Protein 6O15 (pdb70)

Structure (mmCIF, N/CA/C/O backbone):
data_6O15
#
_entry.id   6O15
#
_cell.length_a   51.514
_cell.length_b   84.673
_cell.length_c   188.118
_cell.angle_alpha   90.000
_cell.angle_beta   90.000
_cell.angle_gamma   90.000
#
_symmetry.space_group_name_H-M   'P 21 21 21'
#
loop_
_entity.id
_entity.type
_entity.pdbx_description
1 polymer 'Uncharacterized oxidoreductase YjhC'
2 non-polymer 'SULFATE ION'
3 non-polymer NICOTINAMIDE-ADENINE-DINUCLEOTIDE
4 water water
#
loop_
_atom_site.group_PDB
_atom_site.id
_atom_site.type_symbol
_atom_site.label_atom_id
_atom_site.label_alt_id
_atom_site.label_comp_id
_atom_site.label_asym_id
_atom_site.label_entity_id
_atom_site.label_seq_id
_atom_site.pdbx_PDB_ins_code
_atom_site.Cartn_x
_atom_site.Cartn_y
_atom_site.Cartn_z
_atom_site.occupancy
_atom_site.B_iso_or_equiv
_atom_site.auth_seq_id
_atom_site.auth_comp_id
_atom_site.auth_asym_id
_atom_site.auth_atom_id
_atom_site.pdbx_PDB_model_num
ATOM 1 N N . MET A 1 1 ? -13.458 31.577 -36.634 1.00 50.18 1 MET A N 1
ATOM 2 C CA . MET A 1 1 ? -12.553 32.090 -35.564 1.00 53.34 1 MET A CA 1
ATOM 3 C C . MET A 1 1 ? -11.484 31.075 -35.132 1.00 42.78 1 MET A C 1
ATOM 4 O O . MET A 1 1 ? -10.301 31.401 -35.202 1.00 46.76 1 MET A O 1
ATOM 20 N N . ILE A 1 2 ? -11.849 29.868 -34.681 1.00 27.30 2 ILE A N 1
ATOM 21 C CA . ILE A 1 2 ? -10.843 28.856 -34.369 1.00 26.83 2 ILE A CA 1
ATOM 22 C C . ILE A 1 2 ? -11.106 27.619 -35.208 1.00 25.12 2 ILE A C 1
ATOM 23 O O . ILE A 1 2 ? -12.181 27.016 -35.110 1.00 25.70 2 ILE A O 1
ATOM 39 N N . ASN A 1 3 ? -10.100 27.211 -35.978 1.00 23.46 3 ASN A N 1
ATOM 40 C CA . ASN A 1 3 ? -10.151 26.004 -36.796 1.00 27.86 3 ASN A CA 1
ATOM 41 C C . ASN A 1 3 ? -9.337 24.910 -36.120 1.00 24.72 3 ASN A C 1
ATOM 42 O O . ASN A 1 3 ? -8.209 25.150 -35.673 1.00 23.94 3 ASN A O 1
ATOM 53 N N . TYR A 1 4 ? -9.897 23.709 -36.069 1.00 21.83 4 TYR A N 1
ATOM 54 C CA . TYR A 1 4 ? -9.278 22.590 -35.377 1.00 20.63 4 TYR A CA 1
ATOM 55 C C . TYR A 1 4 ? -8.983 21.439 -36.332 1.00 19.38 4 TYR A C 1
ATOM 56 O O . TYR A 1 4 ? -9.788 21.122 -37.216 1.00 21.24 4 TYR A O 1
ATOM 74 N N . GLY A 1 5 ? -7.838 20.797 -36.129 1.00 20.81 5 GLY A N 1
ATOM 75 C CA . GLY A 1 5 ? -7.510 19.543 -36.785 1.00 22.00 5 GLY A CA 1
ATOM 76 C C . GLY A 1 5 ? -7.421 18.462 -35.722 1.00 19.04 5 GLY A C 1
ATOM 77 O O . GLY A 1 5 ? -6.833 18.682 -34.667 1.00 19.78 5 GLY A O 1
ATOM 81 N N . VAL A 1 6 ? -8.032 17.308 -35.985 1.00 18.86 6 VAL A N 1
ATOM 82 C CA . VAL A 1 6 ? -8.086 16.238 -34.991 1.00 17.51 6 VAL A CA 1
ATOM 83 C C . VAL A 1 6 ? -7.238 15.069 -35.458 1.00 18.05 6 VAL A C 1
ATOM 84 O O . VAL A 1 6 ? -7.472 14.514 -36.542 1.00 18.09 6 VAL A O 1
ATOM 97 N N . VAL A 1 7 ? -6.230 14.729 -34.664 1.00 17.73 7 VAL A N 1
ATOM 98 C CA . VAL A 1 7 ? -5.351 13.594 -34.905 1.00 17.63 7 VAL A CA 1
ATOM 99 C C . VAL A 1 7 ? -5.850 12.445 -34.043 1.00 16.32 7 VAL A C 1
ATOM 100 O O . VAL A 1 7 ? -5.742 12.490 -32.806 1.00 17.15 7 VAL A O 1
ATOM 113 N N . GLY A 1 8 ? -6.416 11.425 -34.684 1.00 18.48 8 GLY A N 1
ATOM 114 C CA . GLY A 1 8 ? -7.108 10.351 -34.009 1.00 18.31 8 GLY A CA 1
ATOM 115 C C . GLY A 1 8 ? -8.585 10.625 -33.849 1.00 19.48 8 GLY A C 1
ATOM 116 O O . GLY A 1 8 ? -8.981 11.364 -32.941 1.00 19.32 8 GLY A O 1
ATOM 120 N N . VAL A 1 9 ? -9.398 10.071 -34.755 1.00 18.02 9 VAL A N 1
ATOM 121 C CA . VAL A 1 9 ? -10.852 10.207 -34.694 1.00 18.17 9 VAL A CA 1
ATOM 122 C C . VAL A 1 9 ? -11.484 8.831 -34.584 1.00 18.55 9 VAL A C 1
ATOM 123 O O . VAL A 1 9 ? -12.324 8.425 -35.400 1.00 19.32 9 VAL A O 1
ATOM 136 N N . GLY A 1 10 ? -11.052 8.095 -33.559 1.00 18.66 10 GLY A N 1
ATOM 137 C CA . GLY A 1 10 ? -11.741 6.894 -33.125 1.00 19.18 10 GLY A CA 1
ATOM 138 C C . GLY A 1 10 ? -12.928 7.268 -32.271 1.00 18.16 10 GLY A C 1
ATOM 139 O O . GLY A 1 10 ? -13.549 8.316 -32.471 1.00 19.44 10 GLY A O 1
ATOM 143 N N . TYR A 1 11 ? -13.229 6.433 -31.266 1.00 18.09 11 TYR A N 1
ATOM 144 C CA . TYR A 1 11 ? -14.397 6.679 -30.430 1.00 19.47 11 TYR A CA 1
ATOM 145 C C . TYR A 1 11 ? -14.360 8.091 -29.863 1.00 17.73 11 TYR A C 1
ATOM 146 O O . TYR A 1 11 ? -15.286 8.891 -30.057 1.00 18.07 11 TYR A O 1
ATOM 164 N N . PHE A 1 12 ? -13.283 8.426 -29.162 1.00 17.12 12 PHE A N 1
ATOM 165 C CA . PHE A 1 12 ? -13.309 9.670 -28.403 1.00 16.80 12 PHE A CA 1
ATOM 166 C C . PHE A 1 12 ? -12.945 10.878 -29.257 1.00 15.96 12 PHE A C 1
ATOM 167 O O . PHE A 1 12 ? -13.545 11.955 -29.110 1.00 16.68 12 PHE A O 1
ATOM 184 N N . GLY A 1 13 ? -11.981 10.721 -30.163 1.00 17.32 13 GLY A N 1
ATOM 185 C CA . GLY A 1 13 ? -11.617 11.828 -31.030 1.00 16.66 13 GLY A CA 1
ATOM 186 C C . GLY A 1 13 ? -12.757 12.264 -31.924 1.00 16.59 13 GLY A C 1
ATOM 187 O O . GLY A 1 13 ? -12.943 13.458 -32.162 1.00 17.56 13 GLY A O 1
ATOM 191 N N . ALA A 1 14 ? -13.544 11.306 -32.424 1.00 17.10 14 ALA A N 1
ATOM 192 C CA . ALA A 1 14 ? -14.705 11.677 -33.229 1.00 19.02 14 ALA A CA 1
ATOM 193 C C . ALA A 1 14 ? -15.732 12.433 -32.393 1.00 17.88 14 ALA A C 1
ATOM 194 O O . ALA A 1 14 ? -16.328 13.404 -32.875 1.00 18.22 14 ALA A O 1
ATOM 201 N N . GLU A 1 15 ? -15.939 12.019 -31.135 1.00 18.55 15 GLU A N 1
ATOM 202 C CA . GLU A 1 15 ? -16.837 12.763 -30.250 1.00 16.71 15 GLU A CA 1
ATOM 203 C C . GLU A 1 15 ? -16.310 14.163 -29.955 1.00 17.12 15 GLU A C 1
ATOM 204 O O . GLU A 1 15 ? -17.077 15.136 -29.971 1.00 19.06 15 GLU A O 1
ATOM 216 N N . LEU A 1 16 ? -15.007 14.303 -29.685 1.00 15.87 16 LEU A N 1
ATOM 217 C CA . LEU A 1 16 ? -14.454 15.641 -29.478 1.00 17.05 16 LEU A CA 1
ATOM 218 C C . LEU A 1 16 ? -14.742 16.524 -30.689 1.00 18.19 16 LEU A C 1
ATOM 219 O O . LEU A 1 16 ? -15.106 17.703 -30.548 1.00 19.44 16 LEU A O 1
ATOM 235 N N . ALA A 1 17 ? -14.585 15.967 -31.891 1.00 18.15 17 ALA A N 1
ATOM 236 C CA . ALA A 1 17 ? -14.842 16.726 -33.108 1.00 18.13 17 ALA A CA 1
ATOM 237 C C . ALA A 1 17 ? -16.307 17.122 -33.207 1.00 18.40 17 ALA A C 1
ATOM 238 O O . ALA A 1 17 ? -16.626 18.287 -33.484 1.00 19.07 17 ALA A O 1
ATOM 245 N N . ARG A 1 18 ? -17.216 16.159 -33.020 1.00 18.20 18 ARG A N 1
ATOM 246 C CA . ARG A 1 18 ? -18.640 16.449 -33.146 1.00 18.26 18 ARG A CA 1
ATOM 247 C C . ARG A 1 18 ? -19.074 17.516 -32.157 1.00 20.16 18 ARG A C 1
ATOM 248 O O . ARG A 1 18 ? -19.845 18.424 -32.509 1.00 21.75 18 ARG A O 1
ATOM 269 N N . PHE A 1 19 ? -18.610 17.418 -30.908 1.00 19.54 19 PHE A N 1
ATOM 270 C CA . PHE A 1 19 ? -19.025 18.390 -29.909 1.00 19.18 19 PHE A CA 1
ATOM 271 C C . PHE A 1 19 ? -18.374 19.745 -30.147 1.00 19.81 19 PHE A C 1
ATOM 272 O O . PHE A 1 19 ? -19.021 20.787 -29.982 1.00 22.11 19 PHE A O 1
ATOM 289 N N . MET A 1 20 ? -17.100 19.770 -30.543 1.00 18.65 20 MET A N 1
ATOM 290 C CA . MET A 1 20 ? -16.468 21.055 -30.846 1.00 20.43 20 MET A CA 1
ATOM 291 C C . MET A 1 20 ? -17.200 21.791 -31.970 1.00 22.88 20 MET A C 1
ATOM 292 O O . MET A 1 20 ? -17.370 23.012 -31.904 1.00 23.32 20 MET A O 1
ATOM 306 N N . ASN A 1 21 ? -17.658 21.068 -33.000 1.00 19.60 21 ASN A N 1
ATOM 307 C CA . ASN A 1 21 ? -18.373 21.696 -34.106 1.00 22.31 21 ASN A CA 1
ATOM 308 C C . ASN A 1 21 ? -19.686 22.334 -33.669 1.00 24.35 21 ASN A C 1
ATOM 309 O O . ASN A 1 21 ? -20.241 23.151 -34.412 1.00 26.96 21 ASN A O 1
ATOM 320 N N . MET A 1 22 ? -20.208 21.985 -32.494 1.00 24.85 22 MET A N 1
ATOM 321 C CA . MET A 1 22 ? -21.446 22.601 -32.029 1.00 24.18 22 MET A CA 1
ATOM 322 C C . MET A 1 22 ? -21.245 24.019 -31.519 1.00 25.04 22 MET A C 1
ATOM 323 O O . MET A 1 22 ? -22.218 24.776 -31.438 1.00 27.87 22 MET A O 1
ATOM 337 N N . HIS A 1 23 ? -20.017 24.412 -31.208 1.00 22.46 23 HIS A N 1
ATOM 338 C CA . HIS A 1 23 ? -19.765 25.722 -30.620 1.00 22.90 23 HIS A CA 1
ATOM 339 C C . HIS A 1 23 ? -19.641 26.807 -31.679 1.00 25.91 23 HIS A C 1
ATOM 340 O O . HIS A 1 23 ? -19.060 26.593 -32.748 1.00 26.14 23 HIS A O 1
ATOM 354 N N . ASP A 1 24 ? -20.188 27.979 -31.364 1.00 27.22 24 ASP A N 1
ATOM 355 C CA . ASP A 1 24 ? -20.133 29.102 -32.291 1.00 26.80 24 ASP A CA 1
ATOM 356 C C . ASP A 1 24 ? -18.681 29.439 -32.583 1.00 27.14 24 ASP A C 1
ATOM 357 O O . ASP A 1 24 ? -17.848 29.500 -31.673 1.00 28.37 24 ASP A O 1
ATOM 366 N N . ASN A 1 25 ? -18.379 29.636 -33.861 1.00 27.48 25 ASN A N 1
ATOM 367 C CA . ASN A 1 25 ? -17.071 30.062 -34.337 1.00 28.90 25 ASN A CA 1
ATOM 368 C C . ASN A 1 25 ? -15.995 28.997 -34.156 1.00 27.55 25 ASN A C 1
ATOM 369 O O . ASN A 1 25 ? -14.802 29.315 -34.265 1.00 26.62 25 ASN A O 1
ATOM 380 N N . ALA A 1 26 ? -16.379 27.745 -33.902 1.00 22.60 26 ALA A N 1
ATOM 381 C CA . ALA A 1 26 ? -15.455 26.615 -33.899 1.00 24.29 26 ALA A CA 1
ATOM 382 C C . ALA A 1 26 ? -15.744 25.743 -35.116 1.00 27.20 26 ALA A C 1
ATOM 383 O O . ALA A 1 26 ? -16.908 25.509 -35.446 1.00 28.58 26 ALA A O 1
ATOM 390 N N . LYS A 1 27 ? -14.691 25.267 -35.792 1.00 23.97 27 LYS A N 1
ATOM 391 C CA . LYS A 1 27 ? -14.857 24.376 -36.938 1.00 25.03 27 LYS A CA 1
ATOM 392 C C . LYS A 1 27 ? -13.745 23.336 -36.983 1.00 22.41 27 LYS A C 1
ATOM 393 O O . LYS A 1 27 ? -12.566 23.686 -36.905 1.00 25.27 27 LYS A O 1
ATOM 412 N N . ILE A 1 28 ? -14.123 22.070 -37.152 1.00 21.80 28 ILE A N 1
ATOM 413 C CA . ILE A 1 28 ? -13.167 21.018 -37.496 1.00 23.49 28 ILE A CA 1
ATOM 414 C C . ILE A 1 28 ? -12.925 21.085 -38.999 1.00 22.58 28 ILE A C 1
ATOM 415 O O . ILE A 1 28 ? -13.803 20.738 -39.795 1.00 23.72 28 ILE A O 1
ATOM 431 N N . THR A 1 29 ? -11.726 21.497 -39.392 1.00 20.87 29 THR A N 1
ATOM 432 C CA . THR A 1 29 ? -11.385 21.603 -40.801 1.00 22.59 29 THR A CA 1
ATOM 433 C C . THR A 1 29 ? -10.707 20.365 -41.358 1.00 22.12 29 THR A C 1
ATOM 434 O O . THR A 1 29 ? -10.694 20.185 -42.579 1.00 24.21 29 THR A O 1
ATOM 445 N N . CYS A 1 30 ? -10.125 19.514 -40.518 1.00 22.72 30 CYS A N 1
ATOM 446 C CA . CYS A 1 30 ? -9.470 18.329 -41.045 1.00 22.36 30 CYS A CA 1
ATOM 447 C C . CYS A 1 30 ? -9.218 17.330 -39.927 1.00 19.35 30 CYS A C 1
ATOM 448 O O . CYS A 1 30 ? -9.276 17.651 -38.737 1.00 19.02 30 CYS A O 1
ATOM 456 N N . VAL A 1 31 ? -8.907 16.105 -40.345 1.00 20.96 31 VAL A N 1
ATOM 457 C CA . VAL A 1 31 ? -8.597 15.013 -39.435 1.00 19.58 31 VAL A CA 1
ATOM 458 C C . VAL A 1 31 ? -7.412 14.248 -40.002 1.00 19.82 31 VAL A C 1
ATOM 459 O O . VAL A 1 31 ? -7.142 14.282 -41.208 1.00 21.56 31 VAL A O 1
ATOM 472 N N . TYR A 1 32 ? -6.692 13.552 -39.127 1.00 20.22 32 TYR A N 1
ATOM 473 C CA . TYR A 1 32 ? -5.677 12.591 -39.549 1.00 20.80 32 TYR A CA 1
ATOM 474 C C . TYR A 1 32 ? -5.874 11.300 -38.776 1.00 19.82 32 TYR A C 1
ATOM 475 O O . TYR A 1 32 ? -5.785 11.298 -37.547 1.00 18.82 32 TYR A O 1
ATOM 493 N N . ASP A 1 33 ? -6.140 10.218 -39.478 1.00 21.18 33 ASP A N 1
ATOM 494 C CA . ASP A 1 33 ? -6.429 8.927 -38.883 1.00 21.41 33 ASP A CA 1
ATOM 495 C C . ASP A 1 33 ? -6.464 7.894 -40.005 1.00 23.99 33 ASP A C 1
ATOM 496 O O . ASP A 1 33 ? -7.430 7.849 -40.776 1.00 22.47 33 ASP A O 1
ATOM 505 N N . PRO A 1 34 ? -5.431 7.061 -40.146 1.00 22.08 34 PRO A N 1
ATOM 506 C CA . PRO A 1 34 ? -5.416 6.130 -41.288 1.00 25.31 34 PRO A CA 1
ATOM 507 C C . PRO A 1 34 ? -6.622 5.212 -41.339 1.00 30.24 34 PRO A C 1
ATOM 508 O O . PRO A 1 34 ? -7.159 4.973 -42.425 1.00 30.98 34 PRO A O 1
ATOM 519 N N . GLU A 1 35 ? -7.098 4.720 -40.203 1.00 25.40 35 GLU A N 1
ATOM 520 C CA . GLU A 1 35 ? -8.123 3.686 -40.234 1.00 25.82 35 GLU A CA 1
ATOM 521 C C . GLU A 1 35 ? -9.524 4.273 -40.321 1.00 25.04 35 GLU A C 1
ATOM 522 O O . GLU A 1 35 ? -10.383 3.726 -41.020 1.00 27.26 35 GLU A O 1
ATOM 534 N N . ASN A 1 36 ? -9.775 5.380 -39.637 1.00 23.42 36 ASN A N 1
ATOM 535 C CA . ASN A 1 36 ? -11.127 5.903 -39.488 1.00 21.38 36 ASN A CA 1
ATOM 536 C C . ASN A 1 36 ? -11.288 7.304 -40.054 1.00 21.31 36 ASN A C 1
ATOM 537 O O . ASN A 1 36 ? -12.397 7.855 -40.001 1.00 23.53 36 ASN A O 1
ATOM 548 N N . GLY A 1 37 ? -10.221 7.900 -40.577 1.00 22.91 37 GLY A N 1
ATOM 549 C CA . GLY A 1 37 ? -10.311 9.267 -41.066 1.00 24.01 37 GLY A CA 1
ATOM 550 C C . GLY A 1 37 ? -11.223 9.436 -42.274 1.00 23.34 37 GLY A C 1
ATOM 551 O O . GLY A 1 37 ? -11.893 10.461 -42.404 1.00 23.47 37 GLY A O 1
ATOM 555 N N . GLU A 1 38 ? -11.259 8.454 -43.176 1.00 23.50 38 GLU A N 1
ATOM 556 C CA . GLU A 1 38 ? -12.122 8.578 -44.347 1.00 23.20 38 GLU A CA 1
ATOM 557 C C . GLU A 1 38 ? -13.584 8.702 -43.937 1.00 25.79 38 GLU A C 1
ATOM 558 O O . GLU A 1 38 ? -14.303 9.588 -44.410 1.00 26.28 38 GLU A O 1
ATOM 570 N N . ASN A 1 39 ? -14.028 7.840 -43.018 1.00 23.78 39 ASN A N 1
ATOM 571 C CA . ASN A 1 39 ? -15.423 7.825 -42.599 1.00 26.39 39 ASN A CA 1
ATOM 572 C C . ASN A 1 39 ? -15.787 9.098 -41.847 1.00 24.42 39 ASN A C 1
ATOM 573 O O . ASN A 1 39 ? -16.846 9.693 -42.078 1.00 25.07 39 ASN A O 1
ATOM 584 N N . ILE A 1 40 ? -14.934 9.508 -40.908 1.00 22.30 40 ILE A N 1
ATOM 585 C CA . ILE A 1 40 ? -15.226 10.674 -40.086 1.00 21.35 40 ILE A CA 1
ATOM 586 C C . ILE A 1 40 ? -15.141 11.958 -40.898 1.00 20.31 40 ILE A C 1
ATOM 587 O O . ILE A 1 40 ? -15.956 12.867 -40.720 1.00 22.94 40 ILE A O 1
ATOM 603 N N . ALA A 1 41 ? -14.195 12.050 -41.832 1.00 22.43 41 ALA A N 1
ATOM 604 C CA . ALA A 1 41 ? -14.112 13.272 -42.623 1.00 24.09 41 ALA A CA 1
ATOM 605 C C . ALA A 1 41 ? -15.341 13.438 -43.508 1.00 21.49 41 ALA A C 1
ATOM 606 O O . ALA A 1 41 ? -15.800 14.564 -43.736 1.00 24.70 41 ALA A O 1
ATOM 613 N N . ARG A 1 42 ? -15.900 12.328 -43.994 1.00 22.52 42 ARG A N 1
ATOM 614 C CA . ARG A 1 42 ? -17.155 12.392 -44.731 1.00 25.33 42 ARG A CA 1
ATOM 615 C C . ARG A 1 42 ? -18.286 12.850 -43.821 1.00 22.38 42 ARG A C 1
ATOM 616 O O . ARG A 1 42 ? -19.091 13.707 -44.199 1.00 24.66 42 ARG A O 1
ATOM 637 N N . GLU A 1 43 ? -18.358 12.298 -42.607 1.00 23.27 43 GLU A N 1
ATOM 638 C CA . GLU A 1 43 ? -19.410 12.702 -41.683 1.00 24.13 43 GLU A CA 1
ATOM 639 C C . GLU A 1 43 ? -19.324 14.186 -41.365 1.00 22.24 43 GLU A C 1
ATOM 640 O O . GLU A 1 43 ? -20.349 14.877 -41.335 1.00 27.21 43 GLU A O 1
ATOM 652 N N . LEU A 1 44 ? -18.120 14.691 -41.121 1.00 21.78 44 LEU A N 1
ATOM 653 C CA . LEU A 1 44 ? -17.924 16.067 -40.674 1.00 23.11 44 LEU A CA 1
ATOM 654 C C . LEU A 1 44 ? -17.788 17.057 -41.818 1.00 25.90 44 LEU A C 1
ATOM 655 O O . LEU A 1 44 ? -17.630 18.260 -41.568 1.00 25.01 44 LEU A O 1
ATOM 671 N N . GLN A 1 45 ? -17.843 16.587 -43.058 1.00 24.57 45 GLN A N 1
ATOM 672 C CA . GLN A 1 45 ? -17.618 17.431 -44.228 1.00 24.44 45 GLN A CA 1
ATOM 673 C C . GLN A 1 45 ? -16.316 18.222 -44.095 1.00 25.03 45 GLN A C 1
ATOM 674 O O . GLN A 1 45 ? -16.278 19.448 -44.213 1.00 27.55 45 GLN A O 1
ATOM 688 N N . CYS A 1 46 ? -15.226 17.499 -43.852 1.00 24.05 46 CYS A N 1
ATOM 689 C CA . CYS A 1 46 ? -13.908 18.108 -43.750 1.00 23.90 46 CYS A CA 1
ATOM 690 C C . CYS A 1 46 ? -12.894 17.257 -44.499 1.00 25.92 46 CYS A C 1
ATOM 691 O O . CYS A 1 46 ? -13.226 16.223 -45.088 1.00 24.26 46 CYS A O 1
ATOM 699 N N . ILE A 1 47 ? -11.646 17.706 -44.467 1.00 24.30 47 ILE A N 1
ATOM 700 C CA . ILE A 1 47 ? -10.564 17.062 -45.194 1.00 26.39 47 ILE A CA 1
ATOM 701 C C . ILE A 1 47 ? -9.959 15.952 -44.346 1.00 23.39 47 ILE A C 1
ATOM 702 O O . ILE A 1 47 ? -9.665 16.142 -43.157 1.00 22.76 47 ILE A O 1
ATOM 718 N N . ASN A 1 48 ? -9.779 14.794 -44.959 1.00 25.59 48 ASN A N 1
ATOM 719 C CA . ASN A 1 48 ? -9.010 13.692 -44.409 1.00 23.70 48 ASN A CA 1
ATOM 720 C C . ASN A 1 48 ? -7.578 13.864 -44.908 1.00 22.72 48 ASN A C 1
ATOM 721 O O . ASN A 1 48 ? -7.303 13.684 -46.095 1.00 24.69 48 ASN A O 1
ATOM 732 N N . MET A 1 49 ? -6.676 14.266 -44.020 1.00 23.08 49 MET A N 1
ATOM 733 C CA . MET A 1 49 ? -5.299 14.544 -44.406 1.00 24.28 49 MET A CA 1
ATOM 734 C C . MET A 1 49 ? -4.534 13.241 -44.618 1.00 25.64 49 MET A C 1
ATOM 735 O O . MET A 1 49 ? -4.825 12.221 -43.996 1.00 26.33 49 MET A O 1
ATOM 749 N N . SER A 1 50 ? -3.549 13.283 -45.512 1.00 25.37 50 SER A N 1
ATOM 750 C CA . SER A 1 50 ? -2.807 12.078 -45.864 1.00 26.65 50 SER A CA 1
ATOM 751 C C . SER A 1 50 ? -1.624 11.816 -44.949 1.00 31.55 50 SER A C 1
ATOM 752 O O . SER A 1 50 ? -1.044 10.728 -45.007 1.00 29.82 50 SER A O 1
ATOM 760 N N . SER A 1 51 ? -1.267 12.763 -44.091 1.00 25.99 51 SER A N 1
ATOM 761 C CA . SER A 1 51 ? -0.202 12.520 -43.132 1.00 24.61 51 SER A CA 1
ATOM 762 C C . SER A 1 51 ? -0.394 13.440 -41.938 1.00 24.30 51 SER A C 1
ATOM 763 O O . SER A 1 51 ? -1.107 14.445 -42.014 1.00 25.73 51 SER A O 1
ATOM 771 N N . LEU A 1 52 ? 0.261 13.086 -40.833 1.00 26.99 52 LEU A N 1
ATOM 772 C CA . LEU A 1 52 ? 0.287 13.978 -39.681 1.00 23.87 52 LEU A CA 1
ATOM 773 C C . LEU A 1 52 ? 0.899 15.322 -40.050 1.00 25.35 52 LEU A C 1
ATOM 774 O O . LEU A 1 52 ? 0.378 16.378 -39.666 1.00 25.24 52 LEU A O 1
ATOM 790 N N . ASP A 1 53 ? 2.014 15.299 -40.792 1.00 28.68 53 ASP A N 1
ATOM 791 C CA . ASP A 1 53 ? 2.687 16.540 -41.168 1.00 28.89 53 ASP A CA 1
ATOM 792 C C . ASP A 1 53 ? 1.757 17.453 -41.948 1.00 26.62 53 ASP A C 1
ATOM 793 O O . ASP A 1 53 ? 1.750 18.673 -41.740 1.00 30.67 53 ASP A O 1
ATOM 802 N N . ALA A 1 54 ? 0.966 16.883 -42.859 1.00 26.56 54 ALA A N 1
ATOM 803 C CA . ALA A 1 54 ? 0.050 17.704 -43.637 1.00 29.38 54 ALA A CA 1
ATOM 804 C C . ALA A 1 54 ? -0.979 18.379 -42.746 1.00 25.21 54 ALA A C 1
ATOM 805 O O . ALA A 1 54 ? -1.402 19.505 -43.029 1.00 30.81 54 ALA A O 1
ATOM 812 N N . LEU A 1 55 ? -1.394 17.717 -41.666 1.00 25.83 55 LEU A N 1
ATOM 813 C CA . LEU A 1 55 ? -2.387 18.324 -40.791 1.00 25.27 55 LEU A CA 1
ATOM 814 C C . LEU A 1 55 ? -1.757 19.412 -39.933 1.00 24.61 55 LEU A C 1
ATOM 815 O O . LEU A 1 55 ? -2.272 20.530 -39.863 1.00 24.64 55 LEU A O 1
ATOM 831 N N . VAL A 1 56 ? -0.635 19.108 -39.274 1.00 23.35 56 VAL A N 1
ATOM 832 C CA . VAL A 1 56 ? -0.081 20.068 -38.327 1.00 26.05 56 VAL A CA 1
ATOM 833 C C . VAL A 1 56 ? 0.515 21.285 -39.019 1.00 27.26 56 VAL A C 1
ATOM 834 O O . VAL A 1 56 ? 0.642 22.342 -38.387 1.00 31.26 56 VAL A O 1
ATOM 847 N N . SER A 1 57 ? 0.880 21.170 -40.296 1.00 26.22 57 SER A N 1
ATOM 848 C CA . SER A 1 57 ? 1.416 22.300 -41.040 1.00 33.86 57 SER A CA 1
ATOM 849 C C . SER A 1 57 ? 0.347 23.029 -41.835 1.00 30.61 57 SER A C 1
ATOM 850 O O . SER A 1 57 ? 0.661 24.005 -42.525 1.00 32.76 57 SER A O 1
ATOM 858 N N . SER A 1 58 ? -0.907 22.600 -41.746 1.00 27.97 58 SER A N 1
ATOM 859 C CA . SER A 1 58 ? -1.945 23.178 -42.589 1.00 30.62 58 SER A CA 1
ATOM 860 C C . SER A 1 58 ? -2.328 24.570 -42.102 1.00 27.11 58 SER A C 1
ATOM 861 O O . SER A 1 58 ? -2.486 24.808 -40.900 1.00 26.97 58 SER A O 1
ATOM 869 N N . LYS A 1 59 ? -2.492 25.494 -43.056 1.00 31.58 59 LYS A N 1
ATOM 870 C CA . LYS A 1 59 ? -3.020 26.814 -42.751 1.00 29.90 59 LYS A CA 1
ATOM 871 C C . LYS A 1 59 ? -4.472 26.752 -42.299 1.00 28.30 59 LYS A C 1
ATOM 872 O O . LYS A 1 59 ? -4.971 27.722 -41.714 1.00 33.10 59 LYS A O 1
ATOM 891 N N . LEU A 1 60 ? -5.141 25.625 -42.527 1.00 27.51 60 LEU A N 1
ATOM 892 C CA . LEU A 1 60 ? -6.517 25.422 -42.096 1.00 30.52 60 LEU A CA 1
ATOM 893 C C . LEU A 1 60 ? -6.630 25.062 -40.625 1.00 26.80 60 LEU A C 1
ATOM 894 O O . LEU A 1 60 ? -7.749 24.850 -40.156 1.00 28.09 60 LEU A O 1
ATOM 910 N N . VAL A 1 61 ? -5.515 24.973 -39.896 1.00 26.79 61 VAL A N 1
ATOM 911 C CA . VAL A 1 61 ? -5.496 24.492 -38.519 1.00 25.43 61 VAL A CA 1
ATOM 912 C C . VAL A 1 61 ? -4.930 25.586 -37.626 1.00 24.10 61 VAL A C 1
ATOM 913 O O . VAL A 1 61 ? -3.831 26.098 -37.882 1.00 25.92 61 VAL A O 1
ATOM 926 N N . ASP A 1 62 ? -5.683 25.945 -36.586 1.00 23.98 62 ASP A N 1
ATOM 927 C CA . ASP A 1 62 ? -5.192 26.799 -35.514 1.00 24.68 62 ASP A CA 1
ATOM 928 C C . ASP A 1 62 ? -4.841 26.003 -34.271 1.00 26.27 62 ASP A C 1
ATOM 929 O O . ASP A 1 62 ? -3.937 26.390 -33.521 1.00 24.47 62 ASP A O 1
ATOM 938 N N . CYS A 1 63 ? -5.556 24.910 -34.032 1.00 21.98 63 CYS A N 1
ATOM 939 C CA . CYS A 1 63 ? -5.380 24.089 -32.844 1.00 20.63 63 CYS A CA 1
ATOM 940 C C . CYS A 1 63 ? -5.476 22.629 -33.256 1.00 19.83 63 CYS A C 1
ATOM 941 O O . CYS A 1 63 ? -6.365 22.259 -34.023 1.00 21.42 63 CYS A O 1
ATOM 949 N N . VAL A 1 64 ? -4.578 21.804 -32.723 1.00 19.98 64 VAL A N 1
ATOM 950 C CA . VAL A 1 64 ? -4.527 20.369 -32.982 1.00 20.51 64 VAL A CA 1
ATOM 951 C C . VAL A 1 64 ? -5.074 19.656 -31.758 1.00 19.48 64 VAL A C 1
ATOM 952 O O . VAL A 1 64 ? -4.562 19.846 -30.653 1.00 19.64 64 VAL A O 1
ATOM 965 N N . ILE A 1 65 ? -6.087 18.817 -31.956 1.00 18.52 65 ILE A N 1
ATOM 966 C CA . ILE A 1 65 ? -6.693 18.009 -30.907 1.00 16.84 65 ILE A CA 1
ATOM 967 C C . ILE A 1 65 ? -6.138 16.601 -31.057 1.00 16.67 65 ILE A C 1
ATOM 968 O O . ILE A 1 65 ? -6.284 15.997 -32.126 1.00 17.79 65 ILE A O 1
ATOM 984 N N . VAL A 1 66 ? -5.488 16.080 -30.007 1.00 16.72 66 VAL A N 1
ATOM 985 C CA . VAL A 1 66 ? -4.776 14.806 -30.062 1.00 16.85 66 VAL A CA 1
ATOM 986 C C . VAL A 1 66 ? -5.564 13.760 -29.282 1.00 16.52 66 VAL A C 1
ATOM 987 O O . VAL A 1 66 ? -5.701 13.855 -28.053 1.00 16.19 66 VAL A O 1
ATOM 1000 N N . ALA A 1 67 ? -6.064 12.746 -29.992 1.00 16.57 67 ALA A N 1
ATOM 1001 C CA . ALA A 1 67 ? -6.882 11.689 -29.426 1.00 16.54 67 ALA A CA 1
ATOM 1002 C C . ALA A 1 67 ? -6.488 10.341 -29.999 1.00 15.19 67 ALA A C 1
ATOM 1003 O O . ALA A 1 67 ? -7.328 9.463 -30.237 1.00 16.46 67 ALA A O 1
ATOM 1010 N N . THR A 1 68 ? -5.198 10.164 -30.229 1.00 16.68 68 THR A N 1
ATOM 1011 C CA . THR A 1 68 ? -4.650 8.891 -30.634 1.00 17.08 68 THR A CA 1
ATOM 1012 C C . THR A 1 68 ? -4.525 7.970 -29.427 1.00 15.57 68 THR A C 1
ATOM 1013 O O . THR A 1 68 ? -4.720 8.391 -28.276 1.00 16.63 68 THR A O 1
ATOM 1024 N N . PRO A 1 69 ? -4.180 6.699 -29.645 1.00 15.85 69 PRO A N 1
ATOM 1025 C CA . PRO A 1 69 ? -3.890 5.798 -28.519 1.00 16.78 69 PRO A CA 1
ATOM 1026 C C . PRO A 1 69 ? -2.841 6.386 -27.591 1.00 18.08 69 PRO A C 1
ATOM 1027 O O . PRO A 1 69 ? -2.016 7.212 -28.006 1.00 17.52 69 PRO A O 1
ATOM 1038 N N . ASN A 1 70 ? -2.842 5.923 -26.338 1.00 16.91 70 ASN A N 1
ATOM 1039 C CA . ASN A 1 70 ? -2.081 6.585 -25.273 1.00 18.02 70 ASN A CA 1
ATOM 1040 C C . ASN A 1 70 ? -0.596 6.695 -25.587 1.00 18.64 70 ASN A C 1
ATOM 1041 O O . ASN A 1 70 ? 0.044 7.677 -25.194 1.00 21.88 70 ASN A O 1
ATOM 1052 N N . TYR A 1 71 ? -0.026 5.712 -26.280 1.00 17.31 71 TYR A N 1
ATOM 1053 C CA . TYR A 1 71 ? 1.399 5.692 -26.572 1.00 18.57 71 TYR A CA 1
ATOM 1054 C C . TYR A 1 71 ? 1.766 6.522 -27.794 1.00 18.34 71 TYR A C 1
ATOM 1055 O O . TYR A 1 71 ? 2.956 6.596 -28.134 1.00 22.25 71 TYR A O 1
ATOM 1073 N N . LEU A 1 72 ? 0.784 7.159 -28.438 1.00 18.26 72 LEU A N 1
ATOM 1074 C CA . LEU A 1 72 ? 0.967 7.855 -29.706 1.00 17.55 72 LEU A CA 1
ATOM 1075 C C . LEU A 1 72 ? 0.608 9.331 -29.598 1.00 18.31 72 LEU A C 1
ATOM 1076 O O . LEU A 1 72 ? 0.264 9.972 -30.593 1.00 20.39 72 LEU A O 1
ATOM 1092 N N . HIS A 1 73 ? 0.725 9.899 -28.401 1.00 17.89 73 HIS A N 1
ATOM 1093 C CA . HIS A 1 73 ? 0.402 11.301 -28.201 1.00 18.09 73 HIS A CA 1
ATOM 1094 C C . HIS A 1 73 ? 1.562 12.244 -28.467 1.00 19.13 73 HIS A C 1
ATOM 1095 O O . HIS A 1 73 ? 1.322 13.415 -28.777 1.00 21.07 73 HIS A O 1
ATOM 1110 N N . LYS A 1 74 ? 2.807 11.790 -28.301 1.00 20.81 74 LYS A N 1
ATOM 1111 C CA . LYS A 1 74 ? 3.928 12.725 -28.271 1.00 21.22 74 LYS A CA 1
ATOM 1112 C C . LYS A 1 74 ? 4.146 13.413 -29.617 1.00 20.30 74 LYS A C 1
ATOM 1113 O O . LYS A 1 74 ? 4.221 14.646 -29.682 1.00 21.84 74 LYS A O 1
ATOM 1132 N N . GLU A 1 75 ? 4.283 12.641 -30.703 1.00 20.92 75 GLU A N 1
ATOM 1133 C CA . GLU A 1 75 ? 4.642 13.249 -31.988 1.00 23.58 75 GLU A CA 1
ATOM 1134 C C . GLU A 1 75 ? 3.635 14.297 -32.440 1.00 21.60 75 GLU A C 1
ATOM 1135 O O . GLU A 1 75 ? 4.057 15.386 -32.871 1.00 22.55 75 GLU A O 1
ATOM 1147 N N . PRO A 1 76 ? 2.322 14.059 -32.382 1.00 20.15 76 PRO A N 1
ATOM 1148 C CA . PRO A 1 76 ? 1.377 15.121 -32.773 1.00 21.13 76 PRO A CA 1
ATOM 1149 C C . PRO A 1 76 ? 1.551 16.410 -31.985 1.00 20.77 76 PRO A C 1
ATOM 1150 O O . PRO A 1 76 ? 1.472 17.506 -32.556 1.00 22.68 76 PRO A O 1
ATOM 1161 N N . VAL A 1 77 ? 1.815 16.309 -30.678 1.00 19.37 77 VAL A N 1
ATOM 1162 C CA . VAL A 1 77 ? 1.993 17.510 -29.862 1.00 19.66 77 VAL A CA 1
ATOM 1163 C C . VAL A 1 77 ? 3.288 18.227 -30.221 1.00 20.34 77 VAL A C 1
ATOM 1164 O O . VAL A 1 77 ? 3.311 19.452 -30.379 1.00 22.29 77 VAL A O 1
ATOM 1177 N N . ILE A 1 78 ? 4.390 17.487 -30.297 1.00 21.49 78 ILE A N 1
ATOM 1178 C CA . ILE A 1 78 ? 5.677 18.086 -30.642 1.00 22.91 78 ILE A CA 1
ATOM 1179 C C . ILE A 1 78 ? 5.597 18.777 -32.000 1.00 24.47 78 ILE A C 1
ATOM 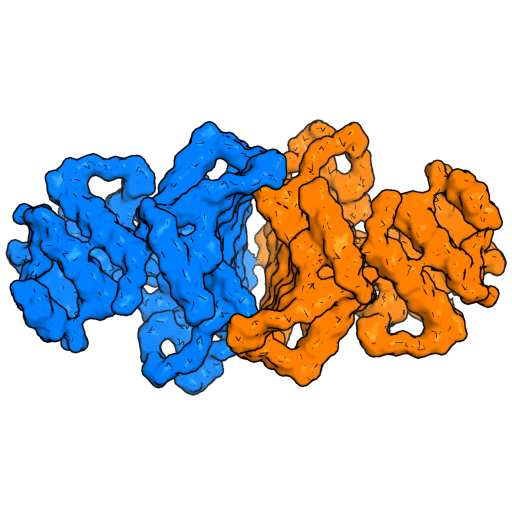1180 O O . ILE A 1 78 ? 6.086 19.904 -32.180 1.00 26.16 78 ILE A O 1
ATOM 1196 N N . LYS A 1 79 ? 4.998 18.109 -32.991 1.00 23.61 79 LYS A N 1
ATOM 1197 C CA . LYS A 1 79 ? 4.940 18.702 -34.330 1.00 25.57 79 LYS A CA 1
ATOM 1198 C C . LYS A 1 79 ? 3.937 19.847 -34.403 1.00 23.50 79 LYS A C 1
ATOM 1199 O O . LYS A 1 79 ? 4.152 20.816 -35.149 1.00 24.30 79 LYS A O 1
ATOM 1218 N N . ALA A 1 80 ? 2.846 19.772 -33.642 1.00 23.25 80 ALA A N 1
ATOM 1219 C CA . ALA A 1 80 ? 1.938 20.912 -33.556 1.00 24.24 80 ALA A CA 1
ATOM 1220 C C . ALA A 1 80 ? 2.668 22.148 -33.041 1.00 22.30 80 ALA A C 1
ATOM 1221 O O . ALA A 1 80 ? 2.573 23.231 -33.632 1.00 24.63 80 ALA A O 1
ATOM 1228 N N . ALA A 1 81 ? 3.419 21.999 -31.951 1.00 23.29 81 ALA A N 1
ATOM 1229 C CA . ALA A 1 81 ? 4.187 23.115 -31.399 1.00 24.88 81 ALA A CA 1
ATOM 1230 C C . ALA A 1 81 ? 5.194 23.653 -32.407 1.00 25.81 81 ALA A C 1
ATOM 1231 O O . ALA A 1 81 ? 5.358 24.873 -32.542 1.00 27.90 81 ALA A O 1
ATOM 1238 N N . LYS A 1 82 ? 5.889 22.761 -33.116 1.00 25.46 82 LYS A N 1
ATOM 1239 C CA . LYS A 1 82 ? 6.850 23.191 -34.129 1.00 26.76 82 LYS A CA 1
ATOM 1240 C C . LYS A 1 82 ? 6.187 24.071 -35.176 1.00 25.53 82 LYS A C 1
ATOM 1241 O O . LYS A 1 82 ? 6.822 24.985 -35.716 1.00 28.69 82 LYS A O 1
ATOM 1260 N N . ASN A 1 83 ? 4.920 23.804 -35.488 1.00 26.81 83 ASN A N 1
ATOM 1261 C CA . ASN A 1 83 ? 4.158 24.555 -36.473 1.00 26.58 83 ASN A CA 1
ATOM 1262 C C . ASN A 1 83 ? 3.325 25.659 -35.840 1.00 28.51 83 ASN A C 1
ATOM 1263 O O . ASN A 1 83 ? 2.459 26.238 -36.516 1.00 29.06 83 ASN A O 1
ATOM 1274 N N . LYS A 1 84 ? 3.605 25.988 -34.580 1.00 26.91 84 LYS A N 1
ATOM 1275 C CA . LYS A 1 84 ? 2.946 27.074 -33.863 1.00 26.77 84 LYS A CA 1
ATOM 1276 C C . LYS A 1 84 ? 1.435 26.881 -33.811 1.00 28.45 84 LYS A C 1
ATOM 1277 O O . LYS A 1 84 ? 0.664 27.829 -33.942 1.00 28.16 84 LYS A O 1
ATOM 1296 N N . LYS A 1 85 ? 1.004 25.644 -33.586 1.00 23.23 85 LYS A N 1
ATOM 1297 C CA . LYS A 1 85 ? -0.406 25.344 -33.391 1.00 24.55 85 LYS A CA 1
ATOM 1298 C C . LYS A 1 85 ? -0.669 25.103 -31.912 1.00 22.03 85 LYS A C 1
ATOM 1299 O O . LYS A 1 85 ? 0.144 24.486 -31.217 1.00 24.04 85 LYS A O 1
ATOM 1318 N N . HIS A 1 86 ? -1.805 25.599 -31.433 1.00 22.53 86 HIS A N 1
ATOM 1319 C CA . HIS A 1 86 ? -2.245 25.268 -30.090 1.00 21.84 86 HIS A CA 1
ATOM 1320 C C . HIS A 1 86 ? -2.582 23.785 -30.027 1.00 21.61 86 HIS A C 1
ATOM 1321 O O . HIS A 1 86 ? -2.803 23.135 -31.054 1.00 21.36 86 HIS A O 1
ATOM 1335 N N . VAL A 1 87 ? -2.602 23.248 -28.812 1.00 19.49 87 VAL A N 1
ATOM 1336 C CA . VAL A 1 87 ? -2.723 21.810 -28.610 1.00 19.12 87 VAL A CA 1
ATOM 1337 C C . VAL A 1 87 ? -3.715 21.522 -27.494 1.00 17.53 87 VAL A C 1
ATOM 1338 O O . VAL A 1 87 ? -3.636 22.102 -26.403 1.00 18.75 87 VAL A O 1
ATOM 1351 N N . PHE A 1 88 ? -4.605 20.572 -27.746 1.00 16.83 88 PHE A N 1
ATOM 1352 C CA . PHE A 1 88 ? -5.347 19.867 -26.719 1.00 16.64 88 PHE A CA 1
ATOM 1353 C C . PHE A 1 88 ? -4.931 18.409 -26.816 1.00 16.04 88 PHE A C 1
ATOM 1354 O O . PHE A 1 88 ? -4.943 17.841 -27.910 1.00 17.44 88 PHE A O 1
ATOM 1371 N N . CYS A 1 89 ? -4.565 17.804 -25.690 1.00 15.55 89 CYS A N 1
ATOM 1372 C CA . CYS A 1 89 ? -4.127 16.415 -25.669 1.00 16.94 89 CYS A CA 1
ATOM 1373 C C . CYS A 1 89 ? -4.960 15.613 -24.691 1.00 14.95 89 CYS A C 1
ATOM 1374 O O . CYS A 1 89 ? -5.089 15.979 -23.518 1.00 15.80 89 CYS A O 1
ATOM 1382 N N . GLU A 1 90 ? -5.468 14.482 -25.151 1.00 15.06 90 GLU A N 1
ATOM 1383 C CA . GLU A 1 90 ? -6.206 13.597 -24.275 1.00 16.17 90 GLU A CA 1
ATOM 1384 C C . GLU A 1 90 ? -5.311 12.997 -23.202 1.00 14.92 90 GLU A C 1
ATOM 1385 O O . GLU A 1 90 ? -4.090 12.905 -23.343 1.00 15.95 90 GLU A O 1
ATOM 1397 N N . LYS A 1 91 ? -5.945 12.592 -22.103 1.00 15.67 91 LYS A N 1
ATOM 1398 C CA . LYS A 1 91 ? -5.244 11.811 -21.088 1.00 16.04 91 LYS A CA 1
ATOM 1399 C C . LYS A 1 91 ? -5.044 10.371 -21.544 1.00 18.95 91 LYS A C 1
ATOM 1400 O O . LYS A 1 91 ? -5.699 9.907 -22.476 1.00 18.31 91 LYS A O 1
ATOM 1419 N N . PRO A 1 92 ? -4.089 9.652 -20.936 1.00 16.54 92 PRO A N 1
ATOM 1420 C CA . PRO A 1 92 ? -2.969 10.222 -20.196 1.00 15.57 92 PRO A CA 1
ATOM 1421 C C . PRO A 1 92 ? -2.128 11.013 -21.189 1.00 17.23 92 PRO A C 1
ATOM 1422 O O . PRO A 1 92 ? -2.003 10.641 -22.371 1.00 16.14 92 PRO A O 1
ATOM 1433 N N . ILE A 1 93 ? -1.546 12.126 -20.760 1.00 15.98 93 ILE A N 1
ATOM 1434 C CA . ILE A 1 93 ? -0.798 12.945 -21.705 1.00 18.07 93 ILE A CA 1
ATOM 1435 C C . ILE A 1 93 ? 0.261 12.111 -22.407 1.00 16.68 93 ILE A C 1
ATOM 1436 O O . ILE A 1 93 ? 0.423 12.198 -23.628 1.00 17.09 93 ILE A O 1
ATOM 1452 N N . ALA A 1 94 ? 1.037 11.346 -21.647 1.00 16.83 94 ALA A N 1
ATOM 1453 C CA . ALA A 1 94 ? 2.010 10.430 -22.213 1.00 18.48 94 ALA A CA 1
ATOM 1454 C C . ALA A 1 94 ? 2.199 9.268 -21.249 1.00 18.69 94 ALA A C 1
ATOM 1455 O O . ALA A 1 94 ? 1.608 9.239 -20.165 1.00 17.98 94 ALA A O 1
ATOM 1462 N N . LEU A 1 95 ? 3.038 8.308 -21.638 1.00 17.27 95 LEU A N 1
ATOM 1463 C CA . LEU A 1 95 ? 3.305 7.115 -20.837 1.00 17.84 95 LEU A CA 1
ATOM 1464 C C . LEU A 1 95 ? 4.636 7.193 -20.112 1.00 20.54 95 LEU A C 1
ATOM 1465 O O . LEU A 1 95 ? 5.066 6.203 -19.513 1.00 20.86 95 LEU A O 1
ATOM 1481 N N . SER A 1 96 ? 5.287 8.349 -20.139 1.00 18.41 96 SER A N 1
ATOM 1482 C CA . SER A 1 96 ? 6.485 8.554 -19.345 1.00 20.50 96 SER A CA 1
ATOM 1483 C C . SER A 1 96 ? 6.569 10.020 -18.974 1.00 17.10 96 SER A C 1
ATOM 1484 O O . SER A 1 96 ? 6.086 10.893 -19.703 1.00 18.37 96 SER A O 1
ATOM 1492 N N . TYR A 1 97 ? 7.198 10.290 -17.838 1.00 19.61 97 TYR A N 1
ATOM 1493 C CA . TYR A 1 97 ? 7.395 11.666 -17.407 1.00 17.72 97 TYR A CA 1
ATOM 1494 C C . TYR A 1 97 ? 8.264 12.441 -18.394 1.00 20.46 97 TYR A C 1
ATOM 1495 O O . TYR A 1 97 ? 7.992 13.613 -18.682 1.00 20.98 97 TYR A O 1
ATOM 1513 N N . GLU A 1 98 ? 9.316 11.803 -18.916 1.00 19.79 98 GLU A N 1
ATOM 1514 C CA . GLU A 1 98 ? 10.171 12.461 -19.893 1.00 21.74 98 GLU A CA 1
ATOM 1515 C C . GLU A 1 98 ? 9.359 12.932 -21.086 1.00 21.50 98 GLU A C 1
ATOM 1516 O O . GLU A 1 98 ? 9.541 14.059 -21.558 1.00 22.92 98 GLU A O 1
ATOM 1528 N N . ASP A 1 99 ? 8.453 12.088 -21.591 1.00 19.40 99 ASP A N 1
ATOM 1529 C CA . ASP A 1 99 ? 7.642 12.502 -22.732 1.00 18.84 99 ASP A CA 1
ATOM 1530 C C . ASP A 1 99 ? 6.725 13.663 -22.357 1.00 19.14 99 ASP A C 1
ATOM 1531 O O . ASP A 1 99 ? 6.582 14.624 -23.115 1.00 19.69 99 ASP A O 1
ATOM 1540 N N . CYS A 1 100 ? 6.082 13.587 -21.196 1.00 18.34 100 CYS A N 1
ATOM 1541 C CA . CYS A 1 100 ? 5.179 14.653 -20.795 1.00 18.65 100 CYS A CA 1
ATOM 1542 C C . CYS A 1 100 ? 5.912 15.985 -20.669 1.00 19.10 100 CYS A C 1
ATOM 1543 O O . CYS A 1 100 ? 5.431 17.023 -21.136 1.00 19.93 100 CYS A O 1
ATOM 1551 N N . VAL A 1 101 ? 7.049 15.988 -19.970 1.00 19.78 101 VAL A N 1
ATOM 1552 C CA . VAL A 1 101 ? 7.828 17.214 -19.835 1.00 22.41 101 VAL A CA 1
ATOM 1553 C C . VAL A 1 101 ? 8.233 17.750 -21.204 1.00 22.27 101 VAL A C 1
ATOM 1554 O O . VAL A 1 101 ? 8.142 18.955 -21.466 1.00 24.01 101 VAL A O 1
ATOM 1567 N N . ASP A 1 102 ? 8.690 16.870 -22.097 1.00 19.49 102 ASP A N 1
ATOM 1568 C CA . ASP A 1 102 ? 9.075 17.315 -23.433 1.00 21.54 102 ASP A CA 1
ATOM 1569 C C . ASP A 1 102 ? 7.911 17.998 -24.138 1.00 22.59 102 ASP A C 1
ATOM 1570 O O . ASP A 1 102 ? 8.098 19.004 -24.843 1.00 23.58 102 ASP A O 1
ATOM 1579 N N . MET A 1 103 ? 6.702 17.448 -23.971 1.00 20.01 103 MET A N 1
ATOM 1580 C CA . MET A 1 103 ? 5.526 17.988 -24.644 1.00 19.12 103 MET A CA 1
ATOM 1581 C C . MET A 1 103 ? 5.158 19.354 -24.079 1.00 18.90 103 MET A C 1
ATOM 1582 O O . MET A 1 103 ? 4.922 20.309 -24.834 1.00 22.37 103 MET A O 1
ATOM 1596 N N . VAL A 1 104 ? 5.133 19.472 -22.750 1.00 21.36 104 VAL A N 1
ATOM 1597 C CA . VAL A 1 104 ? 4.840 20.746 -22.099 1.00 21.53 104 VAL A CA 1
ATOM 1598 C C . VAL A 1 104 ? 5.887 21.792 -22.468 1.00 22.33 104 VAL A C 1
ATOM 1599 O O . VAL A 1 104 ? 5.550 22.932 -22.815 1.00 25.21 104 VAL A O 1
ATOM 1612 N N . LYS A 1 105 ? 7.167 21.413 -22.441 1.00 23.21 105 LYS A N 1
ATOM 1613 C CA . LYS A 1 105 ? 8.237 22.353 -22.765 1.00 25.18 105 LYS A CA 1
ATOM 1614 C C . LYS A 1 105 ? 8.149 22.826 -24.213 1.00 24.91 105 LYS A C 1
ATOM 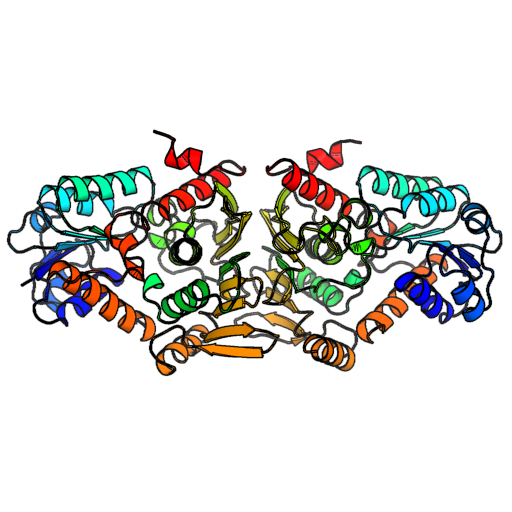1615 O O . LYS A 1 105 ? 8.370 24.005 -24.498 1.00 27.10 105 LYS A O 1
ATOM 1634 N N . ALA A 1 106 ? 7.842 21.922 -25.143 1.00 24.91 106 ALA A N 1
ATOM 1635 C CA . ALA A 1 106 ? 7.779 22.307 -26.548 1.00 22.93 106 ALA A CA 1
ATOM 1636 C C . ALA A 1 106 ? 6.703 23.358 -26.779 1.00 25.67 106 ALA A C 1
ATOM 1637 O O . ALA A 1 106 ? 6.916 24.331 -27.510 1.00 26.32 106 ALA A O 1
ATOM 1644 N N . CYS A 1 107 ? 5.528 23.159 -26.181 1.00 24.19 107 CYS A N 1
ATOM 1645 C CA . CYS A 1 107 ? 4.437 24.113 -26.331 1.00 23.86 107 CYS A CA 1
ATOM 1646 C C . CYS A 1 107 ? 4.743 25.434 -25.634 1.00 24.70 107 CYS A C 1
ATOM 1647 O O . CYS A 1 107 ? 4.448 26.500 -26.182 1.00 25.86 107 CYS A O 1
ATOM 1655 N N . LYS A 1 108 ? 5.361 25.398 -24.450 1.00 25.54 108 LYS A N 1
ATOM 1656 C CA . LYS A 1 108 ? 5.757 26.640 -23.783 1.00 27.20 108 LYS A CA 1
ATOM 1657 C C . LYS A 1 108 ? 6.732 27.430 -24.648 1.00 29.92 108 LYS A C 1
ATOM 1658 O O . LYS A 1 108 ? 6.555 28.633 -24.874 1.00 30.53 108 LYS A O 1
ATOM 1677 N N . GLU A 1 109 ? 7.778 26.765 -25.139 1.00 26.11 109 GLU A N 1
ATOM 1678 C CA . GLU A 1 109 ? 8.786 27.449 -25.938 1.00 28.54 109 GLU A CA 1
ATOM 1679 C C . GLU A 1 109 ? 8.205 28.011 -27.228 1.00 28.12 109 GLU A C 1
ATOM 1680 O O . GLU A 1 109 ? 8.660 29.059 -27.701 1.00 30.74 109 GLU A O 1
ATOM 1692 N N . ALA A 1 110 ? 7.208 27.342 -27.817 1.00 28.52 110 ALA A N 1
ATOM 1693 C CA . ALA A 1 110 ? 6.590 27.816 -29.049 1.00 26.98 110 ALA A CA 1
ATOM 1694 C C . ALA A 1 110 ? 5.562 28.913 -28.805 1.00 30.11 110 ALA A C 1
ATOM 1695 O O . ALA A 1 110 ? 5.089 29.528 -29.770 1.00 30.83 110 ALA A O 1
ATOM 1702 N N . GLY A 1 111 ? 5.221 29.179 -27.549 1.00 27.08 111 GLY A N 1
ATOM 1703 C CA . GLY A 1 111 ? 4.237 30.189 -27.232 1.00 24.43 111 GLY A CA 1
ATOM 1704 C C . GLY A 1 111 ? 2.819 29.812 -27.577 1.00 27.37 111 GLY A C 1
ATOM 1705 O O . GLY A 1 111 ? 2.004 30.695 -27.854 1.00 35.35 111 GLY A O 1
ATOM 1709 N N . VAL A 1 112 ? 2.500 28.517 -27.583 1.00 24.61 112 VAL A N 1
ATOM 1710 C CA . VAL A 1 112 ? 1.149 28.053 -27.877 1.00 24.40 112 VAL A CA 1
ATOM 1711 C C . VAL A 1 112 ? 0.509 27.479 -26.613 1.00 23.98 112 VAL A C 1
ATOM 1712 O O . VAL A 1 112 ? 1.186 27.052 -25.675 1.00 25.16 112 VAL A O 1
ATOM 1725 N N . THR A 1 113 ? -0.822 27.472 -26.600 1.00 22.08 113 THR A N 1
ATOM 1726 C CA . THR A 1 113 ? -1.568 26.862 -25.505 1.00 20.90 113 THR A CA 1
ATOM 1727 C C . THR A 1 113 ? -1.483 25.349 -25.599 1.00 21.33 113 THR A C 1
ATOM 1728 O O . THR A 1 113 ? -1.552 24.776 -26.690 1.00 21.34 113 THR A O 1
ATOM 1739 N N . PHE A 1 114 ? -1.333 24.708 -24.444 1.00 21.33 114 PHE A N 1
ATOM 1740 C CA . PHE A 1 114 ? -1.348 23.253 -24.314 1.00 18.19 114 PHE A CA 1
ATOM 1741 C C . PHE A 1 114 ? -2.336 22.951 -23.200 1.00 18.85 114 PHE A C 1
ATOM 1742 O O . PHE A 1 114 ? -2.092 23.298 -22.047 1.00 19.78 114 PHE A O 1
ATOM 1759 N N . MET A 1 115 ? -3.452 22.318 -23.542 1.00 18.89 115 MET A N 1
ATOM 1760 C CA . MET A 1 115 ? -4.443 21.904 -22.566 1.00 16.48 115 MET A CA 1
ATOM 1761 C C . MET A 1 115 ? -4.402 20.400 -22.394 1.00 16.02 115 MET A C 1
ATOM 1762 O O . MET A 1 115 ? -4.502 19.648 -23.373 1.00 17.37 115 MET A O 1
ATOM 1776 N N . ALA A 1 116 ? -4.323 19.972 -21.130 1.00 15.78 116 ALA A N 1
ATOM 1777 C CA . ALA A 1 116 ? -4.426 18.568 -20.756 1.00 15.01 116 ALA A CA 1
ATOM 1778 C C . ALA A 1 116 ? -5.890 18.207 -20.540 1.00 15.12 116 ALA A C 1
ATOM 1779 O O . ALA A 1 116 ? -6.563 18.807 -19.692 1.00 16.53 116 ALA A O 1
ATOM 1786 N N . GLY A 1 117 ? -6.350 17.189 -21.250 1.00 15.13 117 GLY A N 1
ATOM 1787 C CA . GLY A 1 117 ? -7.752 16.809 -21.229 1.00 15.06 117 GLY A CA 1
ATOM 1788 C C . GLY A 1 117 ? -8.171 15.957 -20.044 1.00 14.97 117 GLY A C 1
ATOM 1789 O O . GLY A 1 117 ? -8.741 14.869 -20.201 1.00 16.52 117 GLY A O 1
ATOM 1793 N N . HIS A 1 118 ? -7.891 16.449 -18.838 1.00 15.59 118 HIS A N 1
ATOM 1794 C CA . HIS A 1 118 ? -8.272 15.741 -17.614 1.00 14.53 118 HIS A CA 1
ATOM 1795 C C . HIS A 1 118 ? -9.730 16.084 -17.301 1.00 14.15 118 HIS A C 1
ATOM 1796 O O . HIS A 1 118 ? -10.052 16.921 -16.440 1.00 16.08 118 HIS A O 1
ATOM 1810 N N . ILE A 1 119 ? -10.623 15.364 -17.979 1.00 14.42 119 ILE A N 1
ATOM 1811 C CA . ILE A 1 119 ? -12.038 15.717 -18.007 1.00 15.55 119 ILE A CA 1
ATOM 1812 C C . ILE A 1 119 ? -12.721 15.569 -16.648 1.00 15.98 119 ILE A C 1
ATOM 1813 O O . ILE A 1 119 ? -13.750 16.215 -16.418 1.00 15.06 119 ILE A O 1
ATOM 1829 N N . MET A 1 120 ? -12.199 14.748 -15.736 1.00 14.56 120 MET A N 1
ATOM 1830 C CA . MET A 1 120 ? -12.889 14.552 -14.468 1.00 13.74 120 MET A CA 1
ATOM 1831 C C . MET A 1 120 ? -12.890 15.817 -13.611 1.00 14.16 120 MET A C 1
ATOM 1832 O O . MET A 1 120 ? -13.792 15.997 -12.790 1.00 15.38 120 MET A O 1
ATOM 1846 N N . ASN A 1 121 ? -11.959 16.734 -13.840 1.00 13.87 121 ASN A N 1
ATOM 1847 C CA . ASN A 1 121 ? -11.993 18.009 -13.139 1.00 14.54 121 ASN A CA 1
ATOM 1848 C C . ASN A 1 121 ? -13.255 18.790 -13.437 1.00 16.55 121 ASN A C 1
ATOM 1849 O O . ASN A 1 121 ? -13.627 19.672 -12.651 1.00 17.15 121 ASN A O 1
ATOM 1860 N N . PHE A 1 122 ? -13.899 18.536 -14.577 1.00 14.92 122 PHE A N 1
ATOM 1861 C CA . PHE A 1 122 ? -15.130 19.215 -14.952 1.00 15.35 122 PHE A CA 1
ATOM 1862 C C . PHE A 1 122 ? -16.381 18.574 -14.355 1.00 14.66 122 PHE A C 1
ATOM 1863 O O . PHE A 1 122 ? -17.463 19.157 -14.473 1.00 16.10 122 PHE A O 1
ATOM 1880 N N . PHE A 1 123 ? -16.281 17.422 -13.689 1.00 14.30 123 PHE A N 1
ATOM 1881 C CA . PHE A 1 123 ? -17.469 16.856 -13.053 1.00 14.01 123 PHE A CA 1
ATOM 1882 C C . PHE A 1 123 ? -18.050 17.872 -12.072 1.00 15.08 123 PHE A C 1
ATOM 1883 O O . PHE A 1 123 ? -17.324 18.447 -11.259 1.00 15.18 123 PHE A O 1
ATOM 1900 N N . ASN A 1 124 ? -19.372 18.043 -12.107 1.00 15.69 124 ASN A N 1
ATOM 1901 C CA A ASN A 1 124 ? -19.999 18.957 -11.166 0.47 15.45 124 ASN A CA 1
ATOM 1902 C CA B ASN A 1 124 ? -20.080 18.914 -11.158 0.53 16.65 124 ASN A CA 1
ATOM 1903 C C . ASN A 1 124 ? -19.690 18.560 -9.725 1.00 16.10 124 ASN A C 1
ATOM 1904 O O . ASN A 1 124 ? -19.377 19.425 -8.900 1.00 16.50 124 ASN A O 1
ATOM 1925 N N . GLY A 1 125 ? -19.712 17.266 -9.399 1.00 14.28 125 GLY A N 1
ATOM 1926 C CA . GLY A 1 125 ? -19.455 16.857 -8.031 1.00 13.71 125 GLY A CA 1
ATOM 1927 C C . GLY A 1 125 ? -18.014 17.038 -7.587 1.00 14.60 125 GLY A C 1
ATOM 1928 O O . GLY A 1 125 ? -17.748 17.202 -6.388 1.00 14.18 125 GLY A O 1
ATOM 1932 N N . VAL A 1 126 ? -17.057 16.958 -8.522 1.00 13.90 126 VAL A N 1
ATOM 1933 C CA . VAL A 1 126 ? -15.668 17.252 -8.188 1.00 13.02 126 VAL A CA 1
ATOM 1934 C C . VAL A 1 126 ? -15.501 18.737 -7.907 1.00 13.76 126 VAL A C 1
ATOM 1935 O O . VAL A 1 126 ? -14.884 19.127 -6.908 1.00 14.11 126 VAL A O 1
ATOM 1948 N N . GLN A 1 127 ? -16.077 19.582 -8.753 1.00 14.37 127 GLN A N 1
ATOM 1949 C CA . GLN A 1 127 ? -16.015 21.020 -8.514 1.00 15.10 127 GLN A CA 1
ATOM 1950 C C . GLN A 1 127 ? -16.640 21.359 -7.171 1.00 14.16 127 GLN A C 1
ATOM 1951 O O . GLN A 1 127 ? -16.118 22.188 -6.410 1.00 15.44 127 GLN A O 1
ATOM 1965 N N . TYR A 1 128 ? -17.788 20.755 -6.882 1.00 13.58 128 TYR A N 1
ATOM 1966 C CA . TYR A 1 128 ? -18.487 21.035 -5.639 1.00 13.78 128 TYR A CA 1
ATOM 1967 C C . TYR A 1 128 ? -17.675 20.565 -4.454 1.00 14.91 128 TYR A C 1
ATOM 1968 O O . TYR A 1 128 ? -17.521 21.299 -3.474 1.00 14.19 128 TYR A O 1
ATOM 1986 N N . ALA A 1 129 ? -17.129 19.350 -4.523 1.00 13.26 129 ALA A N 1
ATOM 1987 C CA . ALA A 1 129 ? -16.289 18.881 -3.434 1.00 12.54 129 ALA A CA 1
ATOM 1988 C C . ALA A 1 129 ? -15.102 19.798 -3.202 1.00 13.69 129 ALA A C 1
ATOM 1989 O O . ALA A 1 129 ? -14.752 20.069 -2.049 1.00 15.20 129 ALA A O 1
ATOM 1996 N N . ARG A 1 130 ? -14.482 20.316 -4.267 1.00 13.89 130 ARG A N 1
ATOM 1997 C CA . ARG A 1 130 ? -13.376 21.250 -4.090 1.00 14.10 130 ARG A CA 1
ATOM 1998 C C . ARG A 1 130 ? -13.827 22.469 -3.295 1.00 14.01 130 ARG A C 1
ATOM 1999 O O . ARG A 1 130 ? -13.113 22.943 -2.402 1.00 14.61 130 ARG A O 1
ATOM 2020 N N . LYS A 1 131 ? -15.017 22.977 -3.584 1.00 13.69 131 LYS A N 1
ATOM 2021 C CA . LYS A 1 131 ? -15.487 24.166 -2.881 1.00 14.24 131 LYS A CA 1
ATOM 2022 C C . LYS A 1 131 ? -15.810 23.854 -1.423 1.00 13.12 131 LYS A C 1
ATOM 2023 O O . LYS A 1 131 ? -15.535 24.665 -0.537 1.00 14.68 131 LYS A O 1
ATOM 2042 N N . LEU A 1 132 ? -16.404 22.696 -1.157 1.00 12.79 132 LEU A N 1
ATOM 2043 C CA . LEU A 1 132 ? -16.661 22.288 0.225 1.00 15.03 132 LEU A CA 1
ATOM 2044 C C . LEU A 1 132 ? -15.362 22.165 1.002 1.00 14.00 132 LEU A C 1
ATOM 2045 O O . LEU A 1 132 ? -15.261 22.603 2.160 1.00 13.74 132 LEU A O 1
ATOM 2061 N N . ILE A 1 133 ? -14.369 21.506 0.410 1.00 14.15 133 ILE A N 1
ATOM 2062 C CA . ILE A 1 133 ? -13.079 21.356 1.057 1.00 14.03 133 ILE A CA 1
ATOM 2063 C C . ILE A 1 133 ? -12.486 22.714 1.370 1.00 16.04 133 ILE A C 1
ATOM 2064 O O . ILE A 1 133 ? -12.056 22.967 2.500 1.00 15.42 133 ILE A O 1
ATOM 2080 N N . LYS A 1 134 ? -12.474 23.616 0.378 1.00 14.84 134 LYS A N 1
ATOM 2081 C CA . LYS A 1 134 ? -11.806 24.901 0.540 1.00 14.72 134 LYS A CA 1
ATOM 2082 C C . LYS A 1 134 ? -12.486 25.753 1.598 1.00 15.97 134 LYS A C 1
ATOM 2083 O O . LYS A 1 134 ? -11.812 26.475 2.346 1.00 17.41 134 LYS A O 1
ATOM 2102 N N . GLU A 1 135 ? -13.819 25.709 1.680 1.00 14.56 135 GLU A N 1
ATOM 2103 C CA . GLU A 1 135 ? -14.516 26.533 2.655 1.00 15.08 135 GLU A CA 1
ATOM 2104 C C . GLU A 1 135 ? -14.293 26.035 4.083 1.00 15.71 135 GLU A C 1
ATOM 2105 O O . GLU A 1 135 ? -14.457 26.808 5.027 1.00 15.57 135 GLU A O 1
ATOM 2117 N N . GLY A 1 136 ? -13.918 24.770 4.252 1.00 14.75 136 GLY A N 1
ATOM 2118 C CA . GLY A 1 136 ? -13.596 24.211 5.544 1.00 14.63 136 GLY A CA 1
ATOM 2119 C C . GLY A 1 136 ? -14.656 23.313 6.140 1.00 14.69 136 GLY A C 1
ATOM 2120 O O . GLY A 1 136 ? -14.522 22.906 7.300 1.00 15.63 136 GLY A O 1
ATOM 2124 N N . VAL A 1 137 ? -15.698 22.975 5.385 1.00 14.16 137 VAL A N 1
ATOM 2125 C CA . VAL A 1 137 ? -16.842 22.300 5.974 1.00 14.69 137 VAL A CA 1
ATOM 2126 C C . VAL A 1 137 ? -16.518 20.880 6.427 1.00 13.60 137 VAL A C 1
ATOM 2127 O O . VAL A 1 137 ? -17.199 20.357 7.316 1.00 15.24 137 VAL A O 1
ATOM 2140 N N . ILE A 1 138 ? -15.518 20.219 5.862 1.00 13.13 138 ILE A N 1
ATOM 2141 C CA . ILE A 1 138 ? -15.114 18.907 6.398 1.00 14.59 138 ILE A CA 1
ATOM 2142 C C . ILE A 1 138 ? -13.835 19.010 7.222 1.00 13.91 138 ILE A C 1
ATOM 2143 O O . ILE A 1 138 ? -13.241 17.991 7.567 1.00 14.56 138 ILE A O 1
ATOM 2159 N N . GLY A 1 139 ? -13.442 20.225 7.611 1.00 14.05 139 GLY A N 1
ATOM 2160 C CA . GLY A 1 139 ? -12.257 20.392 8.420 1.00 15.07 139 GLY A CA 1
ATOM 2161 C C . GLY A 1 139 ? -10.970 20.210 7.647 1.00 16.35 139 GLY A C 1
ATOM 2162 O O . GLY A 1 139 ? -10.888 20.447 6.451 1.00 16.83 139 GLY A O 1
ATOM 2166 N N . GLU A 1 140 ? -9.935 19.832 8.376 1.00 17.00 140 GLU A N 1
ATOM 2167 C CA . GLU A 1 140 ? -8.641 19.556 7.789 1.00 17.00 140 GLU A CA 1
ATOM 2168 C C . GLU A 1 140 ? -8.727 18.230 7.035 1.00 14.76 140 GLU A C 1
ATOM 2169 O O . GLU A 1 140 ? -9.334 17.271 7.515 1.00 15.48 140 GLU A O 1
ATOM 2181 N N . ILE A 1 141 ? -8.161 18.172 5.847 1.00 15.94 141 ILE A N 1
ATOM 2182 C CA . ILE A 1 141 ? -8.215 16.953 5.058 1.00 14.97 141 ILE A CA 1
ATOM 2183 C C . ILE A 1 141 ? -7.160 15.991 5.578 1.00 14.76 141 ILE A C 1
ATOM 2184 O O . ILE A 1 141 ? -6.005 16.376 5.806 1.00 15.03 141 ILE A O 1
ATOM 2200 N N . LEU A 1 142 ? -7.565 14.738 5.773 1.00 13.21 142 LEU A N 1
ATOM 2201 C CA . LEU A 1 142 ? -6.712 13.690 6.302 1.00 12.63 142 LEU A CA 1
ATOM 2202 C C . LEU A 1 142 ? -6.311 12.675 5.246 1.00 13.71 142 LEU A C 1
ATOM 2203 O O . LEU A 1 142 ? -5.130 12.333 5.129 1.00 14.05 142 LEU A O 1
ATOM 2219 N N . SER A 1 143 ? -7.258 12.202 4.450 1.00 13.31 143 SER A N 1
ATOM 2220 C CA . SER A 1 143 ? -6.943 11.152 3.499 1.00 12.34 143 SER A CA 1
ATOM 2221 C C . SER A 1 143 ? -7.923 11.194 2.345 1.00 13.16 143 SER A C 1
ATOM 2222 O O . SER A 1 143 ? -8.998 11.801 2.422 1.00 13.29 143 SER A O 1
ATOM 2230 N N A CYS A 1 144 ? -7.520 10.549 1.248 0.54 12.66 144 CYS A N 1
ATOM 2231 N N B CYS A 1 144 ? -7.586 10.437 1.303 0.46 11.89 144 CYS A N 1
ATOM 2232 C CA A CYS A 1 144 ? -8.381 10.314 0.104 0.54 11.27 144 CYS A CA 1
ATOM 2233 C CA B CYS A 1 144 ? -8.398 10.364 0.102 0.46 13.35 144 CYS A CA 1
ATOM 2234 C C A CYS A 1 144 ? -8.281 8.861 -0.304 0.54 11.23 144 CYS A C 1
ATOM 2235 C C B CYS A 1 144 ? -8.225 8.973 -0.477 0.46 12.85 144 CYS A C 1
ATOM 2236 O O A CYS A 1 144 ? -7.299 8.172 -0.018 0.54 10.06 144 CYS A O 1
ATOM 2237 O O B CYS A 1 144 ? -7.125 8.431 -0.441 0.46 13.25 144 CYS A O 1
ATOM 2252 N N . HIS A 1 145 ? -9.311 8.404 -1.000 1.00 12.10 145 HIS A N 1
ATOM 2253 C CA . HIS A 1 145 ? -9.360 7.009 -1.406 1.00 12.01 145 HIS A CA 1
ATOM 2254 C C . HIS A 1 145 ? -10.145 6.864 -2.685 1.00 12.44 145 HIS A C 1
ATOM 2255 O O . HIS A 1 145 ? -11.218 7.443 -2.826 1.00 13.32 145 HIS A O 1
ATOM 2270 N N . THR A 1 146 ? -9.634 6.053 -3.600 1.00 11.56 146 THR A N 1
ATOM 2271 C CA . THR A 1 146 ? -10.351 5.806 -4.837 1.00 12.34 146 THR A CA 1
ATOM 2272 C C . THR A 1 146 ? -10.442 4.320 -5.105 1.00 13.05 146 THR A C 1
ATOM 2273 O O . THR A 1 146 ? -9.571 3.535 -4.710 1.00 11.80 146 THR A O 1
ATOM 2284 N N . LYS A 1 147 ? -11.487 3.949 -5.830 1.00 12.14 147 LYS A N 1
ATOM 2285 C CA . LYS A 1 147 ? -11.594 2.637 -6.456 1.00 11.11 147 LYS A CA 1
ATOM 2286 C C . LYS A 1 147 ? -12.163 2.831 -7.848 1.00 11.67 147 LYS A C 1
ATOM 2287 O O . LYS A 1 147 ? -13.021 3.690 -8.062 1.00 12.14 147 LYS A O 1
ATOM 2306 N N . ARG A 1 148 ? -11.689 2.024 -8.794 1.00 11.66 148 ARG A N 1
ATOM 2307 C CA . ARG A 1 148 ? -12.268 1.952 -10.140 1.00 11.90 148 ARG A CA 1
ATOM 2308 C C . ARG A 1 148 ? -12.160 0.486 -10.549 1.00 11.82 148 ARG A C 1
ATOM 2309 O O . ARG A 1 148 ? -11.235 0.076 -11.252 1.00 13.09 148 ARG A O 1
ATOM 2330 N N . ASN A 1 149 ? -13.084 -0.309 -10.027 1.00 12.51 149 ASN A N 1
ATOM 2331 C CA . ASN A 1 149 ? -12.954 -1.757 -9.931 1.00 13.22 149 ASN A CA 1
ATOM 2332 C C . ASN A 1 149 ? -14.162 -2.382 -10.613 1.00 13.53 149 ASN A C 1
ATOM 2333 O O . ASN A 1 149 ? -15.302 -2.138 -10.211 1.00 14.69 149 ASN A O 1
ATOM 2344 N N . GLY A 1 150 ? -13.915 -3.215 -11.610 1.00 13.78 150 GLY A N 1
ATOM 2345 C CA . GLY A 1 150 ? -14.978 -3.943 -12.264 1.00 14.45 150 GLY A CA 1
ATOM 2346 C C . GLY A 1 150 ? -14.431 -5.203 -12.892 1.00 15.37 150 GLY A C 1
ATOM 2347 O O . GLY A 1 150 ? -13.275 -5.566 -12.688 1.00 15.06 150 GLY A O 1
ATOM 2351 N N . TRP A 1 151 ? -15.282 -5.874 -13.654 1.00 15.71 151 TRP A N 1
ATOM 2352 C CA . TRP A 1 151 ? -14.913 -7.119 -14.312 1.00 16.38 151 TRP A CA 1
ATOM 2353 C C . TRP A 1 151 ? -15.010 -6.935 -15.814 1.00 21.80 151 TRP A C 1
ATOM 2354 O O . TRP A 1 151 ? -16.058 -6.529 -16.329 1.00 20.93 151 TRP A O 1
ATOM 2375 N N . GLU A 1 152 ? -13.928 -7.236 -16.509 1.00 20.94 152 GLU A N 1
ATOM 2376 C CA . GLU A 1 152 ? -13.912 -7.181 -17.966 1.00 23.59 152 GLU A CA 1
ATOM 2377 C C . GLU A 1 152 ? -13.781 -8.597 -18.501 1.00 28.00 152 GLU A C 1
ATOM 2378 O O . GLU A 1 152 ? -12.876 -9.341 -18.115 1.00 29.70 152 GLU A O 1
ATOM 2390 N N . ASN A 1 153 ? -14.695 -8.974 -19.376 1.00 38.14 153 ASN A N 1
ATOM 2391 C CA . ASN A 1 153 ? -14.661 -10.312 -19.934 1.00 50.74 153 ASN A CA 1
ATOM 2392 C C . ASN A 1 153 ? -13.722 -10.350 -21.129 1.00 50.29 153 ASN A C 1
ATOM 2393 O O . ASN A 1 153 ? -13.379 -9.320 -21.709 1.00 46.45 153 ASN A O 1
ATOM 2404 N N . LYS A 1 154 ? -13.275 -11.559 -21.467 1.00 65.48 154 LYS A N 1
ATOM 2405 C CA . LYS A 1 154 ? -12.474 -11.749 -22.668 1.00 60.26 154 LYS A CA 1
ATOM 2406 C C . LYS A 1 154 ? -13.203 -11.146 -23.859 1.00 50.67 154 LYS A C 1
ATOM 2407 O O . LYS A 1 154 ? -14.368 -11.461 -24.113 1.00 54.38 154 LYS A O 1
ATOM 2411 N N . GLN A 1 155 ? -12.515 -10.263 -24.574 1.00 45.48 155 GLN A N 1
ATOM 2412 C CA . GLN A 1 155 ? -13.090 -9.534 -25.693 1.00 60.41 155 GLN A CA 1
ATOM 2413 C C . GLN A 1 155 ? -12.734 -10.206 -27.017 1.00 62.39 155 GLN A C 1
ATOM 2414 O O . GLN A 1 155 ? -11.712 -10.887 -27.138 1.00 56.92 155 GLN A O 1
ATOM 2428 N N . GLU A 1 156 ? -13.594 -9.995 -28.017 1.00 66.95 156 GLU A N 1
ATOM 2429 C CA . GLU A 1 156 ? -13.419 -10.645 -29.313 1.00 66.61 156 GLU A CA 1
ATOM 2430 C C . GLU A 1 156 ? -12.076 -10.278 -29.934 1.00 60.32 156 GLU A C 1
ATOM 2431 O O . GLU A 1 156 ? -11.252 -11.151 -30.229 1.00 57.60 156 GLU A O 1
ATOM 2435 N N . ARG A 1 157 ? -11.847 -8.987 -30.151 1.00 50.09 157 ARG A N 1
ATOM 2436 C CA . ARG A 1 157 ? -10.601 -8.485 -30.712 1.00 48.71 157 ARG A CA 1
ATOM 2437 C C . ARG A 1 157 ? -9.820 -7.803 -29.601 1.00 53.02 157 ARG A C 1
ATOM 2438 O O . ARG A 1 157 ? -10.382 -7.008 -28.841 1.00 59.52 157 ARG A O 1
ATOM 2442 N N . LEU A 1 158 ? -8.533 -8.121 -29.506 1.00 35.60 158 LEU A N 1
ATOM 2443 C CA . LEU A 1 158 ? -7.676 -7.534 -28.485 1.00 37.19 158 LEU A CA 1
ATOM 2444 C C . LEU A 1 158 ? -7.186 -6.178 -28.975 1.00 44.01 158 LEU A C 1
ATOM 2445 O O . LEU A 1 158 ? -6.525 -6.090 -30.016 1.00 36.68 158 LEU A O 1
ATOM 2461 N N . SER A 1 159 ? -7.498 -5.122 -28.234 1.00 40.69 159 SER A N 1
ATOM 2462 C CA . SER A 1 159 ? -7.121 -3.784 -28.657 1.00 44.36 159 SER A CA 1
ATOM 2463 C C . SER A 1 159 ? -5.945 -3.260 -27.844 1.00 33.03 159 SER A C 1
ATOM 2464 O O . SER A 1 159 ? -5.540 -3.820 -26.816 1.00 30.13 159 SER A O 1
ATOM 2472 N N . TRP A 1 160 ? -5.394 -2.157 -28.343 1.00 30.19 160 TRP A N 1
ATOM 2473 C CA . TRP A 1 160 ? -4.277 -1.493 -27.698 1.00 26.88 160 TRP A CA 1
ATOM 2474 C C . TRP A 1 160 ? -4.561 -1.186 -26.241 1.00 25.36 160 TRP A C 1
ATOM 2475 O O . TRP A 1 160 ? -3.620 -1.026 -25.459 1.00 23.72 160 TRP A O 1
ATOM 2496 N N . LYS A 1 161 ? -5.830 -1.089 -25.848 1.00 24.50 161 LYS A N 1
ATOM 2497 C CA . LYS A 1 161 ? -6.147 -0.668 -24.489 1.00 25.64 161 LYS A CA 1
ATOM 2498 C C . LYS A 1 161 ? -5.660 -1.658 -23.449 1.00 22.56 161 LYS A C 1
ATOM 2499 O O . LYS A 1 161 ? -5.448 -1.268 -22.296 1.00 24.13 161 LYS A O 1
ATOM 2518 N N . LYS A 1 162 ? -5.475 -2.920 -23.825 1.00 22.16 162 LYS A N 1
ATOM 2519 C CA . LYS A 1 162 ? -5.094 -3.964 -22.882 1.00 24.69 162 LYS A CA 1
ATOM 2520 C C . LYS A 1 162 ? -3.603 -4.260 -22.887 1.00 31.43 162 LYS A C 1
ATOM 2521 O O . LYS A 1 162 ? -3.164 -5.148 -22.147 1.00 27.05 162 LYS A O 1
ATOM 2540 N N . MET A 1 163 ? -2.818 -3.547 -23.690 1.00 27.19 163 MET A N 1
ATOM 2541 C CA . MET A 1 163 ? -1.378 -3.757 -23.777 1.00 26.33 163 MET A CA 1
ATOM 2542 C C . MET A 1 163 ? -0.661 -2.670 -22.990 1.00 31.27 163 MET A C 1
ATOM 2543 O O . MET A 1 163 ? -0.820 -1.479 -23.278 1.00 25.77 163 MET A O 1
ATOM 2557 N N . LYS A 1 164 ? 0.162 -3.088 -22.032 1.00 23.65 164 LYS A N 1
ATOM 2558 C CA . LYS A 1 164 ? 0.818 -2.142 -21.140 1.00 24.78 164 LYS A CA 1
ATOM 2559 C C . LYS A 1 164 ? 1.637 -1.118 -21.916 1.00 22.03 164 LYS A C 1
ATOM 2560 O O . LYS A 1 164 ? 1.657 0.068 -21.559 1.00 23.14 164 LYS A O 1
ATOM 2579 N N . GLU A 1 165 ? 2.316 -1.557 -22.981 1.00 26.57 165 GLU A N 1
ATOM 2580 C CA . GLU A 1 165 ? 3.185 -0.666 -23.750 1.00 25.05 165 GLU A CA 1
ATOM 2581 C C . GLU A 1 165 ? 2.406 0.310 -24.611 1.00 26.98 165 GLU A C 1
ATOM 2582 O O . GLU A 1 165 ? 2.997 1.279 -25.101 1.00 27.94 165 GLU A O 1
ATOM 2594 N N . GLN A 1 166 ? 1.109 0.083 -24.811 1.00 23.97 166 GLN A N 1
ATOM 2595 C CA . GLN A 1 166 ? 0.301 0.962 -25.649 1.00 21.45 166 GLN A CA 1
ATOM 2596 C C . GLN A 1 166 ? -0.676 1.808 -24.852 1.00 20.07 166 GLN A C 1
ATOM 2597 O O . GLN A 1 166 ? -0.885 2.971 -25.178 1.00 19.91 166 GLN A O 1
ATOM 2611 N N . SER A 1 167 ? -1.263 1.256 -23.790 1.00 20.55 167 SER A N 1
ATOM 2612 C CA . SER A 1 167 ? -2.205 2.008 -22.974 1.00 18.37 167 SER A CA 1
ATOM 2613 C C . SER A 1 167 ? -1.616 2.467 -21.659 1.00 18.29 167 SER A C 1
ATOM 2614 O O . SER A 1 167 ? -2.164 3.384 -21.043 1.00 17.86 167 SER A O 1
ATOM 2622 N N . GLY A 1 168 ? -0.530 1.833 -21.216 1.00 19.15 168 GLY A N 1
ATOM 2623 C CA . GLY A 1 168 ? 0.008 2.054 -19.897 1.00 20.13 168 GLY A CA 1
ATOM 2624 C C . GLY A 1 168 ? -0.723 1.314 -18.806 1.00 18.79 168 GLY A C 1
ATOM 2625 O O . GLY A 1 168 ? -0.406 1.510 -17.626 1.00 22.45 168 GLY A O 1
ATOM 2629 N N . GLY A 1 169 ? -1.673 0.458 -19.154 1.00 18.61 169 GLY A N 1
ATOM 2630 C CA . GLY A 1 169 ? -2.478 -0.237 -18.170 1.00 17.59 169 GLY A CA 1
ATOM 2631 C C . GLY A 1 169 ? -3.479 0.677 -17.465 1.00 17.42 169 GLY A C 1
ATOM 2632 O O . GLY A 1 169 ? -3.682 1.825 -17.826 1.00 17.57 169 GLY A O 1
ATOM 2636 N N . HIS A 1 170 ? -4.086 0.140 -16.405 1.00 16.48 170 HIS A N 1
ATOM 2637 C CA . HIS A 1 170 ? -5.160 0.863 -15.730 1.00 15.80 170 HIS A CA 1
ATOM 2638 C C . HIS A 1 170 ? -4.692 2.197 -15.188 1.00 15.84 170 HIS A C 1
ATOM 2639 O O . HIS A 1 170 ? -5.460 3.161 -15.140 1.00 15.47 170 HIS A O 1
ATOM 2653 N N . LEU A 1 171 ? -3.447 2.260 -14.706 1.00 15.79 171 LEU A N 1
ATOM 2654 C CA . LEU A 1 171 ? -2.982 3.446 -14.009 1.00 15.35 171 LEU A CA 1
ATOM 2655 C C . LEU A 1 171 ? -2.935 4.645 -14.945 1.00 14.13 171 LEU A C 1
ATOM 2656 O O . LEU A 1 171 ? -3.363 5.740 -14.584 1.00 16.98 171 LEU A O 1
ATOM 2672 N N . TYR A 1 172 ? -2.383 4.462 -16.136 1.00 14.26 172 TYR A N 1
ATOM 2673 C CA . TYR A 1 172 ? -2.329 5.566 -17.094 1.00 14.93 172 TYR A CA 1
ATOM 2674 C C . TYR A 1 172 ? -3.632 5.712 -17.863 1.00 13.92 172 TYR A C 1
ATOM 2675 O O . TYR A 1 172 ? -4.139 6.833 -18.026 1.00 15.63 172 TYR A O 1
ATOM 2693 N N . HIS A 1 173 ? -4.197 4.597 -18.332 1.00 15.91 173 HIS A N 1
ATOM 2694 C CA . HIS A 1 173 ? -5.430 4.686 -19.100 1.00 15.51 173 HIS A CA 1
ATOM 2695 C C . HIS A 1 173 ? -6.586 5.220 -18.268 1.00 16.44 173 HIS A C 1
ATOM 2696 O O . HIS A 1 173 ? -7.438 5.962 -18.787 1.00 17.32 173 HIS A O 1
ATOM 2710 N N . HIS A 1 174 ? -6.632 4.885 -16.972 1.00 14.59 174 HIS A N 1
ATOM 2711 C CA . HIS A 1 174 ? -7.633 5.448 -16.075 1.00 14.76 174 HIS A CA 1
ATOM 2712 C C . HIS A 1 174 ? -7.001 6.360 -15.041 1.00 14.43 174 HIS A C 1
ATOM 2713 O O . HIS A 1 174 ? -7.312 6.294 -13.848 1.00 14.71 174 HIS A O 1
ATOM 2727 N N . ILE A 1 175 ? -6.154 7.273 -15.519 1.00 13.48 175 ILE A N 1
ATOM 2728 C CA . ILE A 1 175 ? -5.423 8.165 -14.631 1.00 14.74 175 ILE A CA 1
ATOM 2729 C C . ILE A 1 175 ? -6.304 9.209 -13.964 1.00 14.01 175 ILE A C 1
ATOM 2730 O O . ILE A 1 175 ? -5.858 9.893 -13.035 1.00 14.02 175 ILE A O 1
ATOM 2746 N N . HIS A 1 176 ? -7.553 9.334 -14.404 1.00 14.49 176 HIS A N 1
ATOM 2747 C CA . HIS A 1 176 ? -8.466 10.321 -13.856 1.00 14.34 176 HIS A CA 1
ATOM 2748 C C . HIS A 1 176 ? -8.480 10.311 -12.333 1.00 14.55 176 HIS A C 1
ATOM 2749 O O . HIS A 1 176 ? -8.416 11.368 -11.695 1.00 13.77 176 HIS A O 1
ATOM 2763 N N . GLU A 1 177 ? -8.614 9.119 -11.734 1.00 13.78 177 GLU A N 1
ATOM 2764 C CA . GLU A 1 177 ? -8.750 9.046 -10.283 1.00 13.57 177 GLU A CA 1
ATOM 2765 C C . GLU A 1 177 ? -7.495 9.539 -9.573 1.00 14.25 177 GLU A C 1
ATOM 2766 O O . GLU A 1 177 ? -7.596 10.149 -8.504 1.00 13.82 177 GLU A O 1
ATOM 2778 N N . LEU A 1 178 ? -6.306 9.246 -10.117 1.00 13.59 178 LEU A N 1
ATOM 2779 C CA . LEU A 1 178 ? -5.075 9.738 -9.510 1.00 13.39 178 LEU A CA 1
ATOM 2780 C C . LEU A 1 178 ? -4.990 11.248 -9.615 1.00 13.12 178 LEU A C 1
ATOM 2781 O O . LEU A 1 178 ? -4.664 11.939 -8.641 1.00 13.25 178 LEU A O 1
ATOM 2797 N N . ASP A 1 179 ? -5.266 11.787 -10.803 1.00 13.78 179 ASP A N 1
ATOM 2798 C CA . ASP A 1 179 ? -5.271 13.230 -10.968 1.00 13.61 179 ASP A CA 1
ATOM 2799 C C . ASP A 1 179 ? -6.290 13.875 -10.040 1.00 13.66 179 ASP A C 1
ATOM 2800 O O . ASP A 1 179 ? -6.058 14.971 -9.512 1.00 14.59 179 ASP A O 1
ATOM 2809 N N . CYS A 1 180 ? -7.417 13.201 -9.822 1.00 13.63 180 CYS A N 1
ATOM 2810 C CA . CYS A 1 180 ? -8.451 13.760 -8.954 1.00 13.86 180 CYS A CA 1
ATOM 2811 C C . CYS A 1 180 ? -7.960 13.882 -7.516 1.00 12.71 180 CYS A C 1
ATOM 2812 O O . CYS A 1 180 ? -8.186 14.906 -6.869 1.00 14.01 180 CYS A O 1
ATOM 2820 N N . VAL A 1 181 ? -7.297 12.846 -6.994 1.00 13.04 181 VAL A N 1
ATOM 2821 C CA . VAL A 1 181 ? -6.758 12.930 -5.641 1.00 13.34 181 VAL A CA 1
ATOM 2822 C C . VAL A 1 181 ? -5.790 14.093 -5.527 1.00 13.49 181 VAL A C 1
ATOM 2823 O O . VAL A 1 181 ? -5.869 14.908 -4.596 1.00 15.34 181 VAL A O 1
ATOM 2836 N N . GLN A 1 182 ? -4.880 14.220 -6.490 1.00 13.18 182 GLN A N 1
ATOM 2837 C CA . GLN A 1 182 ? -3.888 15.286 -6.421 1.00 14.45 182 GLN A CA 1
ATOM 2838 C C . GLN A 1 182 ? -4.542 16.663 -6.552 1.00 14.67 182 GLN A C 1
ATOM 2839 O O . GLN A 1 182 ? -4.138 17.615 -5.875 1.00 17.22 182 GLN A O 1
ATOM 2853 N N . HIS A 1 183 ? -5.586 16.775 -7.368 1.00 15.00 183 HIS A N 1
ATOM 2854 C CA . HIS A 1 183 ? -6.359 18.016 -7.516 1.00 16.79 183 HIS A CA 1
ATOM 2855 C C . HIS A 1 183 ? -7.114 18.363 -6.239 1.00 18.22 183 HIS A C 1
ATOM 2856 O O . HIS A 1 183 ? -7.103 19.525 -5.797 1.00 20.90 183 HIS A O 1
ATOM 2870 N N . LEU A 1 184 ? -7.769 17.383 -5.624 1.00 16.69 184 LEU A N 1
ATOM 2871 C CA . LEU A 1 184 ? -8.539 17.656 -4.407 1.00 18.11 184 LEU A CA 1
ATOM 2872 C C . LEU A 1 184 ? -7.638 18.024 -3.237 1.00 22.06 184 LEU A C 1
ATOM 2873 O O . LEU A 1 184 ? -7.985 18.903 -2.433 1.00 22.90 184 LEU A O 1
ATOM 2889 N N . LEU A 1 185 ? -6.497 17.349 -3.097 1.00 18.86 185 LEU A N 1
ATOM 2890 C CA . LEU A 1 185 ? -5.577 17.682 -2.017 1.00 20.13 185 LEU A CA 1
ATOM 2891 C C . LEU A 1 185 ? -4.683 18.864 -2.342 1.00 23.36 185 LEU A C 1
ATOM 2892 O O . LEU A 1 185 ? -4.145 19.485 -1.412 1.00 27.17 185 LEU A O 1
ATOM 2908 N N . GLY A 1 186 ? -4.512 19.194 -3.615 1.00 19.95 186 GLY A N 1
ATOM 2909 C CA . GLY A 1 186 ? -3.608 20.256 -4.019 1.00 20.86 186 GLY A CA 1
ATOM 2910 C C . GLY A 1 186 ? -2.164 19.999 -3.652 1.00 19.09 186 GLY A C 1
ATOM 2911 O O . GLY A 1 186 ? -1.429 20.950 -3.337 1.00 20.68 186 GLY A O 1
ATOM 2915 N N . GLU A 1 187 ? -1.725 18.743 -3.728 1.00 16.31 187 GLU A N 1
ATOM 2916 C CA . GLU A 1 187 ? -0.387 18.343 -3.316 1.00 14.83 187 GLU A CA 1
ATOM 2917 C C . GLU A 1 187 ? 0.040 17.148 -4.141 1.00 15.14 187 GLU A C 1
ATOM 2918 O O . GLU A 1 187 ? -0.800 16.380 -4.622 1.00 16.73 187 GLU A O 1
ATOM 2930 N N . ILE A 1 188 ? 1.349 16.979 -4.285 1.00 15.47 188 ILE A N 1
ATOM 2931 C CA . ILE A 1 188 ? 1.902 15.756 -4.868 1.00 15.10 188 ILE A CA 1
ATOM 2932 C C . ILE A 1 188 ? 2.505 14.909 -3.755 1.00 13.94 188 ILE A C 1
ATOM 2933 O O . ILE A 1 188 ? 2.940 15.440 -2.727 1.00 14.12 188 ILE A O 1
ATOM 2949 N N . PRO A 1 189 ? 2.539 13.603 -3.912 1.00 13.30 189 PRO A N 1
ATOM 2950 C CA . PRO A 1 189 ? 3.038 12.744 -2.846 1.00 11.87 189 PRO A CA 1
ATOM 2951 C C . PRO A 1 189 ? 4.550 12.691 -2.813 1.00 14.43 189 PRO A C 1
ATOM 2952 O O . PRO A 1 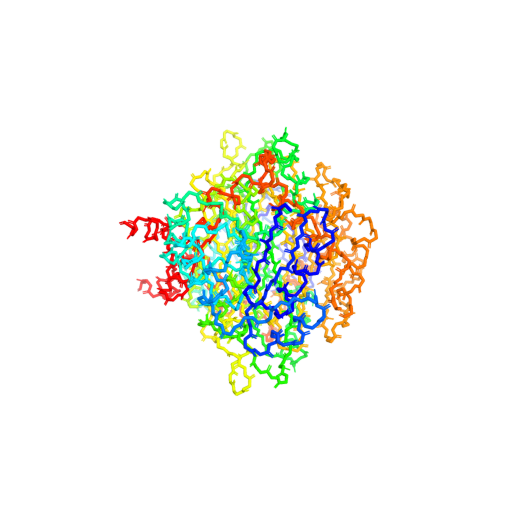189 ? 5.226 12.792 -3.831 1.00 16.77 189 PRO A O 1
ATOM 2963 N N . GLU A 1 190 ? 5.076 12.475 -1.610 1.00 13.00 190 GLU A N 1
ATOM 2964 C CA . GLU A 1 190 ? 6.496 12.290 -1.384 1.00 14.28 190 GLU A CA 1
ATOM 2965 C C . GLU A 1 190 ? 6.917 10.852 -1.625 1.00 12.76 190 GLU A C 1
ATOM 2966 O O . GLU A 1 190 ? 8.032 10.600 -2.099 1.00 13.86 190 GLU A O 1
ATOM 2978 N N . THR A 1 191 ? 6.066 9.892 -1.269 1.00 12.84 191 THR A N 1
ATOM 2979 C CA . THR A 1 191 ? 6.366 8.473 -1.406 1.00 12.38 191 THR A CA 1
ATOM 2980 C C . THR A 1 191 ? 5.192 7.768 -2.055 1.00 12.47 191 THR A C 1
ATOM 2981 O O . THR A 1 191 ? 4.031 8.031 -1.713 1.00 13.83 191 THR A O 1
ATOM 2992 N N . VAL A 1 192 ? 5.496 6.888 -3.003 1.00 13.28 192 VAL A N 1
ATOM 2993 C CA . VAL A 1 192 ? 4.506 6.194 -3.813 1.00 12.93 192 VAL A CA 1
ATOM 2994 C C . VAL A 1 192 ? 4.817 4.711 -3.765 1.00 12.91 192 VAL A C 1
ATOM 2995 O O . VAL A 1 192 ? 5.954 4.308 -4.030 1.00 14.83 192 VAL A O 1
ATOM 3008 N N . THR A 1 193 ? 3.813 3.895 -3.482 1.00 13.23 193 THR A N 1
ATOM 3009 C CA . THR A 1 193 ? 3.947 2.445 -3.491 1.00 12.79 193 THR A CA 1
ATOM 3010 C C . THR A 1 193 ? 2.810 1.883 -4.321 1.00 12.31 193 THR A C 1
ATOM 3011 O O . THR A 1 193 ? 1.680 2.361 -4.239 1.00 14.16 193 THR A O 1
ATOM 3022 N N . MET A 1 194 ? 3.105 0.911 -5.175 1.00 13.14 194 MET A N 1
ATOM 3023 C CA . MET A 1 194 ? 2.035 0.243 -5.897 1.00 13.69 194 MET A CA 1
ATOM 3024 C C . MET A 1 194 ? 2.335 -1.236 -6.042 1.00 12.36 194 MET A C 1
ATOM 3025 O O . MET A 1 194 ? 3.446 -1.620 -6.399 1.00 13.46 194 MET A O 1
ATOM 3039 N N . ILE A 1 195 ? 1.342 -2.043 -5.721 1.00 13.07 195 ILE A N 1
ATOM 3040 C CA . ILE A 1 195 ? 1.357 -3.485 -5.876 1.00 12.78 195 ILE A CA 1
ATOM 3041 C C . ILE A 1 195 ? 0.328 -3.856 -6.922 1.00 12.86 195 ILE A C 1
ATOM 3042 O O . ILE A 1 195 ? -0.656 -3.141 -7.127 1.00 14.53 195 ILE A O 1
ATOM 3058 N N . GLY A 1 196 ? 0.548 -4.950 -7.616 1.00 13.92 196 GLY A N 1
ATOM 3059 C CA . GLY A 1 196 ? -0.402 -5.323 -8.645 1.00 16.16 196 GLY A CA 1
ATOM 3060 C C . GLY A 1 196 ? -0.131 -6.727 -9.106 1.00 18.42 196 GLY A C 1
ATOM 3061 O O . GLY A 1 196 ? 0.805 -7.388 -8.651 1.00 17.42 196 GLY A O 1
ATOM 3065 N N . GLY A 1 197 ? -0.969 -7.165 -10.021 1.00 15.37 197 GLY A N 1
ATOM 3066 C CA . GLY A 1 197 ? -0.762 -8.447 -10.652 1.00 17.28 197 GLY A CA 1
ATOM 3067 C C . GLY A 1 197 ? -1.736 -8.618 -11.794 1.00 16.26 197 GLY A C 1
ATOM 3068 O O . GLY A 1 197 ? -2.690 -7.852 -11.941 1.00 16.42 197 GLY A O 1
ATOM 3072 N N . ASN A 1 198 ? -1.457 -9.618 -12.632 1.00 19.08 198 ASN A N 1
ATOM 3073 C CA . ASN A 1 198 ? -2.367 -10.035 -13.689 1.00 17.73 198 ASN A CA 1
ATOM 3074 C C . ASN A 1 198 ? -2.948 -11.344 -13.185 1.00 21.47 198 ASN A C 1
ATOM 3075 O O . ASN A 1 198 ? -2.340 -12.407 -13.343 1.00 23.70 198 ASN A O 1
ATOM 3086 N N . LEU A 1 199 ? -4.108 -11.256 -12.552 1.00 20.18 199 LEU A N 1
ATOM 3087 C CA . LEU A 1 199 ? -4.654 -12.403 -11.851 1.00 21.27 199 LEU A CA 1
ATOM 3088 C C . LEU A 1 199 ? -5.614 -13.231 -12.682 1.00 21.68 199 LEU A C 1
ATOM 3089 O O . LEU A 1 199 ? -5.760 -14.423 -12.409 1.00 25.34 199 LEU A O 1
ATOM 3105 N N . ALA A 1 200 ? -6.239 -12.644 -13.692 1.00 21.09 200 ALA A N 1
ATOM 3106 C CA . ALA A 1 200 ? -7.252 -13.368 -14.453 1.00 23.42 200 ALA A CA 1
ATOM 3107 C C . ALA A 1 200 ? -7.284 -12.984 -15.926 1.00 26.62 200 ALA A C 1
ATOM 3108 O O . ALA A 1 200 ? -8.243 -13.355 -16.619 1.00 28.84 200 ALA A O 1
ATOM 3115 N N . HIS A 1 201 ? -6.289 -12.270 -16.434 1.00 20.93 201 HIS A N 1
ATOM 3116 C CA . HIS A 1 201 ? -6.266 -11.811 -17.823 1.00 22.65 201 HIS A CA 1
ATOM 3117 C C . HIS A 1 201 ? -4.913 -12.110 -18.453 1.00 25.18 201 HIS A C 1
ATOM 3118 O O . HIS A 1 201 ? -4.274 -11.251 -19.071 1.00 25.10 201 HIS A O 1
ATOM 3133 N N . SER A 1 202 ? -4.446 -13.330 -18.245 1.00 29.18 202 SER A N 1
ATOM 3134 C CA . SER A 1 202 ? -3.151 -13.783 -18.730 1.00 33.20 202 SER A CA 1
ATOM 3135 C C . SER A 1 202 ? -3.373 -14.931 -19.698 1.00 33.26 202 SER A C 1
ATOM 3136 O O . SER A 1 202 ? -4.147 -15.844 -19.405 1.00 33.38 202 SER A O 1
ATOM 3144 N N . GLY A 1 203 ? -2.698 -14.885 -20.845 1.00 32.88 203 GLY A N 1
ATOM 3145 C CA . GLY A 1 203 ? -2.734 -15.985 -21.781 1.00 37.20 203 GLY A CA 1
ATOM 3146 C C . GLY A 1 203 ? -3.269 -15.598 -23.142 1.00 46.29 203 GLY A C 1
ATOM 3147 O O . GLY A 1 203 ? -3.549 -14.429 -23.426 1.00 44.90 203 GLY A O 1
ATOM 3151 N N . PRO A 1 204 ? -3.418 -16.591 -24.017 1.00 54.25 204 PRO A N 1
ATOM 3152 C CA . PRO A 1 204 ? -3.891 -16.318 -25.379 1.00 52.55 204 PRO A CA 1
ATOM 3153 C C . PRO A 1 204 ? -5.209 -15.561 -25.386 1.00 41.67 204 PRO A C 1
ATOM 3154 O O . PRO A 1 204 ? -6.164 -15.931 -24.698 1.00 47.50 204 PRO A O 1
ATOM 3165 N N . GLY A 1 205 ? -5.258 -14.494 -26.185 1.00 39.30 205 GLY A N 1
ATOM 3166 C CA . GLY A 1 205 ? -6.442 -13.677 -26.317 1.00 38.98 205 GLY A CA 1
ATOM 3167 C C . GLY A 1 205 ? -6.518 -12.528 -25.340 1.00 40.08 205 GLY A C 1
ATOM 3168 O O . GLY A 1 205 ? -7.411 -11.679 -25.471 1.00 42.75 205 GLY A O 1
ATOM 3172 N N . PHE A 1 206 ? -5.611 -12.472 -24.372 1.00 38.21 206 PHE A N 1
ATOM 3173 C CA . PHE A 1 206 ? -5.604 -11.439 -23.351 1.00 28.84 206 PHE A CA 1
ATOM 3174 C C . PHE A 1 206 ? -4.443 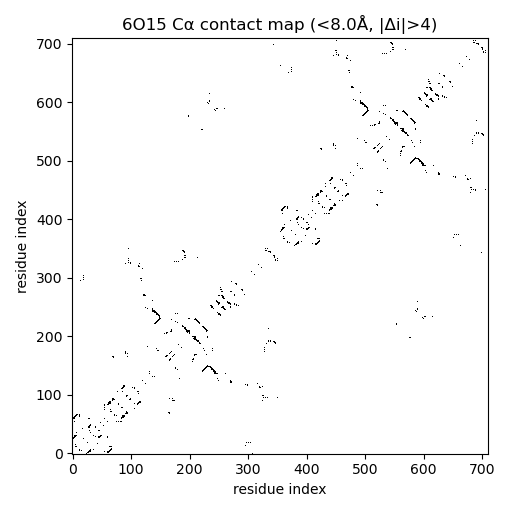-10.485 -23.580 1.00 30.14 206 PHE A C 1
ATOM 3175 O O . PHE A 1 206 ? -3.448 -10.816 -24.232 1.00 31.08 206 PHE A O 1
ATOM 3192 N N . GLY A 1 207 ? -4.573 -9.295 -23.010 1.00 28.81 207 GLY A N 1
ATOM 3193 C CA . GLY A 1 207 ? -3.461 -8.379 -22.951 1.00 29.19 207 GLY A CA 1
ATOM 3194 C C . GLY A 1 207 ? -2.431 -8.809 -21.916 1.00 29.38 207 GLY A C 1
ATOM 3195 O O . GLY A 1 207 ? -2.447 -9.917 -21.374 1.00 29.98 207 GLY A O 1
ATOM 3199 N N . ASN A 1 208 ? -1.502 -7.896 -21.654 1.00 23.25 208 ASN A N 1
ATOM 3200 C CA . ASN A 1 208 ? -0.413 -8.144 -20.716 1.00 25.96 208 ASN A CA 1
ATOM 3201 C C . ASN A 1 208 ? -0.388 -7.153 -19.557 1.00 24.75 208 ASN A C 1
ATOM 3202 O O . ASN A 1 208 ? 0.591 -7.119 -18.805 1.00 31.68 208 ASN A O 1
ATOM 3213 N N . GLU A 1 209 ? -1.427 -6.344 -19.397 1.00 21.82 209 GLU A N 1
ATOM 3214 C CA . GLU A 1 209 ? -1.491 -5.402 -18.294 1.00 20.34 209 GLU A CA 1
ATOM 3215 C C . GLU A 1 209 ? -1.883 -6.126 -17.004 1.00 20.16 209 GLU A C 1
ATOM 3216 O O . GLU A 1 209 ? -2.528 -7.178 -17.024 1.00 21.11 209 GLU A O 1
ATOM 3228 N N . ASP A 1 210 ? -1.481 -5.551 -15.876 1.00 18.69 210 ASP A N 1
ATOM 3229 C CA . ASP A 1 210 ? -2.044 -5.983 -14.596 1.00 17.22 210 ASP A CA 1
ATOM 3230 C C . ASP A 1 210 ? -3.552 -5.754 -14.640 1.00 17.74 210 ASP A C 1
ATOM 3231 O O . ASP A 1 210 ? -4.031 -4.800 -15.274 1.00 19.83 210 ASP A O 1
ATOM 3240 N N . ASP A 1 211 ? -4.318 -6.641 -14.005 1.00 15.98 211 ASP A N 1
ATOM 3241 C CA . ASP A 1 211 ? -5.759 -6.433 -13.883 1.00 16.17 211 ASP A CA 1
ATOM 3242 C C . ASP A 1 211 ? -6.205 -6.075 -12.479 1.00 15.59 211 ASP A C 1
ATOM 3243 O O . ASP A 1 211 ? -7.405 -5.875 -12.253 1.00 15.26 211 ASP A O 1
ATOM 3252 N N . MET A 1 212 ? -5.268 -5.917 -11.545 1.00 13.81 212 MET A N 1
ATOM 3253 C CA . MET A 1 212 ? -5.525 -5.314 -10.245 1.00 13.72 212 MET A CA 1
ATOM 3254 C C . MET A 1 212 ? -4.309 -4.495 -9.873 1.00 13.04 212 MET A C 1
ATOM 3255 O O . MET A 1 212 ? -3.177 -4.980 -9.999 1.00 13.65 212 MET A O 1
ATOM 3269 N N . LEU A 1 213 ? -4.555 -3.281 -9.383 1.00 11.95 213 LEU A N 1
ATOM 3270 C CA . LEU A 1 213 ? -3.510 -2.385 -8.928 1.00 12.44 213 LEU A CA 1
ATOM 3271 C C . LEU A 1 213 ? -3.947 -1.757 -7.619 1.00 12.63 213 LEU A C 1
ATOM 3272 O O . LEU A 1 213 ? -5.075 -1.266 -7.501 1.00 12.67 213 LEU A O 1
ATOM 3288 N N . PHE A 1 214 ? -3.017 -1.695 -6.652 1.00 11.94 214 PHE A N 1
ATOM 3289 C CA . PHE A 1 214 ? -3.276 -1.153 -5.319 1.00 11.54 214 PHE A CA 1
ATOM 3290 C C . PHE A 1 214 ? -2.160 -0.187 -4.971 1.00 11.86 214 PHE A C 1
ATOM 3291 O O . PHE A 1 214 ? -1.030 -0.612 -4.694 1.00 12.28 214 PHE A O 1
ATOM 3308 N N . MET A 1 215 ? -2.463 1.105 -4.986 1.00 12.06 215 MET A N 1
ATOM 3309 C CA . MET A 1 215 ? -1.496 2.165 -4.764 1.00 11.58 215 MET A CA 1
ATOM 3310 C C . MET A 1 215 ? -1.721 2.815 -3.408 1.00 11.97 215 MET A C 1
ATOM 3311 O O . MET A 1 215 ? -2.863 3.013 -2.976 1.00 11.81 215 MET A O 1
ATOM 3325 N N . THR A 1 216 ? -0.628 3.195 -2.759 1.00 12.57 216 THR A N 1
ATOM 3326 C CA A THR A 1 216 ? -0.695 4.040 -1.574 0.40 12.86 216 THR A CA 1
ATOM 3327 C CA B THR A 1 216 ? -0.660 3.998 -1.539 0.60 12.67 216 THR A CA 1
ATOM 3328 C C . THR A 1 216 ? 0.234 5.219 -1.725 1.00 14.39 216 THR A C 1
ATOM 3329 O O . THR A 1 216 ? 1.381 5.085 -2.170 1.00 15.77 216 THR A O 1
ATOM 3350 N N . LEU A 1 217 ? -0.273 6.379 -1.337 1.00 12.36 217 LEU A N 1
ATOM 3351 C CA . LEU A 1 217 ? 0.448 7.635 -1.453 1.00 12.71 217 LEU A CA 1
ATOM 3352 C C . LEU A 1 217 ? 0.633 8.243 -0.076 1.00 13.69 217 LEU A C 1
ATOM 3353 O O . LEU A 1 217 ? -0.287 8.219 0.755 1.00 13.58 217 LEU A O 1
ATOM 3369 N N . GLU A 1 218 ? 1.816 8.818 0.163 1.00 12.36 218 GLU A N 1
ATOM 3370 C CA . GLU A 1 218 ? 2.101 9.541 1.395 1.00 12.01 218 GLU A CA 1
ATOM 3371 C C . GLU A 1 218 ? 2.535 10.940 1.009 1.00 13.26 218 GLU A C 1
ATOM 3372 O O . GLU A 1 218 ? 3.485 11.094 0.226 1.00 13.64 218 GLU A O 1
ATOM 3384 N N . PHE A 1 219 ? 1.857 11.930 1.535 1.00 11.94 219 PHE A N 1
ATOM 3385 C CA . PHE A 1 219 ? 2.133 13.314 1.219 1.00 13.03 219 PHE A CA 1
ATOM 3386 C C . PHE A 1 219 ? 2.967 13.956 2.312 1.00 14.08 219 PHE A C 1
ATOM 3387 O O . PHE A 1 219 ? 2.850 13.592 3.475 1.00 14.76 219 PHE A O 1
ATOM 3404 N N . PRO A 1 220 ? 3.834 14.912 1.988 1.00 13.84 220 PRO A N 1
ATOM 3405 C CA . PRO A 1 220 ? 4.696 15.493 3.027 1.00 15.19 220 PRO A CA 1
ATOM 3406 C C . PRO A 1 220 ? 3.941 16.288 4.061 1.00 15.99 220 PRO A C 1
ATOM 3407 O O . PRO A 1 220 ? 4.506 16.547 5.126 1.00 17.83 220 PRO A O 1
ATOM 3418 N N . SER A 1 221 ? 2.697 16.681 3.787 1.00 15.39 221 SER A N 1
ATOM 3419 C CA . SER A 1 221 ? 1.833 17.319 4.767 1.00 16.25 221 SER A CA 1
ATOM 3420 C C . SER A 1 221 ? 1.328 16.343 5.817 1.00 15.52 221 SER A C 1
ATOM 3421 O O . SER A 1 221 ? 0.699 16.778 6.787 1.00 17.99 221 SER A O 1
ATOM 3429 N N . GLY A 1 222 ? 1.541 15.053 5.627 1.00 14.29 222 GLY A N 1
ATOM 3430 C CA . G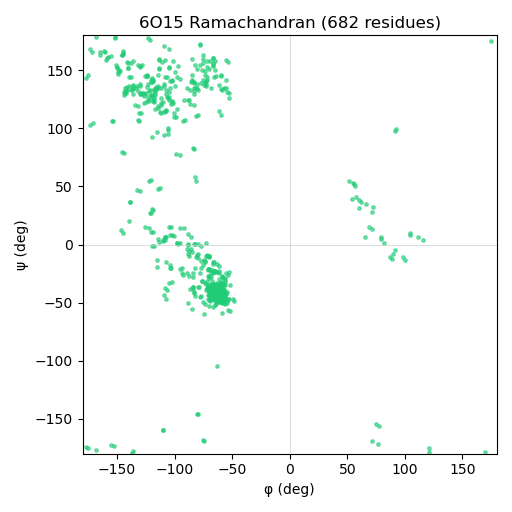LY A 1 222 ? 1.000 14.023 6.484 1.00 15.54 222 GLY A CA 1
ATOM 3431 C C . GLY A 1 222 ? -0.232 13.351 5.934 1.00 14.13 222 GLY A C 1
ATOM 3432 O O . GLY A 1 222 ? -0.621 12.286 6.435 1.00 14.88 222 GLY A O 1
ATOM 3436 N N . LYS A 1 223 ? -0.845 13.921 4.905 1.00 13.22 223 LYS A N 1
ATOM 3437 C CA . LYS A 1 223 ? -2.021 13.292 4.319 1.00 13.03 223 LYS A CA 1
ATOM 3438 C C . LYS A 1 223 ? -1.647 11.969 3.649 1.00 12.44 223 LYS A C 1
ATOM 3439 O O . LYS A 1 223 ? -0.492 11.734 3.275 1.00 13.93 223 LYS A O 1
ATOM 3458 N N . LEU A 1 224 ? -2.617 11.077 3.576 1.00 12.38 224 LEU A N 1
ATOM 3459 C CA . LEU A 1 224 ? -2.438 9.741 3.026 1.00 11.62 224 LEU A CA 1
ATOM 3460 C C . LEU A 1 224 ? -3.502 9.455 1.972 1.00 13.17 224 LEU A C 1
ATOM 3461 O O . LEU A 1 224 ? -4.599 10.016 2.018 1.00 13.52 224 LEU A O 1
ATOM 3477 N N . ALA A 1 225 ? -3.201 8.560 1.033 1.00 11.96 225 ALA A N 1
ATOM 3478 C CA . ALA A 1 225 ? -4.229 8.154 0.084 1.00 11.73 225 ALA A CA 1
ATOM 3479 C C . ALA A 1 225 ? -4.028 6.712 -0.341 1.00 12.78 225 ALA A C 1
ATOM 3480 O O . ALA A 1 225 ? -2.902 6.209 -0.390 1.00 12.84 225 ALA A O 1
ATOM 3487 N N . THR A 1 226 ? -5.137 6.049 -0.662 1.00 11.82 226 THR A N 1
ATOM 3488 C CA . THR A 1 226 ? -5.116 4.750 -1.309 1.00 11.89 226 THR A CA 1
ATOM 3489 C C . THR A 1 226 ? -5.924 4.832 -2.589 1.00 12.09 226 THR A C 1
ATOM 3490 O O . THR A 1 226 ? -6.945 5.524 -2.655 1.00 12.89 226 THR A O 1
ATOM 3501 N N . LEU A 1 227 ? -5.483 4.103 -3.604 1.00 11.95 227 LEU A N 1
ATOM 3502 C CA . LEU A 1 227 ? -6.152 4.103 -4.905 1.00 11.76 227 LEU A CA 1
ATOM 3503 C C . LEU A 1 227 ? -6.090 2.695 -5.462 1.00 13.32 227 LEU A C 1
ATOM 3504 O O . LEU A 1 227 ? -5.031 2.052 -5.415 1.00 14.58 227 LEU A O 1
ATOM 3520 N N . GLU A 1 228 ? -7.228 2.185 -5.907 1.00 12.06 228 GLU A N 1
ATOM 3521 C CA . GLU A 1 228 ? -7.311 0.861 -6.497 1.00 12.56 228 GLU A CA 1
ATOM 3522 C C . GLU A 1 228 ? -7.913 0.942 -7.886 1.00 11.32 228 GLU A C 1
ATOM 3523 O O . GLU A 1 228 ? -8.845 1.716 -8.124 1.00 12.52 228 GLU A O 1
ATOM 3535 N N . TRP A 1 229 ? -7.440 0.072 -8.771 1.00 11.52 229 TRP A N 1
ATOM 3536 C CA . TRP A 1 229 ? -8.045 -0.084 -10.082 1.00 11.79 229 TRP A CA 1
ATOM 3537 C C . TRP A 1 229 ? -8.045 -1.557 -10.436 1.00 14.25 229 TRP A C 1
ATOM 3538 O O . TRP A 1 229 ? -7.146 -2.311 -10.045 1.00 12.94 229 TRP A O 1
ATOM 3559 N N . GLY A 1 230 ? -9.008 -1.961 -11.247 1.00 13.20 230 GLY A N 1
ATOM 3560 C CA . GLY A 1 230 ? -8.805 -3.200 -11.964 1.00 14.20 230 GLY A CA 1
ATOM 3561 C C . GLY A 1 230 ? -10.003 -3.643 -12.761 1.00 13.13 230 GLY A C 1
ATOM 3562 O O . GLY A 1 230 ? -11.099 -3.058 -12.703 1.00 15.14 230 GLY A O 1
ATOM 3566 N N . SER A 1 231 ? -9.752 -4.726 -13.492 1.00 13.67 231 SER A N 1
ATOM 3567 C CA . SER A 1 231 ? -10.713 -5.347 -14.377 1.00 13.57 231 SER A CA 1
ATOM 3568 C C . SER A 1 231 ? -10.964 -6.802 -14.012 1.00 15.15 231 SER A C 1
ATOM 3569 O O . SER A 1 231 ? -11.570 -7.531 -14.793 1.00 15.59 231 SER A O 1
ATOM 3577 N N . ALA A 1 232 ? -10.530 -7.221 -12.826 1.00 14.37 232 ALA A N 1
ATOM 3578 C CA . ALA A 1 232 ? -10.756 -8.564 -12.323 1.00 14.97 232 ALA A CA 1
ATOM 3579 C C . ALA A 1 232 ? -11.565 -8.575 -11.031 1.00 14.42 232 ALA A C 1
ATOM 3580 O O . ALA A 1 232 ? -11.417 -9.506 -10.227 1.00 16.42 232 ALA A O 1
ATOM 3587 N N . PHE A 1 233 ? -12.444 -7.595 -10.830 1.00 13.47 233 PHE A N 1
ATOM 3588 C CA . PHE A 1 233 ? -13.245 -7.453 -9.615 1.00 13.93 233 PHE A CA 1
ATOM 3589 C C . PHE A 1 233 ? -14.701 -7.794 -9.899 1.00 15.36 233 PHE A C 1
ATOM 3590 O O . PHE A 1 233 ? -15.386 -7.057 -10.613 1.00 16.37 233 PHE A O 1
ATOM 3607 N N . ASN A 1 234 ? -15.190 -8.862 -9.277 1.00 14.82 234 ASN A N 1
ATOM 3608 C CA . ASN A 1 234 ? -16.608 -9.190 -9.323 1.00 14.76 234 ASN A CA 1
ATOM 3609 C C . ASN A 1 234 ? -17.411 -8.515 -8.201 1.00 14.36 234 ASN A C 1
ATOM 3610 O O . ASN A 1 234 ? -18.601 -8.814 -8.052 1.00 16.28 234 ASN A O 1
ATOM 3621 N N . TRP A 1 235 ? -16.798 -7.592 -7.466 1.00 14.35 235 TRP A N 1
ATOM 3622 C CA . TRP A 1 235 ? -17.471 -6.701 -6.520 1.00 13.66 235 TRP A CA 1
ATOM 3623 C C . TRP A 1 235 ? -17.183 -5.294 -7.020 1.00 14.02 235 TRP A C 1
ATOM 3624 O O . TRP A 1 235 ? -16.129 -4.723 -6.718 1.00 16.02 235 TRP A O 1
ATOM 3645 N N . PRO A 1 236 ? -18.056 -4.722 -7.849 1.00 14.21 236 PRO A N 1
ATOM 3646 C CA . PRO A 1 236 ? -17.707 -3.464 -8.520 1.00 14.61 236 PRO A CA 1
ATOM 3647 C C . PRO A 1 236 ? -17.898 -2.244 -7.627 1.00 14.99 236 PRO A C 1
ATOM 3648 O O . PRO A 1 236 ? -18.871 -2.147 -6.870 1.00 17.11 236 PRO A O 1
ATOM 3659 N N . GLU A 1 237 ? -16.938 -1.317 -7.694 1.00 13.79 237 GLU A N 1
ATOM 3660 C CA . GLU A 1 237 ? -17.009 -0.059 -6.974 1.00 13.98 237 GLU A CA 1
ATOM 3661 C C . GLU A 1 237 ? -16.279 0.980 -7.800 1.00 13.92 237 GLU A C 1
ATOM 3662 O O . GLU A 1 237 ? -15.296 0.677 -8.478 1.00 13.85 237 GLU A O 1
ATOM 3674 N N . HIS A 1 238 ? -16.751 2.215 -7.739 1.00 12.95 238 HIS A N 1
ATOM 3675 C CA . HIS A 1 238 ? -16.092 3.287 -8.472 1.00 11.97 238 HIS A CA 1
ATOM 3676 C C . HIS A 1 238 ? -16.376 4.590 -7.741 1.00 11.64 238 HIS A C 1
ATOM 3677 O O . HIS A 1 238 ? -17.508 5.079 -7.761 1.00 13.24 238 HIS A O 1
ATOM 3691 N N . TYR A 1 239 ? -15.374 5.122 -7.058 1.00 11.58 239 TYR A N 1
ATOM 3692 C CA . TYR A 1 239 ? -15.623 6.265 -6.192 1.00 11.14 239 TYR A CA 1
ATOM 3693 C C . TYR A 1 239 ? -14.344 6.995 -5.862 1.00 12.02 239 TYR A C 1
ATOM 3694 O O . TYR A 1 239 ? -13.238 6.479 -6.045 1.00 11.75 239 TYR A O 1
ATOM 3712 N N . VAL A 1 240 ? -14.528 8.204 -5.316 1.00 12.40 240 VAL A N 1
ATOM 3713 C CA . VAL A 1 240 ? -13.500 8.963 -4.615 1.00 12.26 240 VAL A CA 1
ATOM 3714 C C . VAL A 1 240 ? -14.087 9.340 -3.257 1.00 13.88 240 VAL A C 1
ATOM 3715 O O . VAL A 1 240 ? -15.194 9.886 -3.201 1.00 14.39 240 VAL A O 1
ATOM 3728 N N . ILE A 1 241 ? -13.352 9.081 -2.172 1.00 12.44 241 ILE A N 1
ATOM 3729 C CA . ILE A 1 241 ? -13.736 9.494 -0.820 1.00 11.85 241 ILE A CA 1
ATOM 3730 C C . ILE A 1 241 ? -12.692 10.474 -0.329 1.00 13.40 241 ILE A C 1
ATOM 3731 O O . ILE A 1 241 ? -11.491 10.247 -0.513 1.00 13.43 241 ILE A O 1
ATOM 3747 N N . ILE A 1 242 ? -13.138 11.569 0.284 1.00 12.29 242 ILE A N 1
ATOM 3748 C CA . ILE A 1 242 ? -12.250 12.505 0.961 1.00 11.85 242 ILE A CA 1
ATOM 3749 C C . ILE A 1 242 ? -12.642 12.516 2.432 1.00 13.80 242 ILE A C 1
ATOM 3750 O O . ILE A 1 242 ? -13.798 12.808 2.771 1.00 13.32 242 ILE A O 1
ATOM 3766 N N . ASN A 1 243 ? -11.685 12.211 3.316 1.00 11.97 243 ASN A N 1
ATOM 3767 C CA . ASN A 1 243 ? -11.929 12.171 4.752 1.00 11.81 243 ASN A CA 1
ATOM 3768 C C . ASN A 1 243 ? -11.280 13.375 5.413 1.00 12.98 243 ASN A C 1
ATOM 3769 O O . ASN A 1 243 ? -10.081 13.628 5.244 1.00 13.58 243 ASN A O 1
ATOM 3780 N N . GLY A 1 244 ? -12.069 14.119 6.178 1.00 12.52 244 GLY A N 1
ATOM 3781 C CA . GLY A 1 244 ? -11.581 15.240 6.949 1.00 12.96 244 GLY A CA 1
ATOM 3782 C C . GLY A 1 244 ? -11.891 15.115 8.431 1.00 13.04 244 GLY A C 1
ATOM 3783 O O . GLY A 1 244 ? -12.540 14.165 8.880 1.00 13.64 244 GLY A O 1
ATOM 3787 N N . THR A 1 245 ? -11.413 16.100 9.190 1.00 13.83 245 THR A N 1
ATOM 3788 C CA . THR A 1 245 ? -11.615 16.054 10.636 1.00 13.58 245 THR A CA 1
ATOM 3789 C C . THR A 1 245 ? -13.063 16.304 11.034 1.00 16.58 245 THR A C 1
ATOM 3790 O O . THR A 1 245 ? -13.491 15.846 12.101 1.00 16.92 245 THR A O 1
ATOM 3801 N N . LYS A 1 246 ? -13.829 17.044 10.233 1.00 14.51 246 LYS A N 1
ATOM 3802 C CA . LYS A 1 246 ? -15.209 17.386 10.578 1.00 13.54 246 LYS A CA 1
ATOM 3803 C C . LYS A 1 246 ? -16.240 16.577 9.815 1.00 14.60 246 LYS A C 1
ATOM 3804 O O . LYS A 1 246 ? -17.394 16.511 10.228 1.00 17.32 246 LYS A O 1
ATOM 3823 N N . GLY A 1 247 ? -15.855 15.957 8.717 1.00 13.22 247 GLY A N 1
ATOM 3824 C CA . GLY A 1 247 ? -16.784 15.174 7.930 1.00 13.50 247 GLY A CA 1
ATOM 3825 C C . GLY A 1 247 ? -16.034 14.502 6.807 1.00 13.65 247 GLY A C 1
ATOM 3826 O O . GLY A 1 247 ? -14.812 14.612 6.707 1.00 13.50 247 GLY A O 1
ATOM 3830 N N . SER A 1 248 ? -16.789 13.829 5.940 1.00 12.44 248 SER A N 1
ATOM 3831 C CA . SER A 1 248 ? -16.229 13.135 4.792 1.00 11.49 248 SER A CA 1
ATOM 3832 C C . SER A 1 248 ? -17.145 13.323 3.590 1.00 13.15 248 SER A C 1
ATOM 3833 O O . SER A 1 248 ? -18.344 13.590 3.739 1.00 14.25 248 SER A O 1
ATOM 3841 N N . ILE A 1 249 ? -16.569 13.199 2.395 1.00 12.68 249 ILE A N 1
ATOM 3842 C CA . ILE A 1 249 ? -17.292 13.307 1.135 1.00 12.26 249 ILE A CA 1
ATOM 3843 C C . ILE A 1 249 ? -17.053 12.038 0.342 1.00 13.24 249 ILE A C 1
ATOM 3844 O O . ILE A 1 249 ? -15.915 11.563 0.269 1.00 13.09 249 ILE A O 1
ATOM 3860 N N . LYS A 1 250 ? -18.110 11.482 -0.245 1.00 12.12 250 LYS A N 1
ATOM 3861 C CA . LYS A 1 250 ? -17.977 10.411 -1.223 1.00 12.14 250 LYS A CA 1
ATOM 3862 C C . LYS A 1 250 ? -18.576 10.864 -2.537 1.00 12.66 250 LYS A C 1
ATOM 3863 O O . LYS A 1 250 ? -19.707 11.356 -2.580 1.00 14.21 250 LYS A O 1
ATOM 3882 N N . ILE A 1 251 ? -17.793 10.728 -3.603 1.00 13.01 251 ILE A N 1
ATOM 3883 C CA . ILE A 1 251 ? -18.253 10.925 -4.971 1.00 12.84 251 ILE A CA 1
ATOM 3884 C C . ILE A 1 251 ? -18.353 9.521 -5.540 1.00 12.51 251 ILE A C 1
ATOM 3885 O O . ILE A 1 251 ? -17.339 8.921 -5.906 1.00 13.48 251 ILE A O 1
ATOM 3901 N N . ASP A 1 252 ? -19.568 8.977 -5.596 1.00 13.09 252 ASP A N 1
ATOM 3902 C CA . ASP A 1 252 ? -19.796 7.595 -6.021 1.00 13.54 252 ASP A CA 1
ATOM 3903 C C . ASP A 1 252 ? -20.253 7.651 -7.469 1.00 13.47 252 ASP A C 1
ATOM 3904 O O . ASP A 1 252 ? -21.284 8.250 -7.785 1.00 14.95 252 ASP A O 1
ATOM 3913 N N . MET A 1 253 ? -19.427 7.131 -8.371 1.00 13.93 253 MET A N 1
ATOM 3914 C CA A MET A 1 253 ? -19.791 7.075 -9.777 0.58 13.79 253 MET A CA 1
ATOM 3915 C CA B MET A 1 253 ? -19.770 7.068 -9.791 0.42 13.84 253 MET A CA 1
ATOM 3916 C C . MET A 1 253 ? -20.611 5.846 -10.127 1.00 14.58 253 MET A C 1
ATOM 3917 O O . MET A 1 253 ? -21.381 5.882 -11.100 1.00 17.29 253 MET A O 1
ATOM 3944 N N . GLN A 1 254 ? -20.487 4.778 -9.355 1.00 14.68 254 GLN A N 1
ATOM 3945 C CA A GLN A 1 254 ? -21.211 3.551 -9.643 0.59 16.07 254 GLN A CA 1
ATOM 3946 C CA B GLN A 1 254 ? -21.205 3.538 -9.629 0.41 17.70 254 GLN A CA 1
ATOM 3947 C C . GLN A 1 254 ? -22.676 3.658 -9.233 1.00 16.34 254 GLN A C 1
ATOM 3948 O O . GLN A 1 254 ? -23.581 3.524 -10.069 1.00 18.53 254 GLN A O 1
ATOM 3975 N N . GLU A 1 255 ? -22.934 3.887 -7.946 1.00 17.35 255 GLU A N 1
ATOM 3976 C CA . GLU A 1 255 ? -24.291 4.152 -7.456 1.00 17.26 255 GLU A CA 1
ATOM 3977 C C . GLU A 1 255 ? -24.402 5.670 -7.408 1.00 16.41 255 GLU A C 1
ATOM 3978 O O . GLU A 1 255 ? -24.273 6.307 -6.363 1.00 18.21 255 GLU A O 1
ATOM 3990 N N . THR A 1 256 ? -24.581 6.248 -8.590 1.00 16.01 256 THR A N 1
ATOM 3991 C CA . THR A 1 256 ? -24.123 7.610 -8.867 1.00 14.46 256 THR A CA 1
ATOM 3992 C C . THR A 1 256 ? -24.750 8.638 -7.941 1.00 15.55 256 THR A C 1
ATOM 3993 O O . THR A 1 256 ? -25.955 8.936 -8.028 1.00 16.72 256 THR A O 1
ATOM 4004 N N . ALA A 1 257 ? -23.924 9.212 -7.082 1.00 14.49 257 ALA A N 1
ATOM 4005 C CA . ALA A 1 257 ? -24.398 10.165 -6.083 1.00 15.57 257 ALA A CA 1
ATOM 4006 C C . ALA A 1 257 ? -23.206 10.727 -5.340 1.00 13.93 257 ALA A C 1
ATOM 4007 O O . ALA A 1 257 ? -22.230 10.019 -5.065 1.00 13.55 257 ALA 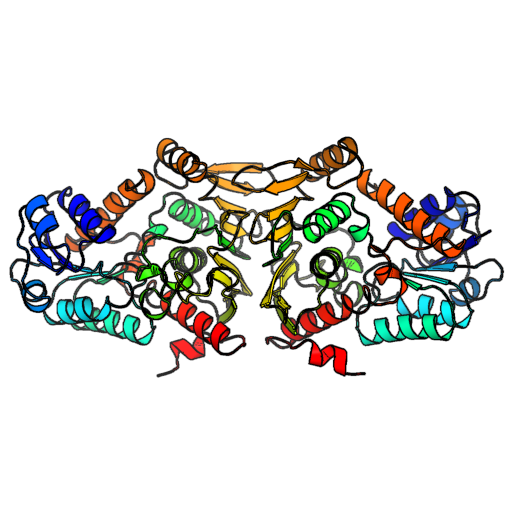A O 1
ATOM 4014 N N . GLY A 1 258 ? -23.313 11.995 -4.967 1.00 14.03 258 GLY A N 1
ATOM 4015 C CA . GLY A 1 258 ? -22.397 12.586 -4.021 1.00 13.26 258 GLY A CA 1
ATOM 4016 C C . GLY A 1 258 ? -23.015 12.577 -2.632 1.00 13.40 258 GLY A C 1
ATOM 4017 O O . GLY A 1 258 ? -24.226 12.755 -2.473 1.00 14.76 258 GLY A O 1
ATOM 4021 N N . SER A 1 259 ? -22.163 12.369 -1.630 1.00 13.72 259 SER A N 1
ATOM 4022 C CA . SER A 1 259 ? -22.564 12.342 -0.234 1.00 14.94 259 SER A CA 1
ATOM 4023 C C . SER A 1 259 ? -21.629 13.214 0.573 1.00 13.53 259 SER A C 1
ATOM 4024 O O . SER A 1 259 ? -20.410 13.093 0.454 1.00 14.65 259 SER A O 1
ATOM 4032 N N . LEU A 1 260 ? -22.204 14.074 1.410 1.00 13.95 260 LEU A N 1
ATOM 4033 C CA . LEU A 1 260 ? -21.458 14.858 2.385 1.00 14.08 260 LEU A CA 1
ATOM 4034 C C . LEU A 1 260 ? -21.943 14.419 3.757 1.00 13.21 260 LEU A C 1
ATOM 4035 O O . LEU A 1 260 ? -23.128 14.579 4.071 1.00 14.74 260 LEU A O 1
ATOM 4051 N N . ARG A 1 261 ? -21.052 13.840 4.550 1.00 13.93 261 ARG A N 1
ATOM 4052 C CA . ARG A 1 261 ? -21.398 13.266 5.845 1.00 13.87 261 ARG A CA 1
ATOM 4053 C C . ARG A 1 261 ? -20.726 14.050 6.960 1.00 15.46 261 ARG A C 1
ATOM 4054 O O . ARG A 1 261 ? -19.493 14.097 7.035 1.00 15.07 261 ARG A O 1
ATOM 4075 N N . ILE A 1 262 ? -21.545 14.659 7.809 1.00 15.81 262 ILE A N 1
ATOM 4076 C CA . ILE A 1 262 ? -21.105 15.502 8.922 1.00 18.10 262 ILE A CA 1
ATOM 4077 C C . ILE A 1 262 ? -22.025 15.223 10.101 1.00 16.95 262 ILE A C 1
ATOM 4078 O O . ILE A 1 262 ? -23.249 15.198 9.946 1.00 17.70 262 ILE A O 1
ATOM 4094 N N . GLY A 1 263 ? -21.438 15.021 11.278 1.00 18.47 263 GLY A N 1
ATOM 4095 C CA . GLY A 1 263 ? -22.234 14.815 12.474 1.00 19.82 263 GLY A CA 1
ATOM 4096 C C . GLY A 1 263 ? -23.139 13.611 12.389 1.00 19.13 263 GLY A C 1
ATOM 4097 O O . GLY A 1 263 ? -24.247 13.632 12.941 1.00 21.45 263 GLY A O 1
ATOM 4101 N N . GLY A 1 264 ? -22.717 12.583 11.661 1.00 20.24 264 GLY A N 1
ATOM 4102 C CA . GLY A 1 264 ? -23.473 11.361 11.502 1.00 20.49 264 GLY A CA 1
ATOM 4103 C C . GLY A 1 264 ? -24.573 11.387 10.461 1.00 24.23 264 GLY A C 1
ATOM 4104 O O . GLY A 1 264 ? -25.244 10.362 10.266 1.00 27.56 264 GLY A O 1
ATOM 4108 N N . GLN A 1 265 ? -24.762 12.496 9.758 1.00 21.36 265 GLN A N 1
ATOM 4109 C CA . GLN A 1 265 ? -25.855 12.651 8.807 1.00 20.95 265 GLN A CA 1
ATOM 4110 C C . GLN A 1 265 ? -25.282 12.915 7.429 1.00 18.22 265 GLN A C 1
ATOM 4111 O O . GLN A 1 265 ? -24.289 13.634 7.289 1.00 19.14 265 GLN A O 1
ATOM 4125 N N . THR A 1 266 ? -25.942 12.370 6.413 1.00 18.60 266 THR A N 1
ATOM 4126 C CA . THR A 1 266 ? -25.482 12.484 5.038 1.00 18.25 266 THR A CA 1
ATOM 4127 C C . THR A 1 266 ? -26.435 13.343 4.221 1.00 18.89 266 THR A C 1
ATOM 4128 O O . THR A 1 266 ? -27.655 13.133 4.255 1.00 22.27 266 THR A O 1
ATOM 4139 N N A LYS A 1 267 ? -25.859 14.297 3.477 0.50 16.62 267 LYS A N 1
ATOM 4140 N N B LYS A 1 267 ? -25.890 14.327 3.537 0.50 15.83 267 LYS A N 1
ATOM 4141 C CA A LYS A 1 267 ? -26.551 15.164 2.520 0.50 16.92 267 LYS A CA 1
ATOM 4142 C CA B LYS A 1 267 ? -26.628 15.073 2.539 0.50 19.13 267 LYS A CA 1
ATOM 4143 C C A LYS A 1 267 ? -26.092 14.835 1.098 0.50 18.71 267 LYS A C 1
ATOM 4144 C C B LYS A 1 267 ? -26.147 14.634 1.163 0.50 18.36 267 LYS A C 1
ATOM 4145 O O A LYS A 1 267 ? -24.891 14.765 0.816 0.50 15.60 267 LYS A O 1
ATOM 4146 O O B LYS A 1 267 ? -25.013 14.167 1.006 0.50 16.98 267 LYS A O 1
ATOM 4183 N N . HIS A 1 268 ? -27.042 14.713 0.185 1.00 16.84 268 HIS A N 1
ATOM 4184 C CA . HIS A 1 268 ? -26.746 14.298 -1.175 1.00 15.67 268 HIS A CA 1
ATOM 4185 C C . HIS A 1 268 ? -26.455 15.493 -2.075 1.00 16.68 268 HIS A C 1
ATOM 4186 O O . HIS A 1 268 ? -27.018 16.576 -1.908 1.00 17.71 268 HIS A O 1
ATOM 4200 N N . PHE A 1 269 ? -25.587 15.275 -3.064 1.00 14.30 269 PHE A N 1
ATOM 4201 C CA . PHE A 1 269 ? -25.354 16.251 -4.114 1.00 15.78 269 PHE A CA 1
ATOM 4202 C C . PHE A 1 269 ? -25.098 15.496 -5.412 1.00 14.25 269 PHE A C 1
ATOM 4203 O O . PHE A 1 269 ? -24.877 14.281 -5.413 1.00 14.77 269 PHE A O 1
ATOM 4220 N N . LEU A 1 270 ? -25.144 16.226 -6.521 1.00 14.75 270 LEU A N 1
ATOM 4221 C CA . LEU A 1 270 ? -25.011 15.609 -7.833 1.00 14.47 270 LEU A CA 1
ATOM 4222 C C . LEU A 1 270 ? -23.562 15.395 -8.230 1.00 15.93 270 LEU A C 1
ATOM 4223 O O . LEU A 1 270 ? -22.704 16.255 -8.028 1.00 15.97 270 LEU A O 1
ATOM 4239 N N . VAL A 1 271 ? -23.304 14.251 -8.852 1.00 14.66 271 VAL A N 1
ATOM 4240 C CA . VAL A 1 271 ? -22.013 14.030 -9.485 1.00 13.66 271 VAL A CA 1
ATOM 4241 C C . VAL A 1 271 ? -21.934 14.774 -10.805 1.00 15.83 271 VAL A C 1
ATOM 4242 O O . VAL A 1 271 ? -20.927 15.425 -11.110 1.00 15.78 271 VAL A O 1
ATOM 4255 N N . HIS A 1 272 ? -22.989 14.700 -11.603 1.00 14.64 272 HIS A N 1
ATOM 4256 C CA . HIS A 1 272 ? -23.011 15.282 -12.927 1.00 13.99 272 HIS A CA 1
ATOM 4257 C C . HIS A 1 272 ? -23.958 16.499 -12.949 1.00 14.40 272 HIS A C 1
ATOM 4258 O O . HIS A 1 272 ? -24.228 17.099 -11.905 1.00 15.78 272 HIS A O 1
ATOM 4272 N N . GLU A 1 273 ? -24.425 16.896 -14.138 1.00 16.14 273 GLU A N 1
ATOM 4273 C CA . GLU A 1 273 ? -25.046 18.219 -14.253 1.00 16.51 273 GLU A CA 1
ATOM 4274 C C . GLU A 1 273 ? -26.451 18.255 -13.689 1.00 19.00 273 GLU A C 1
ATOM 4275 O O . GLU A 1 273 ? -26.906 19.315 -13.220 1.00 21.44 273 GLU A O 1
ATOM 4287 N N . THR A 1 274 ? -27.171 17.141 -13.770 1.00 17.87 274 THR A N 1
ATOM 4288 C CA . THR A 1 274 ? -28.574 17.095 -13.399 1.00 18.69 274 THR A CA 1
ATOM 4289 C C . THR A 1 274 ? -28.863 15.738 -12.790 1.00 18.96 274 THR A C 1
ATOM 4290 O O . THR A 1 274 ? -28.082 14.788 -12.931 1.00 17.93 274 THR A O 1
ATOM 4301 N N . GLN A 1 275 ? -29.993 15.656 -12.082 1.00 21.39 275 GLN A N 1
ATOM 4302 C CA . GLN A 1 275 ? -30.412 14.371 -11.538 1.00 18.70 275 GLN A CA 1
ATOM 4303 C C . GLN A 1 275 ? -30.626 13.352 -12.652 1.00 19.09 275 GLN A C 1
ATOM 4304 O O . GLN A 1 275 ? -30.354 12.166 -12.453 1.00 19.65 275 GLN A O 1
ATOM 4318 N N . GLU A 1 276 ? -31.090 13.794 -13.826 1.00 20.76 276 GLU A N 1
ATOM 4319 C CA . GLU A 1 276 ? -31.236 12.892 -14.968 1.00 19.01 276 GLU A CA 1
ATOM 4320 C C . GLU A 1 276 ? -29.908 12.238 -15.317 1.00 19.21 276 GLU A C 1
ATOM 4321 O O . GLU A 1 276 ? -29.837 11.024 -15.529 1.00 18.94 276 GLU A O 1
ATOM 4333 N N . GLU A 1 277 ? -28.837 13.031 -15.385 1.00 18.40 277 GLU A N 1
ATOM 4334 C CA . GLU A 1 277 ? -27.536 12.476 -15.746 1.00 17.22 277 GLU A CA 1
ATOM 4335 C C . GLU A 1 277 ? -27.058 11.466 -14.709 1.00 17.43 277 GLU A C 1
ATOM 4336 O O . GLU A 1 277 ? -26.566 10.389 -15.066 1.00 17.46 277 GLU A O 1
ATOM 4348 N N . ASP A 1 278 ? -27.205 11.776 -13.416 1.00 16.74 278 ASP A N 1
ATOM 4349 C CA . ASP A 1 278 ? -26.794 10.820 -12.385 1.00 16.51 278 ASP A CA 1
ATOM 4350 C C . ASP A 1 278 ? -27.673 9.574 -12.443 1.00 18.07 278 ASP A C 1
ATOM 4351 O O . ASP A 1 278 ? -27.174 8.443 -12.352 1.00 17.12 278 ASP A O 1
ATOM 4360 N N . ASP A 1 279 ? -28.989 9.765 -12.577 1.00 17.88 279 ASP A N 1
ATOM 4361 C CA . ASP A 1 279 ? -29.910 8.629 -12.596 1.00 18.58 279 ASP A CA 1
ATOM 4362 C C . ASP A 1 279 ? -29.572 7.686 -13.739 1.00 19.14 279 ASP A C 1
ATOM 4363 O O . ASP A 1 279 ? -29.589 6.460 -13.581 1.00 19.47 279 ASP A O 1
ATOM 4372 N N . ASP A 1 280 ? -29.309 8.244 -14.912 1.00 18.72 280 ASP A N 1
ATOM 4373 C CA . ASP A 1 280 ? -29.071 7.405 -16.070 1.00 19.64 280 ASP A CA 1
ATOM 4374 C C . ASP A 1 280 ? -27.714 6.727 -15.978 1.00 21.27 280 ASP A C 1
ATOM 4375 O O . ASP A 1 280 ? -27.566 5.576 -16.417 1.00 20.17 280 ASP A O 1
ATOM 4384 N N . ARG A 1 281 ? -26.716 7.396 -15.400 1.00 18.02 281 ARG A N 1
ATOM 4385 C CA . ARG A 1 281 ? -25.441 6.716 -15.207 1.00 17.41 281 ARG A CA 1
ATOM 4386 C C . ARG A 1 281 ? -25.603 5.533 -14.267 1.00 18.62 281 ARG A C 1
ATOM 4387 O O . ARG A 1 281 ? -25.098 4.424 -14.540 1.00 19.77 281 ARG A O 1
ATOM 4408 N N . ARG A 1 282 ? -26.330 5.735 -13.167 1.00 18.10 282 ARG A N 1
ATOM 4409 C CA . ARG A 1 282 ? -26.553 4.654 -12.219 1.00 19.19 282 ARG A CA 1
ATOM 4410 C C . ARG A 1 282 ? -27.305 3.505 -12.875 1.00 23.65 282 ARG A C 1
ATOM 4411 O O . ARG A 1 282 ? -26.939 2.333 -12.713 1.00 22.31 282 ARG A O 1
ATOM 4432 N N . LYS A 1 283 ? -28.373 3.815 -13.610 1.00 20.98 283 LYS A N 1
ATOM 4433 C CA . LYS A 1 283 ? -29.149 2.764 -14.261 1.00 22.81 283 LYS A CA 1
ATOM 4434 C C . LYS A 1 283 ? -28.300 1.966 -15.246 1.00 28.06 283 LYS A C 1
ATOM 4435 O O . LYS A 1 283 ? -28.449 0.741 -15.362 1.00 28.71 283 LYS A O 1
ATOM 4454 N N . GLY A 1 284 ? -27.414 2.633 -15.976 1.00 23.37 284 GLY A N 1
ATOM 4455 C CA . GLY A 1 284 ? -26.565 1.932 -16.924 1.00 26.77 284 GLY A CA 1
ATOM 4456 C C . GLY A 1 284 ? -25.542 1.038 -16.259 1.00 35.98 284 GLY A C 1
ATOM 4457 O O . GLY A 1 284 ? -25.106 0.038 -16.842 1.00 32.14 284 GLY A O 1
ATOM 4461 N N . ASN A 1 285 ? -25.136 1.376 -15.040 1.00 27.81 285 ASN A N 1
ATOM 4462 C CA . ASN A 1 285 ? -24.164 0.539 -14.349 1.00 29.20 285 ASN A CA 1
ATOM 4463 C C . ASN A 1 285 ? -24.783 -0.773 -13.895 1.00 44.82 285 ASN A C 1
ATOM 4464 O O . ASN A 1 285 ? -24.091 -1.797 -13.857 1.00 52.94 285 ASN A O 1
ATOM 4475 N N . MET A 1 286 ? -26.077 -0.766 -13.562 1.00 55.00 286 MET A N 1
ATOM 4476 C CA . MET A 1 286 ? -26.763 -2.008 -13.220 1.00 66.66 286 MET A CA 1
ATOM 4477 C C . MET A 1 286 ? -26.734 -2.985 -14.388 1.00 71.94 286 MET A C 1
ATOM 4478 O O . MET A 1 286 ? -26.612 -4.200 -14.191 1.00 70.96 286 MET A O 1
ATOM 4492 N N . THR A 1 287 ? -26.846 -2.474 -15.608 1.00 80.34 287 THR A N 1
ATOM 4493 C CA . THR A 1 287 ? -26.830 -3.309 -16.803 1.00 80.04 287 THR A CA 1
ATOM 4494 C C . THR A 1 287 ? -25.421 -3.823 -17.092 1.00 78.44 287 THR A C 1
ATOM 4495 O O . THR A 1 287 ? -24.586 -3.928 -16.193 1.00 78.57 287 THR A O 1
ATOM 4506 N N A LYS A 1 302 ? -23.450 5.515 -28.332 0.50 47.81 302 LYS A N 1
ATOM 4507 N N B LYS A 1 302 ? -23.173 5.548 -28.448 0.50 48.28 302 LYS A N 1
ATOM 4508 C CA A LYS A 1 302 ? -22.897 4.795 -27.195 0.50 46.50 302 LYS A CA 1
ATOM 4509 C CA B LYS A 1 302 ? -22.794 4.804 -27.256 0.50 46.18 302 LYS A CA 1
ATOM 4510 C C A LYS A 1 302 ? -22.441 5.747 -26.090 0.50 44.25 302 LYS A C 1
ATOM 4511 C C B LYS A 1 302 ? -22.136 5.716 -26.224 0.50 44.39 302 LYS A C 1
ATOM 4512 O O A LYS A 1 302 ? -22.244 5.317 -24.956 0.50 48.51 302 LYS A O 1
ATOM 4513 O O B LYS A 1 302 ? -21.511 5.236 -25.280 0.50 48.53 302 LYS A O 1
ATOM 4548 N N . THR A 1 303 ? -22.274 7.031 -26.404 1.00 26.48 303 THR A N 1
ATOM 4549 C CA . THR A 1 303 ? -21.810 7.986 -25.392 1.00 22.84 303 THR A CA 1
ATOM 4550 C C . THR A 1 303 ? -22.950 8.294 -24.433 1.00 22.04 303 THR A C 1
ATOM 4551 O O . THR A 1 303 ? -23.990 8.809 -24.868 1.00 23.34 303 THR A O 1
ATOM 4563 N N . PRO A 1 304 ? -22.801 8.002 -23.144 1.00 20.69 304 PRO A N 1
ATOM 4564 C CA . PRO A 1 304 ? -23.879 8.286 -22.194 1.00 21.68 304 PRO A CA 1
ATOM 4565 C C . PRO A 1 304 ? -24.009 9.781 -21.963 1.00 20.39 304 PRO A C 1
ATOM 4566 O O . PRO A 1 304 ? -23.070 10.556 -22.163 1.00 19.72 304 PRO A O 1
ATOM 4577 N N . LEU A 1 305 ? -25.202 10.175 -21.503 1.00 19.59 305 LEU A N 1
ATOM 4578 C CA . LEU A 1 305 ? -25.534 11.588 -21.344 1.00 19.28 305 LEU A CA 1
ATOM 4579 C C . LEU A 1 305 ? -24.497 12.318 -20.489 1.00 19.49 305 LEU A C 1
ATOM 4580 O O . LEU A 1 305 ? -24.050 13.410 -20.845 1.00 18.44 305 LEU A O 1
ATOM 4596 N N . TRP A 1 306 ? -24.109 11.737 -19.354 1.00 17.72 306 TRP A N 1
ATOM 4597 C CA . TRP A 1 306 ? -23.184 12.433 -18.463 1.00 16.94 306 TRP A CA 1
ATOM 4598 C C . TRP A 1 306 ? -21.873 12.746 -19.172 1.00 16.65 306 TRP A C 1
ATOM 4599 O O . TRP A 1 306 ? -21.294 13.832 -18.995 1.00 17.62 306 TRP A O 1
ATOM 4620 N N . LEU A 1 307 ? -21.404 11.829 -20.011 1.00 15.40 307 LEU A N 1
ATOM 4621 C CA . LEU A 1 307 ? -20.130 12.054 -20.671 1.00 15.09 307 LEU A CA 1
ATOM 4622 C C . LEU A 1 307 ? -20.281 13.007 -21.855 1.00 16.82 307 LEU A C 1
ATOM 4623 O O . LEU A 1 307 ? -19.404 13.840 -22.099 1.00 16.52 307 LEU A O 1
ATOM 4639 N N . ALA A 1 308 ? -21.398 12.917 -22.591 1.00 16.49 308 ALA A N 1
ATOM 4640 C CA . ALA A 1 308 ? -21.659 13.863 -23.669 1.00 17.93 308 ALA A CA 1
ATOM 4641 C C . ALA A 1 308 ? -21.660 15.286 -23.140 1.00 18.36 308 ALA A C 1
ATOM 4642 O O . ALA A 1 308 ? -21.055 16.178 -23.742 1.00 18.26 308 ALA A O 1
ATOM 4649 N N . SER A 1 309 ? -22.307 15.517 -21.995 1.00 18.19 309 SER A N 1
ATOM 4650 C CA . SER A 1 309 ? -22.322 16.864 -21.431 1.00 17.81 309 SER A CA 1
ATOM 4651 C C . SER A 1 309 ? -20.918 17.320 -21.066 1.00 18.26 309 SER A C 1
ATOM 4652 O O . SER A 1 309 ? -20.568 18.492 -21.241 1.00 18.99 309 SER A O 1
ATOM 4660 N N . LEU A 1 310 ? -20.088 16.402 -20.577 1.00 16.32 310 LEU A N 1
ATOM 4661 C CA . LEU A 1 310 ? -18.725 16.767 -20.207 1.00 16.55 310 LEU A CA 1
ATOM 4662 C C . LEU A 1 310 ? -17.881 17.087 -21.432 1.00 15.47 310 LEU A C 1
ATOM 4663 O O . LEU A 1 310 ? -17.037 17.987 -21.387 1.00 16.82 310 LEU A O 1
ATOM 4679 N N . ILE A 1 311 ? -18.050 16.331 -22.521 1.00 15.93 311 ILE A N 1
ATOM 4680 C CA . ILE A 1 311 ? -17.300 16.643 -23.732 1.00 15.74 311 ILE A CA 1
ATOM 4681 C C . ILE A 1 311 ? -17.712 18.003 -24.262 1.00 16.50 311 ILE A C 1
ATOM 4682 O O . ILE A 1 311 ? -16.869 18.805 -24.694 1.00 17.28 311 ILE A O 1
ATOM 4698 N N . ARG A 1 312 ? -19.015 18.281 -24.261 1.00 18.40 312 ARG A N 1
ATOM 4699 C CA . ARG A 1 312 ? -19.488 19.601 -24.666 1.00 19.25 312 ARG A CA 1
ATOM 4700 C C . ARG A 1 312 ? -18.833 20.687 -23.820 1.00 18.75 312 ARG A C 1
ATOM 4701 O O . ARG A 1 312 ? -18.359 21.707 -24.347 1.00 19.86 312 ARG A O 1
ATOM 4722 N N . LYS A 1 313 ? -18.795 20.479 -22.501 1.00 18.02 313 LYS A N 1
ATOM 4723 C CA . LYS A 1 313 ? -18.249 21.464 -21.575 1.00 18.23 313 LYS A CA 1
ATOM 4724 C C . LYS A 1 313 ? -16.745 21.634 -21.749 1.00 17.87 313 LYS A C 1
ATOM 4725 O O . LYS A 1 313 ? -16.235 22.762 -21.735 1.00 18.77 313 LYS A O 1
ATOM 4744 N N . GLU A 1 314 ? -16.016 20.528 -21.894 1.00 16.62 314 GLU A N 1
ATOM 4745 C CA . GLU A 1 314 ? -14.566 20.618 -21.993 1.00 17.87 314 GLU A CA 1
ATOM 4746 C C . GLU A 1 314 ? -14.141 21.242 -23.314 1.00 18.67 314 GLU A C 1
ATOM 4747 O O . GLU A 1 314 ? -13.195 22.035 -23.342 1.00 18.34 314 GLU A O 1
ATOM 4759 N N . THR A 1 315 ? -14.818 20.889 -24.414 1.00 17.45 315 THR A N 1
ATOM 4760 C CA . THR A 1 315 ? -14.497 21.517 -25.696 1.00 16.53 315 THR A CA 1
ATOM 4761 C C . THR A 1 315 ? -14.863 22.995 -25.678 1.00 18.97 315 THR A C 1
ATOM 4762 O O . THR A 1 315 ? -14.168 23.823 -26.285 1.00 20.54 315 THR A O 1
ATOM 4773 N N . LEU A 1 316 ? -15.957 23.351 -24.997 1.00 18.30 316 LEU A N 1
ATOM 4774 C CA . LEU A 1 316 ? -16.319 24.761 -24.888 1.00 19.08 316 LEU A CA 1
ATOM 4775 C C . LEU A 1 316 ? -15.269 25.526 -24.097 1.00 18.14 316 LEU A C 1
ATOM 4776 O O . LEU A 1 316 ? -14.938 26.669 -24.434 1.00 20.57 316 LEU A O 1
ATOM 4792 N N . PHE A 1 317 ? -14.739 24.918 -23.039 1.00 17.68 317 PHE A N 1
ATOM 4793 C CA . PHE A 1 317 ? -13.678 25.553 -22.265 1.00 18.59 317 PHE A CA 1
ATOM 4794 C C . PHE A 1 317 ? -12.451 25.803 -23.129 1.00 19.75 317 PHE A C 1
ATOM 4795 O O . PHE A 1 317 ? -11.885 26.903 -23.115 1.00 20.71 317 PHE A O 1
ATOM 4812 N N . LEU A 1 318 ? -12.000 24.780 -23.858 1.00 18.96 318 LEU A N 1
ATOM 4813 C CA . LEU A 1 318 ? -10.852 24.934 -24.745 1.00 18.99 318 LEU A CA 1
ATOM 4814 C C . LEU A 1 318 ? -11.090 26.066 -25.731 1.00 20.15 318 LEU A C 1
ATOM 4815 O O . LEU A 1 318 ? -10.246 26.951 -25.897 1.00 20.42 318 LEU A O 1
ATOM 4831 N N . HIS A 1 319 ? -12.237 26.036 -26.403 1.00 18.54 319 HIS A N 1
ATOM 4832 C CA . HIS A 1 319 ? -12.540 27.031 -27.424 1.00 19.35 319 HIS A CA 1
ATOM 4833 C C . HIS A 1 319 ? -12.564 28.429 -26.821 1.00 21.89 319 HIS A C 1
ATOM 4834 O O . HIS A 1 319 ? -11.988 29.362 -27.384 1.00 21.34 319 HIS A O 1
ATOM 4848 N N . ASN A 1 320 ? -13.205 28.591 -25.663 1.00 21.13 320 ASN A N 1
ATOM 4849 C CA . ASN A 1 320 ? -13.244 29.895 -25.011 1.00 20.82 320 ASN A CA 1
ATOM 4850 C C . ASN A 1 320 ? -11.851 30.379 -24.633 1.00 24.29 320 ASN A C 1
ATOM 4851 O O . ASN A 1 320 ? -11.541 31.567 -24.781 1.00 24.72 320 ASN A O 1
ATOM 4862 N N . ILE A 1 321 ? -11.000 29.484 -24.131 1.00 21.57 321 ILE A N 1
ATOM 4863 C CA . ILE A 1 321 ? -9.625 29.864 -23.811 1.00 22.86 321 ILE A CA 1
ATOM 4864 C C . ILE A 1 321 ? -8.911 30.377 -25.053 1.00 25.71 321 ILE A C 1
ATOM 4865 O O . ILE A 1 321 ? -8.265 31.433 -25.022 1.00 26.84 321 ILE A O 1
ATOM 4881 N N . LEU A 1 322 ? -9.002 29.637 -26.165 1.00 22.17 322 LEU A N 1
ATOM 4882 C CA . LEU A 1 322 ? -8.328 30.049 -27.392 1.00 24.15 322 LEU A CA 1
ATOM 4883 C C . LEU A 1 322 ? -8.900 31.340 -27.945 1.00 26.35 322 LEU A C 1
ATOM 4884 O O . LEU A 1 322 ? -8.206 32.040 -28.684 1.00 28.66 322 LEU A O 1
ATOM 4900 N N . CYS A 1 323 ? -10.135 31.675 -27.595 1.00 24.49 323 CYS A N 1
ATOM 4901 C CA . CYS A 1 323 ? -10.743 32.927 -28.016 1.00 28.12 323 CYS A CA 1
ATOM 4902 C C . CYS A 1 323 ? -10.455 34.068 -27.050 1.00 31.74 323 CYS A C 1
ATOM 4903 O O . CYS A 1 323 ? -10.930 35.187 -27.281 1.00 34.97 323 CYS A O 1
ATOM 4911 N N . GLY A 1 324 ? -9.704 33.816 -25.980 1.00 31.47 324 GLY A N 1
ATOM 4912 C CA . GLY A 1 324 ? -9.235 34.859 -25.089 1.00 31.11 324 GLY A CA 1
ATOM 4913 C C . GLY A 1 324 ? -9.822 34.872 -23.691 1.00 33.39 324 GLY A C 1
ATOM 4914 O O . GLY A 1 324 ? -9.529 35.804 -22.930 1.00 34.62 324 GLY A O 1
ATOM 4918 N N . ALA A 1 325 ? -10.621 33.879 -23.313 1.00 29.42 325 ALA A N 1
ATOM 4919 C CA . ALA A 1 325 ? -11.231 33.895 -21.991 1.00 33.09 325 ALA A CA 1
ATOM 4920 C C . ALA A 1 325 ? -10.197 33.626 -20.904 1.00 36.90 325 ALA A C 1
ATOM 4921 O O . ALA A 1 325 ? -9.182 32.960 -21.125 1.00 32.15 325 ALA A O 1
ATOM 4928 N N . LYS A 1 326 ? -10.474 34.151 -19.714 1.00 38.13 326 LYS A N 1
ATOM 4929 C CA . LYS A 1 326 ? -9.658 33.863 -18.541 1.00 38.49 326 LYS A CA 1
ATOM 4930 C C . LYS A 1 326 ? -10.112 32.543 -17.932 1.00 31.27 326 LYS A C 1
ATOM 4931 O O . LYS A 1 326 ? -11.312 32.354 -17.712 1.00 36.13 326 LYS A O 1
ATOM 4935 N N . PRO A 1 327 ? -9.201 31.608 -17.656 1.00 36.39 327 PRO A N 1
ATOM 4936 C CA . PRO A 1 327 ? -9.628 30.326 -17.086 1.00 37.80 327 PRO A CA 1
ATOM 4937 C C . PRO A 1 327 ? -10.053 30.464 -15.635 1.00 36.76 327 PRO A C 1
ATOM 4938 O O . PRO A 1 327 ? -9.443 31.202 -14.858 1.00 34.12 327 PRO A O 1
ATOM 4949 N N . GLU A 1 328 ? -11.109 29.738 -15.278 1.00 36.88 328 GLU A N 1
ATOM 4950 C CA . GLU A 1 328 ? -11.461 29.555 -13.878 1.00 41.05 328 GLU A CA 1
ATOM 4951 C C . GLU A 1 328 ? -10.275 28.974 -13.115 1.00 39.71 328 GLU A C 1
ATOM 4952 O O . GLU A 1 328 ? -9.544 28.118 -13.623 1.00 32.86 328 GLU A O 1
ATOM 4964 N N . GLU A 1 329 ? -10.087 29.444 -11.881 1.00 39.53 329 GLU A N 1
ATOM 4965 C CA . GLU A 1 329 ? -8.968 28.984 -11.066 1.00 42.96 329 GLU A CA 1
ATOM 4966 C C . GLU A 1 329 ? -8.912 27.463 -10.989 1.00 33.83 329 GLU A C 1
ATOM 4967 O O . GLU A 1 329 ? -7.823 26.886 -10.948 1.00 39.14 329 GLU A O 1
ATOM 4979 N N . ASP A 1 330 ? -10.071 26.802 -10.978 1.00 35.59 330 ASP A N 1
ATOM 4980 C CA . ASP A 1 330 ? -10.118 25.346 -10.870 1.00 42.46 330 ASP A CA 1
ATOM 4981 C C . ASP A 1 330 ? -9.309 24.667 -11.971 1.00 37.29 330 ASP A C 1
ATOM 4982 O O . ASP A 1 330 ? -8.799 23.557 -11.768 1.00 32.14 330 ASP A O 1
ATOM 4991 N N . TYR A 1 331 ? -9.177 25.311 -13.134 1.00 25.91 331 TYR A N 1
ATOM 4992 C CA . TYR A 1 331 ? -8.696 24.664 -14.350 1.00 21.73 331 TYR A CA 1
ATOM 4993 C C . TYR A 1 331 ? -7.348 25.188 -14.821 1.00 20.61 331 TYR A C 1
ATOM 4994 O O . TYR A 1 331 ? -6.843 24.739 -15.858 1.00 21.30 331 TYR A O 1
ATOM 5012 N N . ILE A 1 332 ? -6.741 26.118 -14.094 1.00 21.23 332 ILE A N 1
ATOM 5013 C CA . ILE A 1 332 ? -5.474 26.670 -14.542 1.00 20.41 332 ILE A CA 1
ATOM 5014 C C . ILE A 1 332 ? -4.415 25.585 -14.677 1.00 20.09 332 ILE A C 1
ATOM 5015 O O . ILE A 1 332 ? -3.575 25.650 -15.578 1.00 20.77 332 ILE A O 1
ATOM 5031 N N . ASP A 1 333 ? -4.438 24.575 -13.806 1.00 20.00 333 ASP A N 1
ATOM 5032 C CA . ASP A 1 333 ? -3.406 23.554 -13.885 1.00 18.26 333 ASP A CA 1
ATOM 5033 C C . ASP A 1 333 ? -3.568 22.645 -15.094 1.00 17.45 333 ASP A C 1
ATOM 5034 O O . ASP A 1 333 ? -2.649 21.888 -15.395 1.00 16.34 333 ASP A O 1
ATOM 5043 N N . LEU A 1 334 ? -4.680 22.735 -15.816 1.00 18.59 334 LEU A N 1
ATOM 5044 C CA . LEU A 1 334 ? -4.794 22.048 -17.099 1.00 17.46 334 LEU A CA 1
ATOM 5045 C C . LEU A 1 334 ? -4.098 22.781 -18.234 1.00 15.80 334 LEU A C 1
ATOM 5046 O O . LEU A 1 334 ? -3.958 22.207 -19.323 1.00 16.78 334 LEU A O 1
ATOM 5062 N N . LEU A 1 335 ? -3.681 24.035 -18.017 1.00 16.65 335 LEU A N 1
ATOM 5063 C CA . LEU A 1 335 ? -3.079 24.887 -19.028 1.00 17.68 335 LEU A CA 1
ATOM 5064 C C . LEU A 1 335 ? -1.627 25.247 -18.748 1.00 21.59 335 LEU A C 1
ATOM 5065 O O . LEU A 1 335 ? -0.919 25.639 -19.674 1.00 23.65 335 LEU A O 1
ATOM 5081 N N . ASN A 1 336 ? -1.159 25.125 -17.511 1.00 19.21 336 ASN A N 1
ATOM 5082 C CA . ASN A 1 336 ? 0.216 25.471 -17.177 1.00 19.61 336 ASN A CA 1
ATOM 5083 C C . ASN A 1 336 ? 1.116 24.245 -17.072 1.00 20.91 336 ASN A C 1
ATOM 5084 O O . ASN A 1 336 ? 2.271 24.368 -16.647 1.00 23.86 336 ASN A O 1
ATOM 5095 N N . GLY A 1 337 ? 0.610 23.060 -17.426 1.00 19.70 337 GLY A N 1
ATOM 5096 C CA . GLY A 1 337 ? 1.410 21.856 -17.434 1.00 19.07 337 GLY A CA 1
ATOM 5097 C C . GLY A 1 337 ? 1.431 21.104 -16.132 1.00 16.87 337 GLY A C 1
ATOM 5098 O O . GLY A 1 337 ? 1.910 19.960 -16.099 1.00 16.69 337 GLY A O 1
ATOM 5102 N N . GLU A 1 338 ? 0.945 21.714 -15.047 1.00 16.69 338 GLU A N 1
ATOM 5103 C CA . GLU A 1 338 ? 1.133 21.125 -13.725 1.00 16.71 338 GLU A CA 1
ATOM 5104 C C . GLU A 1 338 ? 0.298 19.871 -13.520 1.00 17.29 338 GLU A C 1
ATOM 5105 O O . GLU A 1 338 ? 0.784 18.881 -12.951 1.00 17.67 338 GLU A O 1
ATOM 5117 N N . ALA A 1 339 ? -0.972 19.875 -13.946 1.00 15.92 339 ALA A N 1
ATOM 5118 C CA . ALA A 1 339 ? -1.782 18.675 -13.756 1.00 16.45 339 ALA A CA 1
ATOM 5119 C C . ALA A 1 339 ? -1.208 17.505 -14.536 1.00 16.55 339 ALA A C 1
ATOM 5120 O O . ALA A 1 339 ? -1.127 16.387 -14.016 1.00 16.43 339 ALA A O 1
ATOM 5127 N N . ALA A 1 340 ? -0.794 17.753 -15.777 1.00 17.00 340 ALA A N 1
ATOM 5128 C CA . ALA A 1 340 ? -0.246 16.687 -16.614 1.00 17.16 340 ALA A CA 1
ATOM 5129 C C . ALA A 1 340 ? 1.049 16.153 -16.027 1.00 16.14 340 ALA A C 1
ATOM 5130 O O . ALA A 1 340 ? 1.216 14.940 -15.846 1.00 17.01 340 ALA A O 1
ATOM 5137 N N . MET A 1 341 ? 1.989 17.049 -15.724 1.00 16.14 341 MET A N 1
ATOM 5138 C CA . MET A 1 341 ? 3.277 16.597 -15.207 1.00 16.17 341 MET A CA 1
ATOM 5139 C C . MET A 1 341 ? 3.137 15.896 -13.861 1.00 14.64 341 MET A C 1
ATOM 5140 O O . MET A 1 341 ? 3.811 14.893 -13.618 1.00 16.00 341 MET A O 1
ATOM 5154 N N . SER A 1 342 ? 2.280 16.410 -12.972 1.00 14.79 342 SER A N 1
ATOM 5155 C CA A SER A 1 342 ? 2.183 15.807 -11.653 0.61 14.43 342 SER A CA 1
ATOM 5156 C CA B SER A 1 342 ? 2.152 15.819 -11.645 0.39 15.26 342 SER A CA 1
ATOM 5157 C C . SER A 1 342 ? 1.495 14.455 -11.714 1.00 15.60 342 SER A C 1
ATOM 5158 O O . SER A 1 342 ? 1.871 13.544 -10.973 1.00 15.94 342 SER A O 1
ATOM 5173 N N . ALA A 1 343 ? 0.493 14.300 -12.578 1.00 15.44 343 ALA A N 1
ATOM 5174 C CA . ALA A 1 343 ? -0.157 12.997 -12.700 1.00 15.90 343 ALA A CA 1
ATOM 5175 C C . ALA A 1 343 ? 0.817 11.967 -13.247 1.00 14.38 343 ALA A C 1
ATOM 5176 O O . ALA A 1 343 ? 0.902 10.842 -12.749 1.00 15.96 343 ALA A O 1
ATOM 5183 N N . ILE A 1 344 ? 1.542 12.321 -14.300 1.00 15.21 344 ILE A N 1
ATOM 5184 C CA . ILE A 1 344 ? 2.452 11.367 -14.917 1.00 14.62 344 ILE A CA 1
ATOM 5185 C C . ILE A 1 344 ? 3.648 11.077 -14.001 1.00 13.58 344 ILE A C 1
ATOM 5186 O O . ILE A 1 344 ? 4.128 9.940 -13.942 1.00 14.67 344 ILE A O 1
ATOM 5202 N N . ALA A 1 345 ? 4.160 12.085 -13.294 1.00 12.81 345 ALA A N 1
ATOM 5203 C CA . ALA A 1 345 ? 5.257 11.807 -12.368 1.00 14.00 345 ALA A CA 1
ATOM 5204 C C . ALA A 1 345 ? 4.874 10.740 -11.338 1.00 12.95 345 ALA A C 1
ATOM 5205 O O . ALA A 1 345 ? 5.619 9.791 -11.093 1.00 12.75 345 ALA A O 1
ATOM 5212 N N . THR A 1 346 ? 3.711 10.887 -10.720 1.00 13.15 346 THR A N 1
ATOM 5213 C CA . THR A 1 346 ? 3.290 9.904 -9.727 1.00 12.95 346 THR A CA 1
ATOM 5214 C C . THR A 1 346 ? 3.054 8.546 -10.373 1.00 14.29 346 THR A C 1
ATOM 5215 O O . THR A 1 346 ? 3.422 7.513 -9.809 1.00 13.64 346 THR A O 1
ATOM 5226 N N . ALA A 1 347 ? 2.471 8.528 -11.572 1.00 13.62 347 ALA A N 1
ATOM 5227 C CA . ALA A 1 347 ? 2.274 7.262 -12.276 1.00 13.93 347 ALA A CA 1
ATOM 5228 C C . ALA A 1 347 ? 3.605 6.587 -12.573 1.00 14.18 347 ALA A C 1
ATOM 5229 O O . ALA A 1 347 ? 3.737 5.368 -12.435 1.00 14.10 347 ALA A O 1
ATOM 5236 N N . ASP A 1 348 ? 4.612 7.361 -12.986 1.00 13.52 348 ASP A N 1
ATOM 5237 C CA . ASP A 1 348 ? 5.918 6.771 -13.244 1.00 14.27 348 ASP A CA 1
ATOM 5238 C C . ASP A 1 348 ? 6.523 6.227 -11.955 1.00 14.25 348 ASP A C 1
ATOM 5239 O O . ASP A 1 348 ? 7.163 5.172 -11.959 1.00 14.42 348 ASP A O 1
ATOM 5248 N N . ALA A 1 349 ? 6.349 6.948 -10.853 1.00 12.79 349 ALA A N 1
ATOM 5249 C CA . ALA A 1 349 ? 6.855 6.443 -9.576 1.00 12.91 349 ALA A CA 1
ATOM 5250 C C . ALA A 1 349 ? 6.185 5.137 -9.180 1.00 13.58 349 ALA A C 1
ATOM 5251 O O . ALA A 1 349 ? 6.859 4.203 -8.725 1.00 13.50 349 ALA A O 1
ATOM 5258 N N . ALA A 1 350 ? 4.866 5.058 -9.368 1.00 12.79 350 ALA A N 1
ATOM 5259 C CA . ALA A 1 350 ? 4.121 3.846 -9.066 1.00 12.52 350 ALA A CA 1
ATOM 5260 C C . ALA A 1 350 ? 4.555 2.691 -9.958 1.00 13.25 350 ALA A C 1
ATOM 5261 O O . ALA A 1 350 ? 4.638 1.540 -9.513 1.00 14.37 350 ALA A O 1
ATOM 5268 N N . THR A 1 351 ? 4.801 2.972 -11.236 1.00 13.87 351 THR A N 1
ATOM 5269 C CA . THR A 1 351 ? 5.260 1.943 -12.160 1.00 15.57 351 THR A CA 1
ATOM 5270 C C . THR A 1 351 ? 6.607 1.394 -11.726 1.00 14.19 351 THR A C 1
ATOM 5271 O O . THR A 1 351 ? 6.835 0.177 -11.774 1.00 15.55 351 THR A O 1
ATOM 5282 N N . LEU A 1 352 ? 7.518 2.277 -11.327 1.00 14.30 352 LEU A N 1
ATOM 5283 C CA . LEU A 1 352 ? 8.805 1.842 -10.800 1.00 14.43 352 LEU A CA 1
ATOM 5284 C C . LEU A 1 352 ? 8.642 1.027 -9.516 1.00 14.33 352 LEU A C 1
ATOM 5285 O O . LEU A 1 352 ? 9.333 0.023 -9.321 1.00 15.26 352 LEU A O 1
ATOM 5301 N N . SER A 1 353 ? 7.719 1.436 -8.639 1.00 13.70 353 SER A N 1
ATOM 5302 C CA . SER A 1 353 ? 7.474 0.695 -7.402 1.00 13.33 353 SER A CA 1
ATOM 5303 C C . SER A 1 353 ? 7.009 -0.721 -7.698 1.00 14.12 353 SER A C 1
ATOM 5304 O O . SER A 1 353 ? 7.453 -1.674 -7.054 1.00 14.89 353 SER A O 1
ATOM 5312 N N . ARG A 1 354 ? 6.108 -0.865 -8.670 1.00 14.25 354 ARG A N 1
ATOM 5313 C CA . ARG A 1 354 ? 5.594 -2.174 -9.039 1.00 14.40 354 ARG A CA 1
ATOM 5314 C C . ARG A 1 354 ? 6.679 -3.021 -9.687 1.00 17.32 354 ARG A C 1
ATOM 5315 O O . ARG A 1 354 ? 6.805 -4.217 -9.381 1.00 18.66 354 ARG A O 1
ATOM 5336 N N . SER A 1 355 ? 7.495 -2.416 -10.551 1.00 15.32 355 SER A N 1
ATOM 5337 C CA . SER A 1 355 ? 8.521 -3.158 -11.276 1.00 17.92 355 SER A CA 1
ATOM 5338 C C . SER A 1 355 ? 9.643 -3.597 -10.349 1.00 19.21 355 SER A C 1
ATOM 5339 O O . SER A 1 355 ? 10.196 -4.692 -10.515 1.00 20.24 355 SER A O 1
ATOM 5347 N N . GLN A 1 356 ? 9.992 -2.766 -9.366 1.00 16.16 356 GLN A N 1
ATOM 5348 C CA . GLN A 1 356 ? 11.166 -3.000 -8.532 1.00 15.83 356 GLN A CA 1
ATOM 5349 C C . GLN A 1 356 ? 10.834 -3.450 -7.119 1.00 15.95 356 GLN A C 1
ATOM 5350 O O . GLN A 1 356 ? 11.743 -3.526 -6.286 1.00 16.93 356 GLN A O 1
ATOM 5364 N N . ASP A 1 357 ? 9.565 -3.711 -6.817 1.00 14.56 357 ASP A N 1
ATOM 5365 C CA . ASP A 1 357 ? 9.176 -4.296 -5.533 1.00 14.21 357 ASP A CA 1
ATOM 5366 C C . ASP A 1 357 ? 9.683 -3.443 -4.374 1.00 15.32 357 ASP A C 1
ATOM 5367 O O . ASP A 1 357 ? 10.304 -3.947 -3.443 1.00 15.90 357 ASP A O 1
ATOM 5376 N N . ARG A 1 358 ? 9.392 -2.140 -4.410 1.00 13.89 358 ARG A N 1
ATOM 5377 C CA . ARG A 1 358 ? 9.877 -1.247 -3.370 1.00 12.36 358 ARG A CA 1
ATOM 5378 C C . ARG A 1 358 ? 9.026 0.008 -3.350 1.00 13.65 358 ARG A C 1
ATOM 5379 O O . ARG A 1 358 ? 8.366 0.354 -4.332 1.00 13.54 358 ARG A O 1
ATOM 5400 N N . LYS A 1 359 ? 9.051 0.690 -2.215 1.00 12.83 359 LYS A N 1
ATOM 5401 C CA . LYS A 1 359 ? 8.481 2.027 -2.145 1.00 12.39 359 LYS A CA 1
ATOM 5402 C C . LYS A 1 359 ? 9.388 2.995 -2.894 1.00 13.76 359 LYS A C 1
ATOM 5403 O O . LYS A 1 359 ? 10.614 2.844 -2.877 1.00 16.26 359 LYS A O 1
ATOM 5422 N N . VAL A 1 360 ? 8.798 3.982 -3.574 1.00 12.92 360 VAL A N 1
ATOM 5423 C CA . VAL A 1 360 ? 9.545 4.904 -4.432 1.00 12.71 360 VAL A CA 1
ATOM 5424 C C . VAL A 1 360 ? 9.322 6.338 -3.946 1.00 12.77 360 VAL A C 1
ATOM 5425 O O . VAL A 1 360 ? 8.181 6.753 -3.716 1.00 14.62 360 VAL A O 1
ATOM 5438 N N . LYS A 1 361 ? 10.403 7.102 -3.832 1.00 13.65 361 LYS A N 1
ATOM 5439 C CA . LYS A 1 361 ? 10.321 8.532 -3.546 1.00 13.30 361 LYS A CA 1
ATOM 5440 C C . LYS A 1 361 ? 10.074 9.300 -4.839 1.00 13.88 361 LYS A C 1
ATOM 5441 O O . LYS A 1 361 ? 10.705 9.033 -5.862 1.00 14.06 361 LYS A O 1
ATOM 5460 N N . ILE A 1 362 ? 9.132 10.250 -4.810 1.00 13.03 362 ILE A N 1
ATOM 5461 C CA . ILE A 1 362 ? 8.840 11.036 -6.003 1.00 14.14 362 ILE A CA 1
ATOM 5462 C C . ILE A 1 362 ? 10.089 11.716 -6.530 1.00 13.78 362 ILE A C 1
ATOM 5463 O O . ILE A 1 362 ? 10.216 11.940 -7.742 1.00 13.45 362 ILE A O 1
ATOM 5479 N N . SER A 1 363 ? 11.026 12.057 -5.647 1.00 12.63 363 SER A N 1
ATOM 5480 C CA . SER A 1 363 ? 12.260 12.704 -6.082 1.00 12.96 363 SER A CA 1
ATOM 5481 C C . SER A 1 363 ? 12.992 11.880 -7.129 1.00 14.70 363 SER A C 1
ATOM 5482 O O . SER A 1 363 ? 13.688 12.439 -7.984 1.00 14.97 363 SER A O 1
ATOM 5490 N N . GLU A 1 364 ? 12.893 10.552 -7.062 1.00 14.25 364 GLU A N 1
ATOM 5491 C CA . GLU A 1 364 ? 13.582 9.724 -8.050 1.00 16.20 364 GLU A CA 1
ATOM 5492 C C . GLU A 1 364 ? 13.115 10.033 -9.457 1.00 16.76 364 GLU A C 1
ATOM 5493 O O . GLU A 1 364 ? 13.901 9.940 -10.414 1.00 18.66 364 GLU A O 1
ATOM 5505 N N . ILE A 1 365 ? 11.846 10.393 -9.601 1.00 14.27 365 ILE A N 1
ATOM 5506 C CA . ILE A 1 365 ? 11.268 10.728 -10.888 1.00 14.48 365 ILE A CA 1
ATOM 5507 C C . ILE A 1 365 ? 11.523 12.184 -11.228 1.00 13.73 365 ILE A C 1
ATOM 5508 O O . ILE A 1 365 ? 12.069 12.507 -12.284 1.00 15.58 365 ILE A O 1
ATOM 5524 N N . ILE A 1 366 ? 11.125 13.097 -10.339 1.00 13.58 366 ILE A N 1
ATOM 5525 C CA . ILE A 1 366 ? 11.053 14.498 -10.737 1.00 13.87 366 ILE A CA 1
ATOM 5526 C C . ILE A 1 366 ? 12.417 15.159 -10.771 1.00 15.91 366 ILE A C 1
ATOM 5527 O O . ILE A 1 366 ? 12.592 16.126 -11.532 1.00 20.13 366 ILE A O 1
ATOM 5543 N N . LYS A 1 367 ? 13.397 14.666 -10.022 1.00 14.83 367 LYS A N 1
ATOM 5544 C CA . LYS A 1 367 ? 14.730 15.264 -10.099 1.00 18.31 367 LYS A CA 1
ATOM 5545 C C . LYS A 1 367 ? 15.524 14.800 -11.314 1.00 19.67 367 LYS A C 1
ATOM 5546 O O . LYS A 1 367 ? 16.585 15.366 -11.593 1.00 21.10 367 LYS A O 1
ATOM 5565 N N . HIS A 1 368 ? 15.036 13.817 -12.060 1.00 18.27 368 HIS A N 1
ATOM 5566 C CA . HIS A 1 368 ? 15.825 13.252 -13.147 1.00 18.48 368 HIS A CA 1
ATOM 5567 C C . HIS A 1 368 ? 15.955 14.162 -14.363 1.00 42.22 368 HIS A C 1
ATOM 5568 O O . HIS A 1 368 ? 16.623 13.775 -15.325 1.00 39.23 368 HIS A O 1
ATOM 5582 N N . THR A 1 369 ? 15.397 15.362 -14.353 1.00 65.49 369 THR A N 1
ATOM 5583 C CA . THR A 1 369 ? 15.761 16.325 -15.386 1.00 77.37 369 THR A CA 1
ATOM 5584 C C . THR A 1 369 ? 17.036 17.066 -14.960 1.00 79.55 369 THR A C 1
ATOM 5585 O O . THR A 1 369 ? 17.963 16.474 -14.381 1.00 65.03 369 THR A O 1
ATOM 5596 N N . MET B 1 1 ? -16.022 -30.999 36.120 1.00 53.88 1 MET B N 1
ATOM 5597 C CA . MET B 1 1 ? -15.089 -31.658 35.157 1.00 54.56 1 MET B CA 1
ATOM 5598 C C . MET B 1 1 ? -13.929 -30.745 34.727 1.00 42.98 1 MET B C 1
ATOM 5599 O O . MET B 1 1 ? -12.775 -31.132 34.904 1.00 44.50 1 MET B O 1
ATOM 5615 N N . ILE B 1 2 ? -14.198 -29.554 34.177 1.00 32.44 2 ILE B N 1
ATOM 5616 C CA . ILE B 1 2 ? -13.139 -28.595 33.866 1.00 33.61 2 ILE B CA 1
ATOM 5617 C C . ILE B 1 2 ? -13.311 -27.371 34.751 1.00 26.31 2 ILE B C 1
ATOM 5618 O O . ILE B 1 2 ? -14.347 -26.696 34.690 1.00 28.50 2 ILE B O 1
ATOM 5634 N N . ASN B 1 3 ? -12.301 -27.092 35.568 1.00 27.05 3 ASN B N 1
ATOM 5635 C CA . ASN B 1 3 ? -12.243 -25.885 36.381 1.00 28.12 3 ASN B CA 1
ATOM 5636 C C . ASN B 1 3 ? -11.342 -24.853 35.714 1.00 25.91 3 ASN B C 1
ATOM 5637 O O . ASN B 1 3 ? -10.242 -25.179 35.255 1.00 25.26 3 ASN B O 1
ATOM 5648 N N . TYR B 1 4 ? -11.795 -23.599 35.696 1.00 24.06 4 TYR B N 1
ATOM 5649 C CA . TYR B 1 4 ? -11.089 -22.527 35.011 1.00 21.74 4 TYR B CA 1
ATOM 5650 C C . TYR B 1 4 ? -10.713 -21.435 35.998 1.00 21.63 4 TYR B C 1
ATOM 5651 O O . TYR B 1 4 ? -11.502 -21.076 36.873 1.00 23.19 4 TYR B O 1
ATOM 5669 N N . GLY B 1 5 ? -9.519 -20.874 35.805 1.00 21.63 5 GLY B N 1
ATOM 5670 C CA . GLY B 1 5 ? -9.085 -19.686 36.507 1.00 21.89 5 GLY B CA 1
ATOM 5671 C C . GLY B 1 5 ? -8.901 -18.603 35.475 1.00 20.75 5 GLY B C 1
ATOM 5672 O O . GLY B 1 5 ? -8.336 -18.880 34.416 1.00 21.25 5 GLY B O 1
ATOM 5676 N N . VAL B 1 6 ? -9.392 -17.397 35.731 1.00 20.53 6 VAL B N 1
ATOM 5677 C CA . VAL B 1 6 ? -9.363 -16.319 34.748 1.00 18.56 6 VAL B CA 1
ATOM 5678 C C . VAL B 1 6 ? -8.400 -15.248 35.228 1.00 18.74 6 VAL B C 1
ATOM 5679 O O . VAL B 1 6 ? -8.579 -14.686 36.321 1.00 19.06 6 VAL B O 1
ATOM 5692 N N . VAL B 1 7 ? -7.389 -14.955 34.413 1.00 18.71 7 VAL B N 1
ATOM 5693 C CA . VAL B 1 7 ? -6.425 -13.894 34.680 1.00 19.63 7 VAL B CA 1
ATOM 5694 C C . VAL B 1 7 ? -6.821 -12.687 33.845 1.00 19.07 7 VAL B C 1
ATOM 5695 O O . VAL B 1 7 ? -6.703 -12.711 32.617 1.00 18.77 7 VAL B O 1
ATOM 5708 N N . GLY B 1 8 ? -7.301 -11.645 34.512 1.00 19.05 8 GLY B N 1
ATOM 5709 C CA . GLY B 1 8 ? -7.883 -10.498 33.855 1.00 20.00 8 GLY B CA 1
ATOM 5710 C C . GLY B 1 8 ? -9.380 -10.656 33.706 1.00 18.66 8 GLY B C 1
ATOM 5711 O O . GLY B 1 8 ? -9.845 -11.373 32.812 1.00 19.56 8 GLY B O 1
ATOM 5715 N N . VAL B 1 9 ? -10.137 -10.022 34.605 1.00 17.94 9 VAL B N 1
ATOM 5716 C CA . VAL B 1 9 ? -11.596 -10.035 34.555 1.00 18.68 9 VAL B CA 1
ATOM 5717 C C . VAL B 1 9 ? -12.106 -8.609 34.474 1.00 19.50 9 VAL B C 1
ATOM 5718 O O . VAL B 1 9 ? -12.918 -8.159 35.294 1.00 19.23 9 VAL B O 1
ATOM 5731 N N . GLY B 1 10 ? -11.619 -7.885 33.476 1.00 18.98 10 GLY B N 1
ATOM 5732 C CA . GLY B 1 10 ? -12.218 -6.629 33.077 1.00 18.74 10 GLY B CA 1
ATOM 5733 C C . GLY B 1 10 ? -13.430 -6.876 32.208 1.00 17.95 10 GLY B C 1
ATOM 5734 O O . GLY B 1 10 ? -14.150 -7.868 32.371 1.00 19.43 10 GLY B O 1
ATOM 5738 N N . TYR B 1 11 ? -13.653 -5.988 31.241 1.00 17.52 11 TYR B N 1
ATOM 5739 C CA . TYR B 1 11 ? -14.829 -6.135 30.397 1.00 20.12 11 TYR B CA 1
ATOM 5740 C C . TYR B 1 11 ? -14.910 -7.539 29.801 1.00 17.78 11 TYR B C 1
ATOM 5741 O O . TYR B 1 11 ? -15.904 -8.252 29.983 1.00 18.83 11 TYR B O 1
ATOM 5759 N N . PHE B 1 12 ? -13.870 -7.959 29.081 1.00 18.92 12 PHE B N 1
ATOM 5760 C CA . PHE B 1 12 ? -14.008 -9.183 28.307 1.00 17.35 12 PHE B CA 1
ATOM 5761 C C . PHE B 1 12 ? -13.740 -10.430 29.131 1.00 17.58 12 PHE B C 1
ATOM 5762 O O . PHE B 1 12 ? -14.429 -11.436 28.967 1.00 17.46 12 PHE B O 1
ATOM 5779 N N . GLY B 1 13 ? -12.790 -10.371 30.063 1.00 18.26 13 GLY B N 1
ATOM 5780 C CA . GLY B 1 13 ? -12.529 -11.529 30.895 1.00 18.44 13 GLY B CA 1
ATOM 5781 C C . GLY B 1 13 ? -13.709 -11.874 31.780 1.00 18.60 13 GLY B C 1
ATOM 5782 O O . GLY B 1 13 ? -14.005 -13.045 31.990 1.00 18.84 13 GLY B O 1
ATOM 5786 N N . ALA B 1 14 ? -14.409 -10.866 32.293 1.00 18.39 14 ALA B N 1
ATOM 5787 C CA . ALA B 1 14 ? -15.595 -11.151 33.099 1.00 18.52 14 ALA B CA 1
ATOM 5788 C C . ALA B 1 14 ? -16.683 -11.797 32.247 1.00 18.47 14 ALA B C 1
ATOM 5789 O O . ALA B 1 14 ? -17.378 -12.705 32.714 1.00 19.95 14 ALA B O 1
ATOM 5796 N N . GLU B 1 15 ? -16.838 -11.357 30.994 1.00 19.09 15 GLU B N 1
ATOM 5797 C CA . GLU B 1 15 ? -17.809 -11.997 30.115 1.00 20.34 15 GLU B CA 1
ATOM 5798 C C . GLU B 1 15 ? -17.408 -13.429 29.781 1.00 18.98 15 GLU B C 1
ATOM 5799 O O . GLU B 1 15 ? -18.258 -14.331 29.773 1.00 20.04 15 GLU B O 1
ATOM 5811 N N . LEU B 1 16 ? -16.126 -13.671 29.482 1.00 18.34 16 LEU B N 1
ATOM 5812 C CA . LEU B 1 16 ? -15.684 -15.043 29.264 1.00 17.60 16 LEU B CA 1
ATOM 5813 C C . LEU B 1 16 ? -16.046 -15.911 30.460 1.00 20.49 16 LEU B C 1
ATOM 5814 O O . LEU B 1 16 ? -16.502 -17.052 30.304 1.00 20.96 16 LEU B O 1
ATOM 5830 N N . ALA B 1 17 ? -15.867 -15.374 31.669 1.00 19.28 17 ALA B N 1
ATOM 5831 C CA . ALA B 1 17 ? -16.151 -16.141 32.874 1.00 21.36 17 ALA B CA 1
ATOM 5832 C C . ALA B 1 17 ? -17.642 -16.416 33.010 1.00 19.46 17 ALA B C 1
ATOM 5833 O O . ALA B 1 17 ? -18.050 -17.551 33.278 1.00 21.59 17 ALA B O 1
ATOM 5840 N N . ARG B 1 18 ? -18.474 -15.390 32.793 1.00 19.51 18 ARG B N 1
ATOM 5841 C CA . ARG B 1 18 ? -19.919 -15.573 32.915 1.00 22.62 18 ARG B CA 1
ATOM 5842 C C . ARG B 1 18 ? -20.422 -16.600 31.918 1.00 20.88 18 ARG B C 1
ATOM 5843 O O . ARG B 1 18 ? -21.202 -17.498 32.268 1.00 22.55 18 ARG B O 1
ATOM 5864 N N . PHE B 1 19 ? -19.971 -16.504 30.668 1.00 20.88 19 PHE B N 1
ATOM 5865 C CA . PHE B 1 19 ? -20.465 -17.428 29.657 1.00 20.69 19 PHE B CA 1
ATOM 5866 C C . PHE B 1 19 ? -19.922 -18.833 29.868 1.00 23.41 19 PHE B C 1
ATOM 5867 O O . PHE B 1 19 ? -20.653 -19.814 29.693 1.00 24.79 19 PHE B O 1
ATOM 5884 N N . MET B 1 20 ? -18.662 -18.965 30.284 1.00 22.01 20 MET B N 1
ATOM 5885 C CA . MET B 1 20 ? -18.133 -20.300 30.527 1.00 24.11 20 MET B CA 1
ATOM 5886 C C . MET B 1 20 ? -18.921 -21.002 31.624 1.00 22.95 20 MET B C 1
ATOM 5887 O O . MET B 1 20 ? -19.200 -22.208 31.530 1.00 24.96 20 MET B O 1
ATOM 5901 N N . ASN B 1 21 ? -19.286 -20.265 32.676 1.00 22.89 21 ASN B N 1
ATOM 5902 C CA . ASN B 1 21 ? -20.041 -20.851 33.777 1.00 24.59 21 ASN B CA 1
ATOM 5903 C C . ASN B 1 21 ? -21.395 -21.392 33.342 1.00 24.94 21 ASN B C 1
ATOM 5904 O O . ASN B 1 21 ? -21.985 -22.189 34.074 1.00 27.71 21 ASN B O 1
ATOM 5915 N N . MET B 1 22 ? -21.916 -20.976 32.193 1.00 26.11 22 MET B N 1
ATOM 5916 C CA . MET B 1 22 ? -23.209 -21.481 31.742 1.00 27.82 22 MET B CA 1
ATOM 5917 C C . MET B 1 22 ? -23.133 -22.884 31.166 1.00 31.66 22 MET B C 1
ATOM 5918 O O . MET B 1 22 ? -24.181 -23.525 31.001 1.00 33.73 22 MET B O 1
ATOM 5932 N N . HIS B 1 23 ? -21.939 -23.383 30.866 1.00 25.80 23 HIS B N 1
ATOM 5933 C CA . HIS B 1 23 ? -21.795 -24.694 30.249 1.00 26.12 23 HIS B CA 1
ATOM 5934 C C . HIS B 1 23 ? -21.771 -25.799 31.291 1.00 26.69 23 HIS B C 1
ATOM 5935 O O . HIS B 1 23 ? -21.173 -25.655 32.361 1.00 27.68 23 HIS B O 1
ATOM 5950 N N . ASP B 1 24 ? -22.435 -26.902 30.968 1.00 28.56 24 ASP B N 1
ATOM 5951 C CA . ASP B 1 24 ? -22.464 -28.041 31.874 1.00 32.85 24 ASP B CA 1
ATOM 5952 C C . ASP B 1 24 ? -21.043 -28.517 32.144 1.00 31.61 24 ASP B C 1
ATOM 5953 O O . ASP B 1 24 ? -20.233 -28.643 31.222 1.00 32.36 24 ASP B O 1
ATOM 5962 N N . ASN B 1 25 ? -20.735 -28.747 33.420 1.00 31.11 25 ASN B N 1
ATOM 5963 C CA . ASN B 1 25 ? -19.460 -29.293 33.869 1.00 34.41 25 ASN B CA 1
ATOM 5964 C C . ASN B 1 25 ? -18.304 -28.314 33.726 1.00 31.90 25 ASN B C 1
ATOM 5965 O O . ASN B 1 25 ? -17.136 -28.723 33.828 1.00 30.72 25 ASN B O 1
ATOM 5976 N N . ALA B 1 26 ? -18.590 -27.035 33.494 1.00 26.53 26 ALA B N 1
ATOM 5977 C CA . ALA B 1 26 ? -17.586 -25.981 33.492 1.00 27.04 26 ALA B CA 1
ATOM 5978 C C . ALA B 1 26 ? -17.783 -25.106 34.720 1.00 29.02 26 ALA B C 1
ATOM 5979 O O . ALA B 1 26 ? -18.914 -24.750 35.060 1.00 31.73 26 ALA B O 1
ATOM 5986 N N . LYS B 1 27 ? -16.682 -24.755 35.382 1.00 27.04 27 LYS B N 1
ATOM 5987 C CA . LYS B 1 27 ? -16.765 -23.913 36.567 1.00 28.39 27 LYS B CA 1
ATOM 5988 C C . LYS B 1 27 ? -15.575 -22.970 36.636 1.00 24.96 27 LYS B C 1
ATOM 5989 O O . LYS B 1 27 ? -14.424 -23.405 36.531 1.00 26.31 27 LYS B O 1
ATOM 6008 N N . ILE B 1 28 ? -15.863 -21.684 36.811 1.00 23.34 28 ILE B N 1
ATOM 6009 C CA . ILE B 1 28 ? -14.846 -20.697 37.164 1.00 25.81 28 ILE B CA 1
ATOM 6010 C C . ILE B 1 28 ? -14.606 -20.820 38.664 1.00 24.97 28 ILE B C 1
ATOM 6011 O O . ILE B 1 28 ? -15.471 -20.459 39.471 1.00 26.39 28 ILE B O 1
ATOM 6027 N N . THR B 1 29 ? -13.422 -21.303 39.049 1.00 23.13 29 THR B N 1
ATOM 6028 C CA . THR B 1 29 ? -13.095 -21.471 40.460 1.00 24.35 29 THR B CA 1
ATOM 6029 C C . THR B 1 29 ? -12.334 -20.298 41.060 1.00 24.82 29 THR B C 1
ATOM 6030 O O . THR B 1 29 ? -12.333 -20.147 42.288 1.00 26.40 29 THR B O 1
ATOM 6041 N N . CYS B 1 30 ? -11.682 -19.476 40.239 1.00 23.14 30 CYS B N 1
ATOM 6042 C CA . CYS B 1 30 ? -10.906 -18.370 40.768 1.00 24.00 30 CYS B CA 1
ATOM 6043 C C . CYS B 1 30 ? -10.572 -17.380 39.661 1.00 21.44 30 CYS B C 1
ATOM 6044 O O . CYS B 1 30 ? -10.656 -17.683 38.461 1.00 21.63 30 CYS B O 1
ATOM 6052 N N . VAL B 1 31 ? -10.178 -16.186 40.097 1.00 22.20 31 VAL B N 1
ATOM 6053 C CA . VAL B 1 31 ? -9.763 -15.104 39.219 1.00 20.51 31 VAL B CA 1
ATOM 6054 C C . VAL B 1 31 ? -8.514 -14.467 39.806 1.00 21.57 31 VAL B C 1
ATOM 6055 O O . VAL B 1 31 ? -8.233 -14.571 41.000 1.00 22.09 31 VAL B O 1
ATOM 6068 N N . TYR B 1 32 ? -7.759 -13.797 38.947 1.00 21.31 32 TYR B N 1
ATOM 6069 C CA . TYR B 1 32 ? -6.670 -12.940 39.382 1.00 20.94 32 TYR B CA 1
ATOM 6070 C C . TYR B 1 32 ? -6.757 -11.627 38.623 1.00 20.87 32 TYR B C 1
ATOM 6071 O O . TYR B 1 32 ? -6.706 -11.616 37.392 1.00 19.69 32 TYR B O 1
ATOM 6089 N N . ASP B 1 33 ? -6.903 -10.530 39.351 1.00 21.23 33 ASP B N 1
ATOM 6090 C CA . ASP B 1 33 ? -7.093 -9.214 38.776 1.00 20.41 33 ASP B CA 1
ATOM 6091 C C . ASP B 1 33 ? -7.049 -8.215 39.921 1.00 23.02 33 ASP B C 1
ATOM 6092 O O . ASP B 1 33 ? -8.018 -8.101 40.687 1.00 21.56 33 ASP B O 1
ATOM 6101 N N . PRO B 1 34 ? -5.941 -7.500 40.089 1.00 22.22 34 PRO B N 1
ATOM 6102 C CA . PRO B 1 34 ? -5.841 -6.602 41.249 1.00 24.64 34 PRO B CA 1
ATOM 6103 C C . PRO B 1 34 ? -6.977 -5.596 41.339 1.00 33.53 34 PRO B C 1
ATOM 6104 O O . PRO B 1 34 ? -7.531 -5.383 42.422 1.00 29.95 34 PRO B O 1
ATOM 6115 N N . GLU B 1 35 ? -7.378 -5.002 40.225 1.00 23.96 35 GLU B N 1
ATOM 6116 C CA . GLU B 1 35 ? -8.341 -3.910 40.262 1.00 24.73 35 GLU B CA 1
ATOM 6117 C C . GLU B 1 35 ? -9.781 -4.405 40.326 1.00 25.80 35 GLU B C 1
ATOM 6118 O O . GLU B 1 35 ? -10.604 -3.814 41.034 1.00 26.35 35 GLU B O 1
ATOM 6130 N N . ASN B 1 36 ? -10.118 -5.459 39.580 1.00 22.57 36 ASN B N 1
ATOM 6131 C CA . ASN B 1 36 ? -11.505 -5.875 39.446 1.00 20.45 36 ASN B CA 1
ATOM 6132 C C . ASN B 1 36 ? -11.791 -7.266 39.985 1.00 21.27 36 ASN B C 1
ATOM 6133 O O . ASN B 1 36 ? -12.951 -7.692 39.961 1.00 22.11 36 ASN B O 1
ATOM 6144 N N . GLY B 1 37 ? -10.787 -7.975 40.498 1.00 23.53 37 GLY B N 1
ATOM 6145 C CA . GLY B 1 37 ? -11.017 -9.337 40.956 1.00 22.62 37 GLY B CA 1
ATOM 6146 C C . GLY B 1 37 ? -11.950 -9.446 42.152 1.00 23.85 37 GLY B C 1
ATOM 6147 O O . GLY B 1 37 ? -12.710 -10.413 42.261 1.00 24.39 37 GLY B O 1
ATOM 6151 N N . GLU B 1 38 ? -11.906 -8.482 43.068 1.00 23.42 38 GLU B N 1
ATOM 6152 C CA . GLU B 1 38 ? -12.771 -8.564 44.242 1.00 25.75 38 GLU B CA 1
ATOM 6153 C C . GLU B 1 38 ? -14.235 -8.535 43.825 1.00 25.37 38 GLU B C 1
ATOM 6154 O O . GLU B 1 38 ? -15.049 -9.349 44.281 1.00 26.84 38 GLU B O 1
ATOM 6166 N N . ASN B 1 39 ? -14.594 -7.588 42.963 1.00 23.42 39 ASN B N 1
ATOM 6167 C CA . ASN B 1 39 ? -15.981 -7.466 42.546 1.00 26.83 39 ASN B CA 1
ATOM 6168 C C . ASN B 1 39 ? -16.421 -8.690 41.758 1.00 23.41 39 ASN B C 1
ATOM 6169 O O . ASN B 1 39 ? -17.517 -9.217 41.971 1.00 24.31 39 ASN B O 1
ATOM 6180 N N . ILE B 1 40 ? -15.586 -9.155 40.828 1.00 21.94 40 ILE B N 1
ATOM 6181 C CA . ILE B 1 40 ? -15.998 -10.259 39.975 1.00 20.68 40 ILE B CA 1
ATOM 6182 C C . ILE B 1 40 ? -16.039 -11.562 40.754 1.00 21.74 40 ILE B C 1
ATOM 6183 O O . ILE B 1 40 ? -16.938 -12.385 40.562 1.00 21.89 40 ILE B O 1
ATOM 6199 N N . ALA B 1 41 ? -15.085 -11.770 41.664 1.00 21.12 41 ALA B N 1
ATOM 6200 C CA . ALA B 1 41 ? -15.108 -12.987 42.470 1.00 23.71 41 ALA B CA 1
ATOM 6201 C C . ALA B 1 41 ? -16.374 -13.068 43.318 1.00 23.41 41 ALA B C 1
ATOM 6202 O O . ALA B 1 41 ? -16.932 -14.153 43.528 1.00 23.79 41 ALA B O 1
ATOM 6209 N N . ARG B 1 42 ? -16.839 -11.929 43.833 1.00 21.63 42 ARG B N 1
ATOM 6210 C CA . ARG B 1 42 ? -18.087 -11.928 44.584 1.00 23.03 42 ARG B CA 1
ATOM 6211 C C . ARG B 1 42 ? -19.265 -12.243 43.667 1.00 22.99 42 ARG B C 1
ATOM 6212 O O . ARG B 1 42 ? -20.143 -13.037 44.026 1.00 26.26 42 ARG B O 1
ATOM 6233 N N . GLU B 1 43 ? -19.297 -11.645 42.474 1.00 22.04 43 GLU B N 1
ATOM 6234 C CA . GLU B 1 43 ? -20.375 -11.936 41.538 1.00 24.41 43 GLU B CA 1
ATOM 6235 C C . GLU B 1 43 ? -20.412 -13.416 41.175 1.00 26.08 43 GLU B C 1
ATOM 6236 O O . GLU B 1 43 ? -21.489 -14.018 41.109 1.00 27.19 43 GLU B O 1
ATOM 6248 N N . LEU B 1 44 ? -19.249 -14.019 40.936 1.00 23.43 44 LEU B N 1
ATOM 6249 C CA . LEU B 1 44 ? -19.160 -15.392 40.457 1.00 25.97 44 LEU B CA 1
ATOM 6250 C C . LEU B 1 44 ? -19.102 -16.415 41.577 1.00 24.62 44 LEU B C 1
ATOM 6251 O O . LEU B 1 44 ? -19.073 -17.621 41.298 1.00 25.73 44 LEU B O 1
ATOM 6267 N N . GLN B 1 45 ? -19.061 -15.970 42.830 1.00 24.91 45 GLN B N 1
ATOM 6268 C CA . GLN B 1 45 ? -18.934 -16.869 43.974 1.00 26.48 45 GLN B CA 1
ATOM 6269 C C . GLN B 1 45 ? -17.713 -17.776 43.821 1.00 25.61 45 GLN B C 1
ATOM 6270 O O . GLN B 1 45 ? -17.794 -19.003 43.908 1.00 27.91 45 GLN B O 1
ATOM 6284 N N . CYS B 1 46 ? -16.563 -17.153 43.577 1.00 22.58 46 CYS B N 1
ATOM 6285 C CA . CYS B 1 46 ? -15.309 -17.878 43.437 1.00 25.99 46 CYS B CA 1
ATOM 6286 C C . CYS B 1 46 ? -14.231 -17.134 44.212 1.00 26.92 46 CYS B C 1
ATOM 6287 O O . CYS B 1 46 ? -14.485 -16.099 44.829 1.00 25.96 46 CYS B O 1
ATOM 6295 N N . ILE B 1 47 ? -13.018 -17.646 44.152 1.00 25.76 47 ILE B N 1
ATOM 6296 C CA . ILE B 1 47 ? -11.914 -17.104 44.930 1.00 27.17 47 ILE B CA 1
ATOM 6297 C C . ILE B 1 47 ? -11.216 -16.017 44.125 1.00 22.49 47 ILE B C 1
ATOM 6298 O O . ILE B 1 47 ? -10.957 -16.176 42.923 1.00 23.90 47 ILE B O 1
ATOM 6314 N N . ASN B 1 48 ? -10.935 -14.902 44.776 1.00 25.72 48 ASN B N 1
ATOM 6315 C CA . ASN B 1 48 ? -10.075 -13.867 44.231 1.00 21.94 48 ASN B CA 1
ATOM 6316 C C . ASN B 1 48 ? -8.660 -14.167 44.721 1.00 23.85 48 ASN B C 1
ATOM 6317 O O . ASN B 1 48 ? -8.359 -14.006 45.912 1.00 25.31 48 ASN B O 1
ATOM 6328 N N . MET B 1 49 ? -7.814 -14.660 43.818 1.00 24.51 49 MET B N 1
ATOM 6329 C CA . MET B 1 49 ? -6.457 -15.052 44.169 1.00 22.95 49 MET B CA 1
ATOM 6330 C C . MET B 1 49 ? -5.589 -13.823 44.390 1.00 26.41 49 MET B C 1
ATOM 6331 O O . MET B 1 49 ? -5.793 -12.772 43.779 1.00 25.68 49 MET B O 1
ATOM 6345 N N . SER B 1 50 ? -4.606 -13.964 45.281 1.00 26.28 50 SER B N 1
ATOM 6346 C CA . SER B 1 50 ? -3.795 -12.830 45.684 1.00 24.61 50 SER B CA 1
ATOM 6347 C C . SER B 1 50 ? -2.582 -12.608 44.792 1.00 29.27 50 SER B C 1
ATOM 6348 O O . SER B 1 50 ? -1.917 -11.578 44.933 1.00 29.29 50 SER B O 1
ATOM 6356 N N . SER B 1 51 ? -2.281 -13.526 43.874 1.00 26.54 51 SER B N 1
ATOM 6357 C CA . SER B 1 51 ? -1.179 -13.341 42.942 1.00 27.97 51 SER B CA 1
ATOM 6358 C C . SER B 1 51 ? -1.428 -14.224 41.730 1.00 29.00 51 SER B C 1
ATOM 6359 O O . SER B 1 51 ? -2.207 -15.184 41.786 1.00 27.02 51 SER B O 1
ATOM 6367 N N . LEU B 1 52 ? -0.746 -13.895 40.628 1.00 27.35 52 LEU B N 1
ATOM 6368 C CA . LEU B 1 52 ? -0.790 -14.769 39.462 1.00 26.02 52 LEU B CA 1
ATOM 6369 C C . LEU B 1 52 ? -0.306 -16.168 39.818 1.00 26.52 52 LEU B C 1
ATOM 6370 O O . LEU B 1 52 ? -0.905 -17.166 39.398 1.00 25.00 52 LEU B O 1
ATOM 6386 N N . ASP B 1 53 ? 0.782 -16.264 40.590 1.00 25.83 53 ASP B N 1
ATOM 6387 C CA . ASP B 1 53 ? 1.337 -17.573 40.922 1.00 29.57 53 ASP B CA 1
ATOM 6388 C C . ASP B 1 53 ? 0.328 -18.421 41.676 1.00 27.86 53 ASP B C 1
ATOM 6389 O O . ASP B 1 53 ? 0.223 -19.631 41.437 1.00 30.92 53 ASP B O 1
ATOM 6398 N N . ALA B 1 54 ? -0.418 -17.809 42.602 1.00 29.12 54 ALA B N 1
ATOM 6399 C CA . ALA B 1 54 ? -1.410 -18.562 43.360 1.00 31.15 54 ALA B CA 1
ATOM 6400 C C . ALA B 1 54 ? -2.472 -19.150 42.446 1.00 27.90 54 ALA B C 1
ATOM 6401 O O . ALA B 1 54 ? -2.956 -20.259 42.684 1.00 29.76 54 ALA B O 1
ATOM 6408 N N . LEU B 1 55 ? -2.850 -18.430 41.385 1.00 25.46 55 LEU B N 1
ATOM 6409 C CA . LEU B 1 55 ? -3.861 -18.962 40.479 1.00 23.85 55 LEU B CA 1
ATOM 6410 C C . LEU B 1 55 ? -3.298 -20.084 39.616 1.00 25.26 55 LEU B C 1
ATOM 6411 O O . LEU B 1 55 ? -3.888 -21.165 39.528 1.00 26.83 55 LEU B O 1
ATOM 6427 N N . VAL B 1 56 ? -2.157 -19.846 38.963 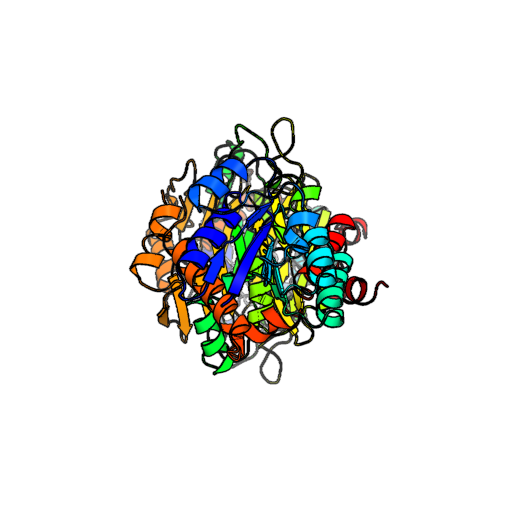1.00 26.72 56 VAL B N 1
ATOM 6428 C CA . VAL B 1 56 ? -1.672 -20.815 37.988 1.00 29.48 56 VAL B CA 1
ATOM 6429 C C . VAL B 1 56 ? -1.187 -22.097 38.657 1.00 28.17 56 VAL B C 1
ATOM 6430 O O . VAL B 1 56 ? -1.118 -23.138 37.999 1.00 31.29 56 VAL B O 1
ATOM 6443 N N . SER B 1 57 ? -0.848 -22.054 39.946 1.00 28.13 57 SER B N 1
ATOM 6444 C CA . SER B 1 57 ? -0.420 -23.245 40.674 1.00 29.39 57 SER B CA 1
ATOM 6445 C C . SER B 1 57 ? -1.541 -23.888 41.477 1.00 30.94 57 SER B C 1
ATOM 6446 O O . SER B 1 57 ? -1.299 -24.892 42.158 1.00 36.93 57 SER B O 1
ATOM 6454 N N . SER B 1 58 ? -2.747 -23.331 41.432 1.00 29.05 58 SER B N 1
ATOM 6455 C CA . SER B 1 58 ? -3.847 -23.841 42.233 1.00 30.43 58 SER B CA 1
ATOM 6456 C C . SER B 1 58 ? -4.281 -25.208 41.737 1.00 30.67 58 SER B C 1
ATOM 6457 O O . SER B 1 58 ? -4.433 -25.434 40.533 1.00 31.10 58 SER B O 1
ATOM 6465 N N . LYS B 1 59 ? -4.489 -26.128 42.682 1.00 33.27 59 LYS B N 1
ATOM 6466 C CA . LYS B 1 59 ? -5.110 -27.391 42.330 1.00 30.28 59 LYS B CA 1
ATOM 6467 C C . LYS B 1 59 ? -6.553 -27.203 41.875 1.00 30.81 59 LYS B C 1
ATOM 6468 O O . LYS B 1 59 ? -7.105 -28.103 41.235 1.00 34.72 59 LYS B O 1
ATOM 6487 N N . LEU B 1 60 ? -7.150 -26.033 42.136 1.00 28.90 60 LEU B N 1
ATOM 6488 C CA . LEU B 1 60 ? -8.513 -25.724 41.715 1.00 32.84 60 LEU B CA 1
ATOM 6489 C C . LEU B 1 60 ? -8.621 -25.368 40.238 1.00 29.50 60 LEU B C 1
ATOM 6490 O O . LEU B 1 60 ? -9.731 -25.090 39.765 1.00 29.49 60 LEU B O 1
ATOM 6506 N N . VAL B 1 61 ? -7.516 -25.351 39.501 1.00 28.46 61 VAL B N 1
ATOM 6507 C CA . VAL B 1 61 ? -7.491 -24.846 38.135 1.00 27.15 61 VAL B CA 1
ATOM 6508 C C . VAL B 1 61 ? -7.024 -25.960 37.214 1.00 24.70 61 VAL B C 1
ATOM 6509 O O . VAL B 1 61 ? -5.984 -26.581 37.462 1.00 29.02 61 VAL B O 1
ATOM 6522 N N . ASP B 1 62 ? -7.788 -26.201 36.151 1.00 25.52 62 ASP B N 1
ATOM 6523 C CA . ASP B 1 62 ? -7.363 -27.079 35.073 1.00 26.78 62 ASP B CA 1
ATOM 6524 C C . ASP B 1 62 ? -6.957 -26.308 33.829 1.00 27.71 62 ASP B C 1
ATOM 6525 O O . ASP B 1 62 ? -6.076 -26.754 33.083 1.00 26.53 62 ASP B O 1
ATOM 6534 N N . CYS B 1 63 ? -7.607 -25.170 33.586 1.00 25.20 63 CYS B N 1
ATOM 6535 C CA . CYS B 1 63 ? -7.348 -24.324 32.432 1.00 22.59 63 CYS B CA 1
ATOM 6536 C C . CYS B 1 63 ? -7.313 -22.871 32.883 1.00 22.49 63 CYS B C 1
ATOM 6537 O O . CYS B 1 63 ? -8.155 -22.445 33.678 1.00 23.18 63 CYS B O 1
ATOM 6545 N N . VAL B 1 64 ? -6.346 -22.113 32.362 1.00 21.81 64 VAL B N 1
ATOM 6546 C CA . VAL B 1 64 ? -6.206 -20.689 32.640 1.00 21.74 64 VAL B CA 1
ATOM 6547 C C . VAL B 1 64 ? -6.682 -19.913 31.424 1.00 19.13 64 VAL B C 1
ATOM 6548 O O . VAL B 1 64 ? -6.208 -20.151 30.309 1.00 20.81 64 VAL B O 1
ATOM 6561 N N . ILE B 1 65 ? -7.607 -18.979 31.644 1.00 18.92 65 ILE B N 1
ATOM 6562 C CA . ILE B 1 65 ? -8.132 -18.093 30.617 1.00 17.30 65 ILE B CA 1
ATOM 6563 C C . ILE B 1 65 ? -7.443 -16.752 30.823 1.00 18.81 65 ILE B C 1
ATOM 6564 O O . ILE B 1 65 ? -7.516 -16.189 31.924 1.00 18.85 65 ILE B O 1
ATOM 6580 N N . VAL B 1 66 ? -6.753 -16.259 29.790 1.00 17.99 66 VAL B N 1
ATOM 6581 C CA . VAL B 1 66 ? -5.964 -15.032 29.862 1.00 17.48 66 VAL B CA 1
ATOM 6582 C C . VAL B 1 66 ? -6.676 -13.924 29.088 1.00 15.79 66 VAL B C 1
ATOM 6583 O O . VAL B 1 66 ? -6.823 -13.991 27.860 1.00 17.33 66 VAL B O 1
ATOM 6596 N N . ALA B 1 67 ? -7.093 -12.886 29.806 1.00 16.09 67 ALA B N 1
ATOM 6597 C CA . ALA B 1 67 ? -7.823 -11.760 29.265 1.00 16.76 67 ALA B CA 1
ATOM 6598 C C . ALA B 1 67 ? -7.319 -10.457 29.875 1.00 16.09 67 ALA B C 1
ATOM 6599 O O . ALA B 1 67 ? -8.077 -9.504 30.089 1.00 17.03 67 ALA B O 1
ATOM 6606 N N . THR B 1 68 ? -6.012 -10.388 30.109 1.00 17.45 68 THR B N 1
ATOM 6607 C CA . THR B 1 68 ? -5.354 -9.152 30.511 1.00 17.78 68 THR B CA 1
ATOM 6608 C C . THR B 1 68 ? -5.166 -8.244 29.299 1.00 15.80 68 THR B C 1
ATOM 6609 O O . THR B 1 68 ? -5.405 -8.652 28.146 1.00 15.82 68 THR B O 1
ATOM 6620 N N . PRO B 1 69 ? -4.727 -6.991 29.519 1.00 15.12 69 PRO B N 1
ATOM 6621 C CA . PRO B 1 69 ? -4.397 -6.108 28.383 1.00 18.11 69 PRO B CA 1
ATOM 6622 C C . PRO B 1 69 ? -3.381 -6.749 27.456 1.00 17.76 69 PRO B C 1
ATOM 6623 O O . PRO B 1 69 ? -2.642 -7.657 27.854 1.00 17.55 69 PRO B O 1
ATOM 6634 N N . ASN B 1 70 ? -3.341 -6.276 26.207 1.00 17.05 70 ASN B N 1
ATOM 6635 C CA . ASN B 1 70 ? -2.659 -6.995 25.140 1.00 15.76 70 ASN B CA 1
ATOM 6636 C C . ASN B 1 70 ? -1.183 -7.210 25.420 1.00 17.59 70 ASN B C 1
ATOM 6637 O O . ASN B 1 70 ? -0.614 -8.201 24.952 1.00 21.28 70 ASN B O 1
ATOM 6648 N N . TYR B 1 71 ? -0.532 -6.279 26.113 1.00 17.24 71 TYR B N 1
ATOM 6649 C CA . TYR B 1 71 ? 0.889 -6.374 26.416 1.00 18.96 71 TYR B CA 1
ATOM 6650 C C . TYR B 1 71 ? 1.190 -7.252 27.624 1.00 19.76 71 TYR B C 1
ATOM 6651 O O . TYR B 1 71 ? 2.369 -7.421 27.963 1.00 20.42 71 TYR B O 1
ATOM 6669 N N . LEU B 1 72 ? 0.170 -7.831 28.256 1.00 17.24 72 LEU B N 1
ATOM 6670 C CA . LEU B 1 72 ? 0.317 -8.550 29.521 1.00 16.76 72 LEU B CA 1
ATOM 6671 C C . LEU B 1 72 ? -0.143 -9.997 29.400 1.00 18.01 72 LEU B C 1
ATOM 6672 O O . LEU B 1 72 ? -0.542 -10.624 30.387 1.00 18.49 72 LEU B O 1
ATOM 6688 N N . HIS B 1 73 ? -0.058 -10.558 28.195 1.00 17.94 73 HIS B N 1
ATOM 6689 C CA . HIS B 1 73 ? -0.515 -11.928 27.985 1.00 17.32 73 HIS B CA 1
ATOM 6690 C C . HIS B 1 73 ? 0.564 -12.976 28.234 1.00 17.83 73 HIS B C 1
ATOM 6691 O O . HIS B 1 73 ? 0.227 -14.120 28.538 1.00 19.61 73 HIS B O 1
ATOM 6705 N N . LYS B 1 74 ? 1.843 -12.626 28.117 1.00 18.27 74 LYS B N 1
ATOM 6706 C CA . LYS B 1 74 ? 2.870 -13.662 28.047 1.00 20.51 74 LYS B CA 1
ATOM 6707 C C . LYS B 1 74 ? 3.051 -14.387 29.381 1.00 21.06 74 LYS B C 1
ATOM 6708 O O . LYS B 1 74 ? 3.009 -15.621 29.433 1.00 21.82 74 LYS B O 1
ATOM 6727 N N . GLU B 1 75 ? 3.268 -13.648 30.474 1.00 20.39 75 GLU B N 1
ATOM 6728 C CA . GLU B 1 75 ? 3.577 -14.301 31.747 1.00 22.19 75 GLU B CA 1
ATOM 6729 C C . GLU B 1 75 ? 2.472 -15.244 32.202 1.00 24.29 75 GLU B C 1
ATOM 6730 O O . GLU B 1 75 ? 2.783 -16.381 32.605 1.00 22.41 75 GLU B O 1
ATOM 6742 N N . PRO B 1 76 ? 1.192 -14.878 32.140 1.00 19.86 76 PRO B N 1
ATOM 6743 C CA . PRO B 1 76 ? 0.154 -15.847 32.515 1.00 19.98 76 PRO B CA 1
ATOM 6744 C C . PRO B 1 76 ? 0.203 -17.133 31.712 1.00 20.21 76 PRO B C 1
ATOM 6745 O O . PRO B 1 76 ? -0.014 -18.218 32.263 1.00 21.71 76 PRO B O 1
ATOM 6756 N N . VAL B 1 77 ? 0.473 -17.046 30.413 1.00 19.65 77 VAL B N 1
ATOM 6757 C CA . VAL B 1 77 ? 0.528 -18.246 29.581 1.00 20.87 77 VAL B CA 1
ATOM 6758 C C . VAL B 1 77 ? 1.755 -19.083 29.921 1.00 20.47 77 VAL B C 1
ATOM 6759 O O . VAL B 1 77 ? 1.668 -20.308 30.081 1.00 23.44 77 VAL B O 1
ATOM 6772 N N . ILE B 1 78 ? 2.919 -18.442 30.014 1.00 22.54 78 ILE B N 1
ATOM 6773 C CA . ILE B 1 78 ? 4.147 -19.173 30.323 1.00 23.17 78 ILE B CA 1
ATOM 6774 C C . ILE B 1 78 ? 4.024 -19.860 31.677 1.00 25.58 78 ILE B C 1
ATOM 6775 O O . ILE B 1 78 ? 4.400 -21.031 31.835 1.00 26.53 78 ILE B O 1
ATOM 6791 N N . LYS B 1 79 ? 3.500 -19.147 32.682 1.00 23.19 79 LYS B N 1
ATOM 6792 C CA . LYS B 1 79 ? 3.381 -19.734 34.010 1.00 23.95 79 LYS B CA 1
ATOM 6793 C C . LYS B 1 79 ? 2.298 -20.809 34.070 1.00 21.46 79 LYS B C 1
ATOM 6794 O O . LYS B 1 79 ? 2.472 -21.817 34.763 1.00 25.14 79 LYS B O 1
ATOM 6813 N N . ALA B 1 80 ? 1.203 -20.645 33.326 1.00 22.85 80 ALA B N 1
ATOM 6814 C CA . ALA B 1 80 ? 0.208 -21.709 33.254 1.00 22.90 80 ALA B CA 1
ATOM 6815 C C . ALA B 1 80 ? 0.824 -22.983 32.689 1.00 24.80 80 ALA B C 1
ATOM 6816 O O . ALA B 1 80 ? 0.616 -24.080 33.221 1.00 25.04 80 ALA B O 1
ATOM 6823 N N . ALA B 1 81 ? 1.587 -22.857 31.601 1.00 24.17 81 ALA B N 1
ATOM 6824 C CA . ALA B 1 81 ? 2.231 -24.031 31.014 1.00 26.33 81 ALA B CA 1
ATOM 6825 C C . ALA B 1 81 ? 3.180 -24.695 32.002 1.00 29.30 81 ALA B C 1
ATOM 6826 O O . ALA B 1 81 ? 3.179 -25.927 32.144 1.00 29.05 81 ALA B O 1
ATOM 6833 N N . LYS B 1 82 ? 3.983 -23.898 32.711 1.00 26.87 82 LYS B N 1
ATOM 6834 C CA . LYS B 1 82 ? 4.907 -24.454 33.696 1.00 28.70 82 LYS B CA 1
ATOM 6835 C C . LYS B 1 82 ? 4.169 -25.290 34.733 1.00 33.47 82 LYS B C 1
ATOM 6836 O O . LYS B 1 82 ? 4.708 -26.285 35.240 1.00 34.38 82 LYS B O 1
ATOM 6855 N N . ASN B 1 83 ? 2.951 -24.886 35.087 1.00 26.53 83 ASN B N 1
ATOM 6856 C CA . ASN B 1 83 ? 2.128 -25.601 36.055 1.00 26.19 83 ASN B CA 1
ATOM 6857 C C . ASN B 1 83 ? 1.207 -26.619 35.399 1.00 31.68 83 ASN B C 1
ATOM 6858 O O . ASN B 1 83 ? 0.270 -27.108 36.044 1.00 29.92 83 ASN B O 1
ATOM 6869 N N . LYS B 1 84 ? 1.451 -26.942 34.135 1.00 27.76 84 LYS B N 1
ATOM 6870 C CA . LYS B 1 84 ? 0.714 -27.986 33.431 1.00 26.19 84 LYS B CA 1
ATOM 6871 C C . LYS B 1 84 ? -0.781 -27.682 33.375 1.00 29.22 84 LYS B C 1
ATOM 6872 O O . LYS B 1 84 ? -1.616 -28.585 33.446 1.00 28.12 84 LYS B O 1
ATOM 6891 N N . LYS B 1 85 ? -1.123 -26.404 33.187 1.00 25.23 85 LYS B N 1
ATOM 6892 C CA . LYS B 1 85 ? -2.505 -25.993 32.980 1.00 24.85 85 LYS B CA 1
ATOM 6893 C C . LYS B 1 85 ? -2.745 -25.717 31.503 1.00 25.44 85 LYS B C 1
ATOM 6894 O O . LYS B 1 85 ? -1.885 -25.157 30.820 1.00 24.93 85 LYS B O 1
ATOM 6913 N N . HIS B 1 86 ? -3.921 -26.100 31.016 1.00 22.53 86 HIS B N 1
ATOM 6914 C CA . HIS B 1 86 ? -4.328 -25.706 29.677 1.00 24.30 86 HIS B CA 1
ATOM 6915 C C . HIS B 1 86 ? -4.537 -24.197 29.650 1.00 22.16 86 HIS B C 1
ATOM 6916 O O . HIS B 1 86 ? -4.711 -23.564 30.693 1.00 22.54 86 HIS B O 1
ATOM 6930 N N . VAL B 1 87 ? -4.520 -23.619 28.446 1.00 20.45 87 VAL B N 1
ATOM 6931 C CA . VAL B 1 87 ? -4.522 -22.166 28.273 1.00 20.87 87 VAL B CA 1
ATOM 6932 C C . VAL B 1 87 ? -5.482 -21.773 27.167 1.00 20.03 87 VAL B C 1
ATOM 6933 O O . VAL B 1 87 ? -5.457 -22.358 26.077 1.00 20.51 87 VAL B O 1
ATOM 6946 N N . PHE B 1 88 ? -6.292 -20.758 27.428 1.00 19.35 88 PHE B N 1
ATOM 6947 C CA . PHE B 1 88 ? -6.955 -19.972 26.394 1.00 19.23 88 PHE B CA 1
ATOM 6948 C C . PHE B 1 88 ? -6.408 -18.562 26.522 1.00 18.72 88 PHE B C 1
ATOM 6949 O O . PHE B 1 88 ? -6.364 -18.022 27.632 1.00 18.95 88 PHE B O 1
ATOM 6966 N N . CYS B 1 89 ? -6.013 -17.953 25.407 1.00 17.17 89 CYS B N 1
ATOM 6967 C CA . CYS B 1 89 ? -5.458 -16.609 25.447 1.00 17.00 89 CYS B CA 1
ATOM 6968 C C . CYS B 1 89 ? -6.212 -15.723 24.476 1.00 16.50 89 CYS B C 1
ATOM 6969 O O . CYS B 1 89 ? -6.371 -16.069 23.301 1.00 16.20 89 CYS B O 1
ATOM 6977 N N . GLU B 1 90 ? -6.648 -14.571 24.951 1.00 15.81 90 GLU B N 1
ATOM 6978 C CA . GLU B 1 90 ? -7.322 -13.617 24.095 1.00 15.87 90 GLU B CA 1
ATOM 6979 C C . GLU B 1 90 ? -6.394 -13.085 23.013 1.00 17.01 90 GLU B C 1
ATOM 6980 O O . GLU B 1 90 ? -5.168 -13.095 23.132 1.00 16.32 90 GLU B O 1
ATOM 6992 N N . LYS B 1 91 ? -7.010 -12.584 21.947 1.00 16.73 91 LYS B N 1
ATOM 6993 C CA . LYS B 1 91 ? -6.292 -11.861 20.910 1.00 15.09 91 LYS B CA 1
ATOM 6994 C C . LYS B 1 91 ? -5.931 -10.466 21.384 1.00 17.76 91 LYS B C 1
ATOM 6995 O O . LYS B 1 91 ? -6.516 -9.962 22.351 1.00 18.21 91 LYS B O 1
ATOM 7014 N N . PRO B 1 92 ? -4.897 -9.858 20.790 1.00 15.03 92 PRO B N 1
ATOM 7015 C CA . PRO B 1 92 ? -3.833 -10.491 20.014 1.00 16.16 92 PRO B CA 1
ATOM 7016 C C . PRO B 1 92 ? -3.049 -11.357 21.008 1.00 17.00 92 PRO B C 1
ATOM 7017 O O . PRO B 1 92 ? -2.915 -10.978 22.193 1.00 16.27 92 PRO B O 1
ATOM 7028 N N . ILE B 1 93 ? -2.563 -12.521 20.584 1.00 16.17 93 ILE B N 1
ATOM 7029 C CA . ILE B 1 93 ? -1.902 -13.413 21.528 1.00 16.00 93 ILE B CA 1
ATOM 7030 C C . ILE B 1 93 ? -0.755 -12.698 22.221 1.00 15.60 93 ILE B C 1
ATOM 7031 O O . ILE B 1 93 ? -0.595 -12.809 23.444 1.00 16.98 93 ILE B O 1
ATOM 7047 N N . ALA B 1 94 ? 0.062 -11.977 21.459 1.00 17.64 94 ALA B N 1
ATOM 7048 C CA . ALA B 1 94 ? 1.128 -11.168 22.024 1.00 18.48 94 ALA B CA 1
ATOM 7049 C C . ALA B 1 94 ? 1.387 -10.014 21.075 1.00 16.02 94 ALA B C 1
ATOM 7050 O O . ALA B 1 94 ? 0.763 -9.904 20.016 1.00 16.48 94 ALA B O 1
ATOM 7057 N N . LEU B 1 95 ? 2.316 -9.150 21.452 1.00 16.76 95 LEU B N 1
ATOM 7058 C CA . LEU B 1 95 ? 2.662 -7.975 20.669 1.00 17.37 95 LEU B CA 1
ATOM 7059 C C . LEU B 1 95 ? 3.974 -8.150 19.927 1.00 17.20 95 LEU B C 1
ATOM 7060 O O . LEU B 1 95 ? 4.459 -7.198 19.311 1.00 19.06 95 LEU B O 1
ATOM 7076 N N . SER B 1 96 ? 4.536 -9.350 19.943 1.00 17.02 96 SER B N 1
ATOM 7077 C CA . SER B 1 96 ? 5.691 -9.664 19.124 1.00 18.20 96 SER B CA 1
ATOM 7078 C C . SER B 1 96 ? 5.644 -11.133 18.768 1.00 17.95 96 SER B C 1
ATOM 7079 O O . SER B 1 96 ? 5.112 -11.958 19.513 1.00 17.52 96 SER B O 1
ATOM 7087 N N . TYR B 1 97 ? 6.246 -11.454 17.626 1.00 16.48 97 TYR B N 1
ATOM 7088 C CA . TYR B 1 97 ? 6.320 -12.836 17.176 1.00 17.36 97 TYR B CA 1
ATOM 7089 C C . TYR B 1 97 ? 7.125 -13.687 18.138 1.00 17.32 97 TYR B C 1
ATOM 7090 O O . TYR B 1 97 ? 6.749 -14.826 18.434 1.00 20.15 97 TYR B O 1
ATOM 7108 N N . GLU B 1 98 ? 8.249 -13.156 18.625 1.00 18.86 98 GLU B N 1
ATOM 7109 C CA . GLU B 1 98 ? 9.048 -13.895 19.594 1.00 21.25 98 GLU B CA 1
ATOM 7110 C C . GLU B 1 98 ? 8.208 -14.280 20.806 1.00 20.17 98 GLU B C 1
ATOM 7111 O O . GLU B 1 98 ? 8.287 -15.421 21.290 1.00 20.64 98 GLU B O 1
ATOM 7123 N N . ASP B 1 99 ? 7.406 -13.350 21.319 1.00 18.87 99 ASP B N 1
ATOM 7124 C CA . ASP B 1 99 ? 6.579 -13.668 22.480 1.00 18.84 99 ASP B CA 1
ATOM 7125 C C . ASP B 1 99 ? 5.563 -14.745 22.133 1.00 18.67 99 ASP B C 1
ATOM 7126 O O . ASP B 1 99 ? 5.363 -15.700 22.890 1.00 19.89 99 ASP B O 1
ATOM 7135 N N . CYS B 1 100 ? 4.918 -14.613 20.976 1.00 17.58 100 CYS B N 1
ATOM 7136 C CA . CYS B 1 100 ? 3.917 -15.590 20.571 1.00 17.83 100 CYS B CA 1
ATOM 7137 C C . CYS B 1 100 ? 4.534 -16.975 20.404 1.00 18.11 100 CYS B C 1
ATOM 7138 O O . CYS B 1 100 ? 3.988 -17.970 20.880 1.00 19.80 100 CYS B O 1
ATOM 7146 N N . VAL B 1 101 ? 5.661 -17.061 19.694 1.00 19.03 101 VAL B N 1
ATOM 7147 C CA . VAL B 1 101 ? 6.350 -18.346 19.552 1.00 20.78 101 VAL B CA 1
ATOM 7148 C C . VAL B 1 101 ? 6.730 -18.930 20.912 1.00 20.55 101 VAL B C 1
ATOM 7149 O O . VAL B 1 101 ? 6.567 -20.133 21.145 1.00 21.18 101 VAL B O 1
ATOM 7162 N N . ASP B 1 102 ? 7.260 -18.108 21.823 1.00 20.31 102 ASP B N 1
ATOM 7163 C CA . ASP B 1 102 ? 7.601 -18.599 23.161 1.00 22.32 102 ASP B CA 1
ATOM 7164 C C . ASP B 1 102 ? 6.380 -19.183 23.861 1.00 22.65 102 ASP B C 1
ATOM 7165 O O . ASP B 1 102 ? 6.474 -20.209 24.547 1.00 24.14 102 ASP B O 1
ATOM 7174 N N . MET B 1 103 ? 5.226 -18.524 23.722 1.00 19.88 103 MET B N 1
ATOM 7175 C CA . MET B 1 103 ? 4.006 -18.998 24.357 1.00 19.59 103 MET B CA 1
ATOM 7176 C C . MET B 1 103 ? 3.548 -20.330 23.773 1.00 20.62 103 MET B C 1
ATOM 7177 O O . MET B 1 103 ? 3.207 -21.264 24.517 1.00 22.49 103 MET B O 1
ATOM 7191 N N . VAL B 1 104 ? 3.530 -20.433 22.439 1.00 21.07 104 VAL B N 1
ATOM 7192 C CA . VAL B 1 104 ? 3.131 -21.677 21.783 1.00 20.83 104 VAL B CA 1
ATOM 7193 C C . VAL B 1 104 ? 4.078 -22.801 22.178 1.00 22.03 104 VAL B C 1
ATOM 7194 O O . VAL B 1 104 ? 3.650 -23.910 22.515 1.00 21.92 104 VAL B O 1
ATOM 7207 N N . LYS B 1 105 ? 5.385 -22.524 22.135 1.00 23.64 105 LYS B N 1
ATOM 7208 C CA . LYS B 1 105 ? 6.375 -23.536 22.486 1.00 24.38 105 LYS B CA 1
ATOM 7209 C C . LYS B 1 105 ? 6.213 -24.000 23.928 1.00 24.57 105 LYS B C 1
ATOM 7210 O O . LYS B 1 105 ? 6.305 -25.198 24.207 1.00 24.66 105 LYS B O 1
ATOM 7229 N N . ALA B 1 106 ? 5.990 -23.067 24.865 1.00 23.97 106 ALA B N 1
ATOM 7230 C CA . ALA B 1 106 ? 5.874 -23.449 26.273 1.00 24.28 106 ALA B CA 1
ATOM 7231 C C . ALA B 1 106 ? 4.716 -24.414 26.484 1.00 23.55 106 ALA B C 1
ATOM 7232 O O . ALA B 1 106 ? 4.842 -25.398 27.222 1.00 24.28 106 ALA B O 1
ATOM 7239 N N . CYS B 1 107 ? 3.581 -24.152 25.844 1.00 23.63 107 CYS B N 1
ATOM 7240 C CA . CYS B 1 107 ? 2.434 -25.040 25.983 1.00 21.44 107 CYS B CA 1
ATOM 7241 C C . CYS B 1 107 ? 2.680 -26.380 25.301 1.00 23.18 107 CYS B C 1
ATOM 7242 O O . CYS B 1 107 ? 2.316 -27.432 25.846 1.00 25.39 107 CYS B O 1
ATOM 7250 N N . LYS B 1 108 ? 3.312 -26.363 24.127 1.00 25.91 108 LYS B N 1
ATOM 7251 C CA . LYS B 1 108 ? 3.680 -27.596 23.438 1.00 27.19 108 LYS B CA 1
ATOM 7252 C C . LYS B 1 108 ? 4.576 -28.455 24.317 1.00 28.05 108 LYS B C 1
ATOM 7253 O O . LYS B 1 108 ? 4.320 -29.651 24.519 1.00 29.64 108 LYS B O 1
ATOM 7272 N N . GLU B 1 109 ? 5.625 -27.849 24.868 1.00 25.47 109 GLU B N 1
ATOM 7273 C CA . GLU B 1 109 ? 6.584 -28.609 25.661 1.00 26.27 109 GLU B CA 1
ATOM 7274 C C . GLU B 1 109 ? 5.954 -29.142 26.944 1.00 29.04 109 GLU B C 1
ATOM 7275 O O . GLU B 1 109 ? 6.300 -30.238 27.404 1.00 31.02 109 GLU B O 1
ATOM 7287 N N . ALA B 1 110 ? 5.036 -28.384 27.547 1.00 25.98 110 ALA B N 1
ATOM 7288 C CA . ALA B 1 110 ? 4.311 -28.825 28.735 1.00 28.06 110 ALA B CA 1
ATOM 7289 C C . ALA B 1 110 ? 3.238 -29.859 28.421 1.00 29.34 110 ALA B C 1
ATOM 7290 O O . ALA B 1 110 ? 2.707 -30.474 29.354 1.00 30.35 110 ALA B O 1
ATOM 7297 N N . GLY B 1 111 ? 2.896 -30.044 27.151 1.00 28.90 111 GLY B N 1
ATOM 7298 C CA . GLY B 1 111 ? 1.872 -30.992 26.760 1.00 29.19 111 GLY B CA 1
ATOM 7299 C C . GLY B 1 111 ? 0.464 -30.561 27.092 1.00 28.58 111 GLY B C 1
ATOM 7300 O O . GLY B 1 111 ? -0.381 -31.407 27.392 1.00 33.22 111 GLY B O 1
ATOM 7304 N N . VAL B 1 112 ? 0.187 -29.261 27.058 1.00 24.20 112 VAL B N 1
ATOM 7305 C CA . VAL B 1 112 ? -1.134 -28.748 27.386 1.00 26.87 112 VAL B CA 1
ATOM 7306 C C . VAL B 1 112 ? -1.753 -28.143 26.137 1.00 24.08 112 VAL B C 1
ATOM 7307 O O . VAL B 1 112 ? -1.066 -27.772 25.186 1.00 27.00 112 VAL B O 1
ATOM 7320 N N . THR B 1 113 ? -3.075 -28.034 26.156 1.00 23.51 113 THR B N 1
ATOM 7321 C CA . THR B 1 113 ? -3.792 -27.393 25.067 1.00 21.57 113 THR B CA 1
ATOM 7322 C C . THR B 1 113 ? -3.651 -25.885 25.193 1.00 24.44 113 THR B C 1
ATOM 7323 O O . THR B 1 113 ? -3.720 -25.330 26.294 1.00 24.09 113 THR B O 1
ATOM 7334 N N . PHE B 1 114 ? -3.458 -25.226 24.056 1.00 21.76 114 PHE B N 1
ATOM 7335 C CA . PHE B 1 114 ? -3.354 -23.766 23.974 1.00 19.60 114 PHE B CA 1
ATOM 7336 C C . PHE B 1 114 ? -4.289 -23.329 22.855 1.00 20.11 114 PHE B C 1
ATOM 7337 O O . PHE B 1 114 ? -4.062 -23.663 21.686 1.00 21.08 114 PHE B O 1
ATOM 7354 N N . MET B 1 115 ? -5.360 -22.617 23.209 1.00 19.18 115 MET B N 1
ATOM 7355 C CA . MET B 1 115 ? -6.278 -22.059 22.235 1.00 17.73 115 MET B CA 1
ATOM 7356 C C . MET B 1 115 ? -6.066 -20.557 22.104 1.00 17.84 115 MET B C 1
ATOM 7357 O O . MET B 1 115 ? -6.038 -19.838 23.111 1.00 18.87 115 MET B O 1
ATOM 7371 N N . ALA B 1 116 ? -5.950 -20.096 20.863 1.00 17.09 116 ALA B N 1
ATOM 7372 C CA . ALA B 1 116 ? -5.922 -18.674 20.528 1.00 17.47 116 ALA B CA 1
ATOM 7373 C C . ALA B 1 116 ? -7.351 -18.180 20.317 1.00 17.06 116 ALA B C 1
ATOM 7374 O O . ALA B 1 116 ? -8.071 -18.717 19.465 1.00 18.79 116 ALA B O 1
ATOM 7381 N N . GLY B 1 117 ? -7.753 -17.143 21.059 1.00 15.62 117 GLY B N 1
ATOM 7382 C CA . GLY B 1 117 ? -9.129 -16.678 21.022 1.00 16.55 117 GLY B CA 1
ATOM 7383 C C . GLY B 1 117 ? -9.448 -15.760 19.859 1.00 17.03 117 GLY B C 1
ATOM 7384 O O . GLY B 1 117 ? -9.910 -14.629 20.038 1.00 17.70 117 GLY B O 1
ATOM 7388 N N . HIS B 1 118 ? -9.234 -16.250 18.640 1.00 16.35 118 HIS B N 1
ATOM 7389 C CA . HIS B 1 118 ? -9.543 -15.489 17.428 1.00 16.21 118 HIS B CA 1
ATOM 7390 C C . HIS B 1 118 ? -11.024 -15.688 17.110 1.00 16.28 118 HIS B C 1
ATOM 7391 O O . HIS B 1 118 ? -11.417 -16.480 16.247 1.00 17.38 118 HIS B O 1
ATOM 7405 N N . ILE B 1 119 ? -11.855 -14.893 17.777 1.00 16.02 119 ILE B N 1
ATOM 7406 C CA . ILE B 1 119 ? -13.296 -15.127 17.800 1.00 16.66 119 ILE B CA 1
ATOM 7407 C C . ILE B 1 119 ? -13.963 -14.931 16.444 1.00 16.50 119 ILE B C 1
ATOM 7408 O O . ILE B 1 119 ? -15.039 -15.491 16.204 1.00 15.46 119 ILE B O 1
ATOM 7424 N N . MET B 1 120 ? -13.374 -14.140 15.545 1.00 15.27 120 MET B N 1
ATOM 7425 C CA . MET B 1 120 ? -14.034 -13.890 14.279 1.00 15.16 120 MET B CA 1
ATOM 7426 C C . MET B 1 120 ? -14.140 -15.152 13.439 1.00 15.40 120 MET B C 1
ATOM 7427 O O . MET B 1 120 ? -15.038 -15.246 12.590 1.00 15.85 120 MET B O 1
ATOM 7441 N N . ASN B 1 121 ? -13.274 -16.140 13.675 1.00 16.11 121 ASN B N 1
ATOM 7442 C CA . ASN B 1 121 ? -13.399 -17.391 12.950 1.00 15.86 121 ASN B CA 1
ATOM 7443 C C . ASN B 1 121 ? -14.722 -18.070 13.225 1.00 17.89 121 ASN B C 1
ATOM 7444 O O . ASN B 1 121 ? -15.156 -18.909 12.423 1.00 19.56 121 ASN B O 1
ATOM 7455 N N . PHE B 1 122 ? -15.356 -17.756 14.361 1.00 17.49 122 PHE B N 1
ATOM 7456 C CA . PHE B 1 122 ? -16.638 -18.334 14.725 1.00 16.96 122 PHE B CA 1
ATOM 7457 C C . PHE B 1 122 ? -17.835 -17.562 14.176 1.00 18.33 122 PHE B C 1
ATOM 7458 O O . PHE B 1 122 ? -18.963 -18.037 14.332 1.00 19.48 122 PHE B O 1
ATOM 7475 N N . PHE B 1 123 ? -17.645 -16.399 13.534 1.00 16.56 123 PHE B N 1
ATOM 7476 C CA . PHE B 1 123 ? -18.778 -15.735 12.888 1.00 18.31 123 PHE B CA 1
ATOM 7477 C C . PHE B 1 123 ? -19.435 -16.700 11.903 1.00 16.10 123 PHE B C 1
ATOM 7478 O O . PHE B 1 123 ? -18.764 -17.354 11.094 1.00 16.43 123 PHE B O 1
ATOM 7495 N N . ASN B 1 124 ? -20.760 -16.766 11.939 1.00 17.98 124 ASN B N 1
ATOM 7496 C CA A ASN B 1 124 ? -21.462 -17.623 10.999 0.38 19.49 124 ASN B CA 1
ATOM 7497 C CA B ASN B 1 124 ? -21.519 -17.586 10.997 0.62 19.58 124 ASN B CA 1
ATOM 7498 C C . ASN B 1 124 ? -21.124 -17.255 9.558 1.00 16.81 124 ASN B C 1
ATOM 7499 O O . ASN B 1 124 ? -20.885 -18.150 8.729 1.00 18.79 124 ASN B O 1
ATOM 7520 N N . GLY B 1 125 ? -21.050 -15.961 9.246 1.00 17.47 125 GLY B N 1
ATOM 7521 C CA . GLY B 1 125 ? -20.750 -15.548 7.886 1.00 17.63 125 GLY B CA 1
ATOM 7522 C C . GLY B 1 125 ? -19.344 -15.884 7.434 1.00 16.07 125 GLY B C 1
ATOM 7523 O O . GLY B 1 125 ? -19.110 -16.063 6.236 1.00 16.28 125 GLY B O 1
ATOM 7527 N N . VAL B 1 126 ? -18.380 -15.887 8.360 1.00 14.96 126 VAL B N 1
ATOM 7528 C CA . VAL B 1 126 ? -17.009 -16.259 8.029 1.00 15.93 126 VAL B CA 1
ATOM 7529 C C . VAL B 1 126 ? -16.937 -17.751 7.753 1.00 16.70 126 VAL B C 1
ATOM 7530 O O . VAL B 1 126 ? -16.377 -18.177 6.738 1.00 16.10 126 VAL B O 1
ATOM 7543 N N . GLN B 1 127 ? -17.546 -18.560 8.622 1.00 16.89 127 GLN B N 1
ATOM 7544 C CA . GLN B 1 127 ? -17.595 -20.002 8.382 1.00 16.60 127 GLN B CA 1
ATOM 7545 C C . GLN B 1 127 ? -18.246 -20.314 7.043 1.00 17.67 127 GLN B C 1
ATOM 7546 O O . GLN B 1 127 ? -17.766 -21.164 6.283 1.00 18.74 127 GLN B O 1
ATOM 7560 N N . TYR B 1 128 ? -19.379 -19.665 6.770 1.00 16.71 128 TYR B N 1
ATOM 7561 C CA . TYR B 1 128 ? -20.112 -19.915 5.542 1.00 16.80 128 TYR B CA 1
ATOM 7562 C C . TYR B 1 128 ? -19.305 -19.463 4.331 1.00 17.10 128 TYR B C 1
ATOM 7563 O O . TYR B 1 128 ? -19.156 -20.210 3.360 1.00 18.03 128 TYR B O 1
ATOM 7581 N N . ALA B 1 129 ? -18.751 -18.247 4.374 1.00 16.88 129 ALA B N 1
ATOM 7582 C CA . ALA B 1 129 ? -17.904 -17.792 3.275 1.00 15.41 129 ALA B CA 1
ATOM 7583 C C . ALA B 1 129 ? -16.758 -18.757 3.007 1.00 17.10 129 ALA B C 1
ATOM 7584 O O . ALA B 1 129 ? -16.447 -19.054 1.847 1.00 16.79 129 ALA B O 1
ATOM 7591 N N . ARG B 1 130 ? -16.119 -19.260 4.058 1.00 16.98 130 ARG B N 1
ATOM 7592 C CA . ARG B 1 130 ? -15.039 -20.215 3.873 1.00 17.05 130 ARG B CA 1
ATOM 7593 C C . ARG B 1 130 ? -15.525 -21.446 3.127 1.00 15.92 130 ARG B C 1
ATOM 7594 O O . ARG B 1 130 ? -14.836 -21.946 2.236 1.00 16.96 130 ARG B O 1
ATOM 7615 N N . LYS B 1 131 ? -16.713 -21.942 3.471 1.00 16.77 131 LYS B N 1
ATOM 7616 C CA . LYS B 1 131 ? -17.225 -23.117 2.772 1.00 17.48 131 LYS B CA 1
ATOM 7617 C C . LYS B 1 131 ? -17.551 -22.802 1.320 1.00 17.05 131 LYS B C 1
ATOM 7618 O O . LYS B 1 131 ? -17.315 -23.626 0.429 1.00 17.50 131 LYS B O 1
ATOM 7637 N N . LEU B 1 132 ? -18.112 -21.623 1.045 1.00 16.58 132 LEU B N 1
ATOM 7638 C CA . LEU B 1 132 ? -18.381 -21.260 -0.340 1.00 17.85 132 LEU B CA 1
ATOM 7639 C C . LEU B 1 132 ? -17.088 -21.171 -1.144 1.00 17.17 132 LEU B C 1
ATOM 7640 O O . LEU B 1 132 ? -17.026 -21.601 -2.301 1.00 17.53 132 LEU B O 1
ATOM 7656 N N . ILE B 1 133 ? -16.067 -20.547 -0.560 1.00 16.32 133 ILE B N 1
ATOM 7657 C CA . ILE B 1 133 ? -14.774 -20.418 -1.217 1.00 17.85 133 ILE B CA 1
ATOM 7658 C C . ILE B 1 133 ? -14.192 -21.787 -1.507 1.00 17.21 133 ILE B C 1
ATOM 7659 O O . ILE B 1 133 ? -13.718 -22.052 -2.616 1.00 17.98 133 ILE B O 1
ATOM 7675 N N . LYS B 1 134 ? -14.231 -22.671 -0.513 1.00 17.54 134 LYS B N 1
ATOM 7676 C CA . LYS B 1 134 ? -13.663 -24.004 -0.663 1.00 18.91 134 LYS B CA 1
ATOM 7677 C C . LYS B 1 134 ? -14.407 -24.803 -1.716 1.00 18.56 134 LYS B C 1
ATOM 7678 O O . LYS B 1 134 ? -13.793 -25.592 -2.445 1.00 19.89 134 LYS B O 1
ATOM 7697 N N . GLU B 1 135 ? -15.730 -24.650 -1.800 1.00 18.33 135 GLU B N 1
ATOM 7698 C CA . GLU B 1 135 ? -16.468 -25.472 -2.752 1.00 18.34 135 GLU B CA 1
ATOM 7699 C C . GLU B 1 135 ? -16.311 -24.966 -4.182 1.00 19.82 135 GLU B C 1
ATOM 7700 O O . GLU B 1 135 ? -16.501 -25.747 -5.123 1.00 19.51 135 GLU B O 1
ATOM 7712 N N . GLY B 1 136 ? -15.917 -23.707 -4.366 1.00 16.75 136 GLY B N 1
ATOM 7713 C CA . GLY B 1 136 ? -15.641 -23.180 -5.678 1.00 18.97 136 GLY B CA 1
ATOM 7714 C C . GLY B 1 136 ? -16.695 -22.273 -6.254 1.00 15.92 136 GLY B C 1
ATOM 7715 O O . GLY B 1 136 ? -16.581 -21.896 -7.427 1.00 17.33 136 GLY B O 1
ATOM 7719 N N . VAL B 1 137 ? -17.684 -21.869 -5.467 1.00 15.45 137 VAL B N 1
ATOM 7720 C CA . VAL B 1 137 ? -18.778 -21.050 -5.961 1.00 15.93 137 VAL B CA 1
ATOM 7721 C C . VAL B 1 137 ? -18.299 -19.720 -6.529 1.00 17.65 137 VAL B C 1
ATOM 7722 O O . VAL B 1 137 ? -18.962 -19.146 -7.401 1.00 18.36 137 VAL B O 1
ATOM 7735 N N . ILE B 1 138 ? -17.220 -19.144 -5.996 1.00 14.84 138 ILE B N 1
ATOM 7736 C CA . ILE B 1 138 ? -16.708 -17.903 -6.569 1.00 14.22 138 ILE B CA 1
ATOM 7737 C C . ILE B 1 138 ? -15.442 -18.131 -7.377 1.00 15.82 138 ILE B C 1
ATOM 7738 O O . ILE B 1 138 ? -14.770 -17.168 -7.755 1.00 15.31 138 ILE B O 1
ATOM 7754 N N . GLY B 1 139 ? -15.136 -19.392 -7.716 1.00 15.15 139 GLY B N 1
ATOM 7755 C CA . GLY B 1 139 ? -13.976 -19.647 -8.533 1.00 16.22 139 GLY B CA 1
ATOM 7756 C C . GLY B 1 139 ? -12.684 -19.578 -7.749 1.00 15.75 139 GLY B C 1
ATOM 7757 O O . GLY B 1 139 ? -12.629 -19.819 -6.541 1.00 18.40 139 GLY B O 1
ATOM 7761 N N . GLU B 1 140 ? -11.617 -19.299 -8.495 1.00 17.27 140 GLU B N 1
ATOM 7762 C CA . GLU B 1 140 ? -10.293 -19.123 -7.928 1.00 18.30 140 GLU B CA 1
ATOM 7763 C C . GLU B 1 140 ? -10.274 -17.785 -7.201 1.00 17.94 140 GLU B C 1
ATOM 7764 O O . GLU B 1 140 ? -10.807 -16.799 -7.712 1.00 18.04 140 GLU B O 1
ATOM 7776 N N . ILE B 1 141 ? -9.664 -17.748 -6.023 1.00 18.28 141 ILE B N 1
ATOM 7777 C CA . ILE B 1 141 ? -9.603 -16.500 -5.264 1.00 17.03 141 ILE B CA 1
ATOM 7778 C C . ILE B 1 141 ? -8.484 -15.646 -5.819 1.00 15.16 141 ILE B C 1
ATOM 7779 O O . ILE B 1 141 ? -7.369 -16.126 -6.067 1.00 16.05 141 ILE B O 1
ATOM 7795 N N . LEU B 1 142 ? -8.780 -14.366 -6.003 1.00 13.80 142 LEU B N 1
ATOM 7796 C CA . LEU B 1 142 ? -7.838 -13.408 -6.541 1.00 13.35 142 LEU B CA 1
ATOM 7797 C C . LEU B 1 142 ? -7.369 -12.416 -5.489 1.00 14.77 142 LEU B C 1
ATOM 7798 O O . LEU B 1 142 ? -6.176 -12.141 -5.404 1.00 14.75 142 LEU B O 1
ATOM 7814 N N . SER B 1 143 ? -8.273 -11.888 -4.667 1.00 13.88 143 SER B N 1
ATOM 7815 C CA . SER B 1 143 ? -7.880 -10.875 -3.701 1.00 13.78 143 SER B CA 1
ATOM 7816 C C . SER B 1 143 ? -8.868 -10.837 -2.552 1.00 14.00 143 SER B C 1
ATOM 7817 O O . SER B 1 143 ? -9.988 -11.343 -2.640 1.00 14.43 143 SER B O 1
ATOM 7825 N N A CYS B 1 144 ? -8.411 -10.245 -1.454 0.64 13.79 144 CYS B N 1
ATOM 7826 N N B CYS B 1 144 ? -8.445 -10.183 -1.473 0.36 13.52 144 CYS B N 1
ATOM 7827 C CA A CYS B 1 144 ? -9.247 -9.952 -0.306 0.64 12.57 144 CYS B CA 1
ATOM 7828 C CA B CYS B 1 144 ? -9.252 -10.030 -0.269 0.36 12.40 144 CYS B CA 1
ATOM 7829 C C A CYS B 1 144 ? -9.006 -8.519 0.125 0.64 11.92 144 CYS B C 1
ATOM 7830 C C B CYS B 1 144 ? -8.959 -8.660 0.328 0.36 13.78 144 CYS B C 1
ATOM 7831 O O A CYS B 1 144 ? -7.948 -7.937 -0.122 0.64 11.39 144 CYS B O 1
ATOM 7832 O O B CYS B 1 144 ? -7.801 -8.252 0.369 0.36 15.08 144 CYS B O 1
ATOM 7847 N N . HIS B 1 145 ? -10.007 -7.960 0.794 1.00 12.68 145 HIS B N 1
ATOM 7848 C CA . HIS B 1 145 ? -9.926 -6.577 1.225 1.00 12.34 145 HIS B CA 1
ATOM 7849 C C . HIS B 1 145 ? -10.688 -6.399 2.513 1.00 12.71 145 HIS B C 1
ATOM 7850 O O . HIS B 1 145 ? -11.799 -6.900 2.663 1.00 13.34 145 HIS B O 1
ATOM 7865 N N . THR B 1 146 ? -10.122 -5.635 3.429 1.00 12.16 146 THR B N 1
ATOM 7866 C CA . THR B 1 146 ? -10.822 -5.328 4.663 1.00 12.09 146 THR B CA 1
ATOM 7867 C C . THR B 1 146 ? -10.768 -3.839 4.940 1.00 12.12 146 THR B C 1
ATOM 7868 O O . THR B 1 146 ? -9.848 -3.125 4.531 1.00 11.71 146 THR B O 1
ATOM 7879 N N . LYS B 1 147 ? -11.772 -3.392 5.683 1.00 12.15 147 LYS B N 1
ATOM 7880 C CA . LYS B 1 147 ? -11.783 -2.075 6.293 1.00 11.39 147 LYS B CA 1
ATOM 7881 C C . LYS B 1 147 ? -12.365 -2.224 7.685 1.00 11.30 147 LYS B C 1
ATOM 7882 O O . LYS B 1 147 ? -13.281 -3.023 7.903 1.00 11.76 147 LYS B O 1
ATOM 7901 N N . ARG B 1 148 ? -11.841 -1.436 8.647 1.00 12.11 148 ARG B N 1
ATOM 7902 C CA . ARG B 1 148 ? -12.409 -1.340 9.980 1.00 11.95 148 ARG B CA 1
ATOM 7903 C C . ARG B 1 148 ? -12.165 0.115 10.380 1.00 13.03 148 ARG B C 1
ATOM 7904 O O . ARG B 1 148 ? -11.210 0.446 11.096 1.00 11.97 148 ARG B O 1
ATOM 7925 N N . ASN B 1 149 ? -13.032 0.982 9.868 1.00 13.14 149 ASN B N 1
ATOM 7926 C CA . ASN B 1 149 ? -12.783 2.418 9.775 1.00 12.04 149 ASN B CA 1
ATOM 7927 C C . ASN B 1 149 ? -13.935 3.168 10.428 1.00 13.36 149 ASN B C 1
ATOM 7928 O O . ASN B 1 149 ? -15.100 3.019 10.019 1.00 13.73 149 ASN B O 1
ATOM 7939 N N . GLY B 1 150 ? -13.620 3.981 11.426 1.00 12.68 150 GLY B N 1
ATOM 7940 C CA . GLY B 1 150 ? -14.621 4.780 12.095 1.00 13.08 150 GLY B CA 1
ATOM 7941 C C . GLY B 1 150 ? -13.994 6.017 12.666 1.00 14.31 150 GLY B C 1
ATOM 7942 O O . GLY B 1 150 ? -12.817 6.295 12.441 1.00 13.83 150 GLY B O 1
ATOM 7946 N N . TRP B 1 151 ? -14.786 6.771 13.421 1.00 14.85 151 TRP B N 1
ATOM 7947 C CA . TRP B 1 151 ? -14.336 8.001 14.067 1.00 15.06 151 TRP B CA 1
ATOM 7948 C C . TRP B 1 151 ? -14.456 7.860 15.578 1.00 18.55 151 TRP B C 1
ATOM 7949 O O . TRP B 1 151 ? -15.535 7.562 16.088 1.00 19.22 151 TRP B O 1
ATOM 7970 N N . GLU B 1 152 ? -13.359 8.078 16.287 1.00 17.72 152 GLU B N 1
ATOM 7971 C CA . GLU B 1 152 ? -13.359 8.042 17.749 1.00 21.39 152 GLU B CA 1
ATOM 7972 C C . GLU B 1 152 ? -13.151 9.455 18.263 1.00 23.53 152 GLU B C 1
ATOM 7973 O O . GLU B 1 152 ? -12.169 10.118 17.916 1.00 23.07 152 GLU B O 1
ATOM 7985 N N . ASN B 1 153 ? -14.098 9.932 19.063 1.00 27.87 153 ASN B N 1
ATOM 7986 C CA . ASN B 1 153 ? -13.973 11.224 19.706 1.00 36.79 153 ASN B CA 1
ATOM 7987 C C . ASN B 1 153 ? -12.997 11.132 20.873 1.00 29.32 153 ASN B C 1
ATOM 7988 O O . ASN B 1 153 ? -12.673 10.050 21.367 1.00 28.94 153 ASN B O 1
ATOM 7999 N N . LYS B 1 154 ? -12.538 12.298 21.322 1.00 43.79 154 LYS B N 1
ATOM 8000 C CA . LYS B 1 154 ? -11.688 12.335 22.501 1.00 51.32 154 LYS B CA 1
ATOM 8001 C C . LYS B 1 154 ? -12.456 11.795 23.700 1.00 42.93 154 LYS B C 1
ATOM 8002 O O . LYS B 1 154 ? -13.640 12.097 23.895 1.00 36.58 154 LYS B O 1
ATOM 8021 N N . GLN B 1 155 ? -11.778 10.981 24.499 1.00 39.97 155 GLN B N 1
ATOM 8022 C CA . GLN B 1 155 ? -12.387 10.331 25.647 1.00 47.64 155 GLN B CA 1
ATOM 8023 C C . GLN B 1 155 ? -12.007 11.049 26.938 1.00 47.64 155 GLN B C 1
ATOM 8024 O O . GLN B 1 155 ? -11.014 11.783 27.004 1.00 36.65 155 GLN B O 1
ATOM 8038 N N . GLU B 1 156 ? -12.840 10.848 27.964 1.00 45.82 156 GLU B N 1
ATOM 8039 C CA . GLU B 1 156 ? -12.611 11.502 29.248 1.00 46.85 156 GLU B CA 1
ATOM 8040 C C . GLU B 1 156 ? -11.347 10.972 29.906 1.00 46.27 156 GLU B C 1
ATOM 8041 O O . GLU B 1 156 ? -10.545 11.746 30.442 1.00 47.97 156 GLU B O 1
ATOM 8045 N N . ARG B 1 157 ? -11.148 9.658 29.859 1.00 39.00 157 ARG B N 1
ATOM 8046 C CA . ARG B 1 157 ? -9.965 9.016 30.401 1.00 41.42 157 ARG B CA 1
ATOM 8047 C C . ARG B 1 157 ? -9.277 8.278 29.267 1.00 41.71 157 ARG B C 1
ATOM 8048 O O . ARG B 1 157 ? -9.938 7.678 28.414 1.00 42.66 157 ARG B O 1
ATOM 8052 N N . LEU B 1 158 ? -7.955 8.350 29.252 1.00 29.10 158 LEU B N 1
ATOM 8053 C CA . LEU B 1 158 ? -7.154 7.680 28.240 1.00 32.44 158 LEU B CA 1
ATOM 8054 C C . LEU B 1 158 ? -6.779 6.299 28.768 1.00 35.18 158 LEU B C 1
ATOM 8055 O O . LEU B 1 158 ? -6.193 6.184 29.846 1.00 36.35 158 LEU B O 1
ATOM 8071 N N . SER B 1 159 ? -7.113 5.253 28.022 1.00 32.54 159 SER B N 1
ATOM 8072 C CA . SER B 1 159 ? -6.854 3.900 28.491 1.00 35.88 159 SER B CA 1
ATOM 8073 C C . SER B 1 159 ? -5.738 3.250 27.685 1.00 26.14 159 SER B C 1
ATOM 8074 O O . SER B 1 159 ? -5.279 3.763 26.652 1.00 25.30 159 SER B O 1
ATOM 8082 N N . TRP B 1 160 ? -5.324 2.088 28.194 1.00 26.29 160 TRP B N 1
ATOM 8083 C CA . TRP B 1 160 ? -4.252 1.323 27.579 1.00 25.26 160 TRP B CA 1
ATOM 8084 C C . TRP B 1 160 ? -4.542 1.016 26.122 1.00 20.75 160 TRP B C 1
ATOM 8085 O O . TRP B 1 160 ? -3.606 0.793 25.350 1.00 20.02 160 TRP B O 1
ATOM 8106 N N . LYS B 1 161 ? -5.815 0.996 25.720 1.00 21.52 161 LYS B N 1
ATOM 8107 C CA . LYS B 1 161 ? -6.134 0.624 24.350 1.00 21.38 161 LYS B CA 1
ATOM 8108 C C . LYS B 1 161 ? -5.560 1.597 23.330 1.00 20.32 161 LYS B C 1
ATOM 8109 O O . LYS B 1 161 ? -5.347 1.203 22.181 1.00 21.28 161 LYS B O 1
ATOM 8128 N N . LYS B 1 162 ? -5.293 2.841 23.728 1.00 21.32 162 LYS B N 1
ATOM 8129 C CA . LYS B 1 162 ? -4.827 3.856 22.794 1.00 20.38 162 LYS B CA 1
ATOM 8130 C C . LYS B 1 162 ? -3.317 4.041 22.810 1.00 24.68 162 LYS B C 1
ATOM 8131 O O . LYS B 1 162 ? -2.805 4.896 22.066 1.00 23.90 162 LYS B O 1
ATOM 8150 N N . MET B 1 163 ? -2.598 3.274 23.626 1.00 22.60 163 MET B N 1
ATOM 8151 C CA . MET B 1 163 ? -1.152 3.393 23.763 1.00 25.53 163 MET B CA 1
ATOM 8152 C C . MET B 1 163 ? -0.493 2.257 22.994 1.00 24.35 163 MET B C 1
ATOM 8153 O O . MET B 1 163 ? -0.753 1.082 23.272 1.00 22.93 163 MET B O 1
ATOM 8167 N N . LYS B 1 164 ? 0.347 2.608 22.025 1.00 20.26 164 LYS B N 1
ATOM 8168 C CA . LYS B 1 164 ? 0.898 1.615 21.114 1.00 20.62 164 LYS B CA 1
ATOM 8169 C C . LYS B 1 164 ? 1.647 0.522 21.862 1.00 20.10 164 LYS B C 1
ATOM 8170 O O . LYS B 1 164 ? 1.564 -0.653 21.493 1.00 20.89 164 LYS B O 1
ATOM 8189 N N . GLU B 1 165 ? 2.367 0.886 22.921 1.00 21.49 165 GLU B N 1
ATOM 8190 C CA . GLU B 1 165 ? 3.177 -0.074 23.657 1.00 22.38 165 GLU B CA 1
ATOM 8191 C C . GLU B 1 165 ? 2.330 -1.014 24.506 1.00 21.48 165 GLU B C 1
ATOM 8192 O O . GLU B 1 165 ? 2.846 -2.021 25.006 1.00 23.55 165 GLU B O 1
ATOM 8204 N N . GLN B 1 166 ? 1.062 -0.681 24.722 1.00 19.41 166 GLN B N 1
ATOM 8205 C CA . GLN B 1 166 ? 0.165 -1.488 25.535 1.00 18.67 166 GLN B CA 1
ATOM 8206 C C . GLN B 1 166 ? -0.858 -2.246 24.712 1.00 17.35 166 GLN B C 1
ATOM 8207 O O . GLN B 1 166 ? -1.148 -3.389 25.018 1.00 17.49 166 GLN B O 1
ATOM 8221 N N . SER B 1 167 ? -1.401 -1.643 23.663 1.00 18.24 167 SER B N 1
ATOM 8222 C CA . SER B 1 167 ? -2.385 -2.331 22.839 1.00 15.76 167 SER B CA 1
ATOM 8223 C C . SER B 1 167 ? -1.833 -2.847 21.526 1.00 16.92 167 SER B C 1
ATOM 8224 O O . SER B 1 167 ? -2.455 -3.729 20.933 1.00 17.30 167 SER B O 1
ATOM 8232 N N . GLY B 1 168 ? -0.709 -2.301 21.058 1.00 16.35 168 GLY B N 1
ATOM 8233 C CA . GLY B 1 168 ? -0.221 -2.523 19.724 1.00 17.43 168 GLY B CA 1
ATOM 8234 C C . GLY B 1 168 ? -0.915 -1.707 18.668 1.00 18.41 168 GLY B C 1
ATOM 8235 O O . GLY B 1 168 ? -0.647 -1.909 17.470 1.00 21.35 168 GLY B O 1
ATOM 8239 N N . GLY B 1 169 ? -1.813 -0.810 19.044 1.00 16.26 169 GLY B N 1
ATOM 8240 C CA . GLY B 1 169 ? -2.513 -0.042 18.056 1.00 16.13 169 GLY B CA 1
ATOM 8241 C C . GLY B 1 169 ? -3.598 -0.846 17.373 1.00 15.37 169 GLY B C 1
ATOM 8242 O O . GLY B 1 169 ? -3.910 -1.978 17.729 1.00 16.25 169 GLY B O 1
ATOM 8246 N N . HIS B 1 170 ? -4.154 -0.242 16.328 1.00 15.01 170 HIS B N 1
ATOM 8247 C CA . HIS B 1 170 ? -5.288 -0.844 15.639 1.00 15.34 170 HIS B CA 1
ATOM 8248 C C . HIS B 1 170 ? -4.926 -2.208 15.085 1.00 14.85 170 HIS B C 1
ATOM 8249 O O . HIS B 1 170 ? -5.764 -3.112 15.030 1.00 15.50 170 HIS B O 1
ATOM 8263 N N . LEU B 1 171 ? -3.695 -2.359 14.599 1.00 14.81 171 LEU B N 1
ATOM 8264 C CA . LEU B 1 171 ? -3.320 -3.579 13.907 1.00 15.25 171 LEU B CA 1
ATOM 8265 C C . LEU B 1 171 ? -3.385 -4.786 14.831 1.00 14.95 171 LEU B C 1
ATOM 8266 O O . LEU B 1 171 ? -3.910 -5.832 14.456 1.00 16.73 171 LEU B O 1
ATOM 8282 N N . TYR B 1 172 ? -2.813 -4.673 16.029 1.00 14.13 172 TYR B N 1
ATOM 8283 C CA . TYR B 1 172 ? -2.834 -5.812 16.952 1.00 14.71 172 TYR B CA 1
ATOM 8284 C C . TYR B 1 172 ? -4.138 -5.870 17.732 1.00 13.85 172 TYR B C 1
ATOM 8285 O O . TYR B 1 172 ? -4.717 -6.940 17.918 1.00 13.88 172 TYR B O 1
ATOM 8303 N N . HIS B 1 173 ? -4.626 -4.725 18.178 1.00 13.67 173 HIS B N 1
ATOM 8304 C CA . HIS B 1 173 ? -5.855 -4.720 18.953 1.00 14.00 173 HIS B CA 1
ATOM 8305 C C . HIS B 1 173 ? -7.045 -5.168 18.126 1.00 15.33 173 HIS B C 1
ATOM 8306 O O . HIS B 1 173 ? -7.951 -5.829 18.650 1.00 16.31 173 HIS B O 1
ATOM 8320 N N . HIS B 1 174 ? -7.055 -4.836 16.840 1.00 14.58 174 HIS B N 1
ATOM 8321 C CA . HIS B 1 174 ? -8.123 -5.279 15.950 1.00 14.17 174 HIS B CA 1
ATOM 8322 C C . HIS B 1 174 ? -7.549 -6.220 14.904 1.00 15.26 174 HIS B C 1
ATOM 8323 O O . HIS B 1 174 ? -7.810 -6.105 13.704 1.00 13.60 174 HIS B O 1
ATOM 8337 N N . ILE B 1 175 ? -6.764 -7.192 15.361 1.00 13.22 175 ILE B N 1
ATOM 8338 C CA . ILE B 1 175 ? -6.107 -8.132 14.457 1.00 14.26 175 ILE B CA 1
ATOM 8339 C C . ILE B 1 175 ? -7.079 -9.095 13.794 1.00 14.18 175 ILE B C 1
ATOM 8340 O O . ILE B 1 175 ? -6.689 -9.790 12.853 1.00 13.29 175 ILE B O 1
ATOM 8356 N N . HIS B 1 176 ? -8.342 -9.122 14.234 1.00 13.90 176 HIS B N 1
ATOM 8357 C CA . HIS B 1 176 ? -9.322 -10.051 13.692 1.00 14.15 176 HIS B CA 1
ATOM 8358 C C . HIS B 1 176 ? -9.331 -10.027 12.164 1.00 14.00 176 HIS B C 1
ATOM 8359 O O . HIS B 1 176 ? -9.354 -11.079 11.513 1.00 14.63 176 HIS B O 1
ATOM 8373 N N . GLU B 1 177 ? -9.354 -8.829 11.569 1.00 14.01 177 GLU B N 1
ATOM 8374 C CA . GLU B 1 177 ? -9.508 -8.738 10.116 1.00 13.88 177 GLU B CA 1
ATOM 8375 C C . GLU B 1 177 ? -8.304 -9.308 9.377 1.00 13.22 177 GLU B C 1
ATOM 8376 O O . GLU B 1 177 ? -8.458 -9.894 8.298 1.00 14.10 177 GLU B O 1
ATOM 8388 N N . LEU B 1 178 ? -7.106 -9.127 9.931 1.00 13.70 178 LEU B N 1
ATOM 8389 C CA . LEU B 1 178 ? -5.911 -9.694 9.319 1.00 13.29 178 LEU B CA 1
ATOM 8390 C C . LEU B 1 178 ? -5.917 -11.211 9.424 1.00 13.63 178 LEU B C 1
ATOM 8391 O O . LEU B 1 178 ? -5.643 -11.923 8.451 1.00 13.94 178 LEU B O 1
ATOM 8407 N N . ASP B 1 179 ? -6.212 -11.725 10.614 1.00 13.99 179 ASP B N 1
ATOM 8408 C CA . ASP B 1 179 ? -6.332 -13.167 10.767 1.00 14.17 179 ASP B CA 1
ATOM 8409 C C . ASP B 1 179 ? -7.404 -13.725 9.832 1.00 13.67 179 ASP B C 1
ATOM 8410 O O . ASP B 1 179 ? -7.249 -14.823 9.293 1.00 14.66 179 ASP B O 1
ATOM 8419 N N . CYS B 1 180 ? -8.508 -12.989 9.648 1.00 14.55 180 CYS B N 1
ATOM 8420 C CA . CYS B 1 180 ? -9.580 -13.464 8.775 1.00 15.35 180 CYS B CA 1
ATOM 8421 C C . CYS B 1 180 ? -9.095 -13.618 7.330 1.00 14.65 180 CYS B C 1
ATOM 8422 O O . CYS B 1 180 ? -9.371 -14.631 6.680 1.00 15.38 180 CYS B O 1
ATOM 8430 N N . VAL B 1 181 ? -8.359 -12.633 6.814 1.00 13.48 181 VAL B N 1
ATOM 8431 C CA . VAL B 1 181 ? -7.842 -12.742 5.451 1.00 14.96 181 VAL B CA 1
ATOM 8432 C C . VAL B 1 181 ? -6.969 -13.980 5.315 1.00 16.18 181 VAL B C 1
ATOM 8433 O O . VAL B 1 181 ? -7.094 -14.754 4.359 1.00 15.71 181 VAL B O 1
ATOM 8446 N N . GLN B 1 182 ? -6.069 -14.193 6.277 1.00 14.51 182 GLN B N 1
ATOM 8447 C CA . GLN B 1 182 ? -5.154 -15.323 6.194 1.00 15.67 182 GLN B CA 1
ATOM 8448 C C . GLN B 1 182 ? -5.896 -16.645 6.347 1.00 16.30 182 GLN B C 1
ATOM 8449 O O . GLN B 1 182 ? -5.540 -17.620 5.680 1.00 18.42 182 GLN B O 1
ATOM 8463 N N . HIS B 1 183 ? -6.941 -16.671 7.171 1.00 15.29 183 HIS B N 1
ATOM 8464 C CA . HIS B 1 183 ? -7.811 -17.842 7.341 1.00 17.29 183 HIS B CA 1
ATOM 8465 C C . HIS B 1 183 ? -8.545 -18.173 6.048 1.00 17.89 183 HIS B C 1
ATOM 8466 O O . HIS B 1 183 ? -8.624 -19.339 5.648 1.00 20.36 183 HIS B O 1
ATOM 8480 N N . LEU B 1 184 ? -9.100 -17.158 5.378 1.00 16.94 184 LEU B N 1
ATOM 8481 C CA . LEU B 1 184 ? -9.888 -17.407 4.176 1.00 17.24 184 LEU B CA 1
ATOM 8482 C C . LEU B 1 184 ? -9.003 -17.834 3.012 1.00 21.10 184 LEU B C 1
ATOM 8483 O O . LEU B 1 184 ? -9.397 -18.685 2.212 1.00 22.55 184 LEU B O 1
ATOM 8499 N N . LEU B 1 185 ? -7.810 -17.260 2.894 1.00 20.05 185 LEU B N 1
ATOM 8500 C CA . LEU B 1 185 ? -6.914 -17.622 1.805 1.00 18.82 185 LEU B CA 1
ATOM 8501 C C . LEU B 1 185 ? -6.079 -18.852 2.085 1.00 23.34 185 LEU B C 1
ATOM 8502 O O . LEU B 1 185 ? -5.637 -19.507 1.133 1.00 23.64 185 LEU B O 1
ATOM 8518 N N . GLY B 1 186 ? -5.837 -19.180 3.350 1.00 20.50 186 GLY B N 1
ATOM 8519 C CA . GLY B 1 186 ? -5.013 -20.323 3.685 1.00 20.34 186 GLY B CA 1
ATOM 8520 C C . GLY B 1 186 ? -3.573 -20.173 3.272 1.00 22.47 186 GLY B C 1
ATOM 8521 O O . GLY B 1 186 ? -2.928 -21.162 2.898 1.00 23.54 186 GLY B O 1
ATOM 8525 N N . GLU B 1 187 ? -3.045 -18.954 3.336 1.00 18.07 187 GLU B N 1
ATOM 8526 C CA . GLU B 1 187 ? -1.670 -18.678 2.964 1.00 19.58 187 GLU B CA 1
ATOM 8527 C C . GLU B 1 187 ? -1.147 -17.577 3.872 1.00 16.72 187 GLU B C 1
ATOM 8528 O O . GLU B 1 187 ? -1.911 -16.822 4.479 1.00 18.08 187 GLU B O 1
ATOM 8540 N N . ILE B 1 188 ? 0.166 -17.442 3.907 1.00 18.76 188 ILE B N 1
ATOM 8541 C CA . ILE B 1 188 ? 0.748 -16.291 4.576 1.00 18.77 188 ILE B CA 1
ATOM 8542 C C . ILE B 1 188 ? 1.437 -15.437 3.521 1.00 16.40 188 ILE B C 1
ATOM 8543 O O . ILE B 1 188 ? 1.961 -15.950 2.528 1.00 16.13 188 ILE B O 1
ATOM 8559 N N . PRO B 1 189 ? 1.419 -14.142 3.689 1.00 13.83 189 PRO B N 1
ATOM 8560 C CA . PRO B 1 189 ? 1.940 -13.250 2.657 1.00 14.05 189 PRO B CA 1
ATOM 8561 C C . PRO B 1 189 ? 3.456 -13.248 2.637 1.00 16.66 189 PRO B C 1
ATOM 8562 O O . PRO B 1 189 ? 4.102 -13.303 3.686 1.00 17.88 189 PRO B O 1
ATOM 8573 N N . GLU B 1 190 ? 4.033 -13.185 1.429 1.00 14.00 190 GLU B N 1
ATOM 8574 C CA . GLU B 1 190 ? 5.481 -13.119 1.325 1.00 13.33 190 GLU B CA 1
ATOM 8575 C C . GLU B 1 190 ? 6.003 -11.700 1.481 1.00 13.31 190 GLU B C 1
ATOM 8576 O O . GLU B 1 190 ? 7.125 -11.515 1.960 1.00 13.48 190 GLU B O 1
ATOM 8588 N N . THR B 1 191 ? 5.211 -10.694 1.126 1.00 12.73 191 THR B N 1
ATOM 8589 C CA . THR B 1 191 ? 5.627 -9.299 1.231 1.00 12.48 191 THR B CA 1
ATOM 8590 C C . THR B 1 191 ? 4.508 -8.504 1.875 1.00 12.63 191 THR B C 1
ATOM 8591 O O . THR B 1 191 ? 3.336 -8.667 1.532 1.00 14.49 191 THR B O 1
ATOM 8602 N N . VAL B 1 192 ? 4.874 -7.668 2.831 1.00 12.62 192 VAL B N 1
ATOM 8603 C CA . VAL B 1 192 ? 3.937 -6.913 3.653 1.00 12.83 192 VAL B CA 1
ATOM 8604 C C . VAL B 1 192 ? 4.356 -5.454 3.616 1.00 14.50 192 VAL B C 1
ATOM 8605 O O . VAL B 1 192 ? 5.524 -5.138 3.860 1.00 14.04 192 VAL B O 1
ATOM 8618 N N . THR B 1 193 ? 3.412 -4.563 3.329 1.00 12.81 193 THR B N 1
ATOM 8619 C CA . THR B 1 193 ? 3.676 -3.131 3.346 1.00 12.44 193 THR B CA 1
ATOM 8620 C C . THR B 1 193 ? 2.589 -2.464 4.167 1.00 13.03 193 THR B C 1
ATOM 8621 O O . THR B 1 193 ? 1.422 -2.837 4.066 1.00 13.81 193 THR B O 1
ATOM 8632 N N . MET B 1 194 ? 2.959 -1.498 4.996 1.00 12.58 194 MET B N 1
ATOM 8633 C CA . MET B 1 194 ? 1.946 -0.749 5.726 1.00 12.42 194 MET B CA 1
ATOM 8634 C C . MET B 1 194 ? 2.361 0.698 5.846 1.00 12.96 194 MET B C 1
ATOM 8635 O O . MET B 1 194 ? 3.491 0.998 6.217 1.00 14.13 194 MET B O 1
ATOM 8649 N N . ILE B 1 195 ? 1.429 1.576 5.535 1.00 12.45 195 ILE B N 1
ATOM 8650 C CA . ILE B 1 195 ? 1.571 3.013 5.698 1.00 13.05 195 ILE B CA 1
ATOM 8651 C C . ILE B 1 195 ? 0.585 3.441 6.761 1.00 12.95 195 ILE B C 1
ATOM 8652 O O . ILE B 1 195 ? -0.452 2.807 6.949 1.00 14.20 195 ILE B O 1
ATOM 8668 N N . GLY B 1 196 ? 0.901 4.504 7.475 1.00 13.75 196 GLY B N 1
ATOM 8669 C CA . GLY B 1 196 ? -0.060 4.976 8.453 1.00 14.66 196 GLY B CA 1
ATOM 8670 C C . GLY B 1 196 ? 0.348 6.334 8.953 1.00 15.69 196 GLY B C 1
ATOM 8671 O O . GLY B 1 196 ? 1.342 6.916 8.515 1.00 16.86 196 GLY B O 1
ATOM 8675 N N . GLY B 1 197 ? -0.431 6.826 9.894 1.00 15.22 197 GLY B N 1
ATOM 8676 C CA . GLY B 1 197 ? -0.125 8.093 10.528 1.00 15.13 197 GLY B CA 1
ATOM 8677 C C . GLY B 1 197 ? -1.082 8.332 11.669 1.00 15.44 197 GLY B C 1
ATOM 8678 O O . GLY B 1 197 ? -2.095 7.645 11.815 1.00 14.31 197 GLY B O 1
ATOM 8682 N N . ASN B 1 198 ? -0.746 9.330 12.476 1.00 16.95 198 ASN B N 1
ATOM 8683 C CA . ASN B 1 198 ? -1.628 9.809 13.535 1.00 16.72 198 ASN B CA 1
ATOM 8684 C C . ASN B 1 198 ? -2.079 11.169 13.036 1.00 18.34 198 ASN B C 1
ATOM 8685 O O . ASN B 1 198 ? -1.390 12.173 13.207 1.00 21.61 198 ASN B O 1
ATOM 8696 N N . LEU B 1 199 ? -3.231 11.175 12.386 1.00 17.73 199 LEU B N 1
ATOM 8697 C CA . LEU B 1 199 ? -3.668 12.363 11.677 1.00 19.75 199 LEU B CA 1
ATOM 8698 C C . LEU B 1 199 ? -4.544 13.280 12.501 1.00 20.18 199 LEU B C 1
ATOM 8699 O O . LEU B 1 199 ? -4.573 14.485 12.230 1.00 21.59 199 LEU B O 1
ATOM 8715 N N . ALA B 1 200 ? -5.250 12.751 13.494 1.00 18.04 200 ALA B N 1
ATOM 8716 C CA . ALA B 1 200 ? -6.199 13.558 14.248 1.00 19.16 200 ALA B CA 1
ATOM 8717 C C . ALA B 1 200 ? -6.261 13.182 15.722 1.00 22.63 200 ALA B C 1
ATOM 8718 O O . ALA B 1 200 ? -7.162 13.660 16.418 1.00 26.62 200 ALA B O 1
ATOM 8725 N N . HIS B 1 201 ? -5.353 12.349 16.223 1.00 19.54 201 HIS B N 1
ATOM 8726 C CA . HIS B 1 201 ? -5.367 11.918 17.624 1.00 20.36 201 HIS B CA 1
ATOM 8727 C C . HIS B 1 201 ? -3.999 12.097 18.267 1.00 22.71 201 HIS B C 1
ATOM 8728 O O . HIS B 1 201 ? -3.477 11.198 18.935 1.00 23.10 201 HIS B O 1
ATOM 8743 N N . SER B 1 202 ? -3.401 13.265 18.044 1.00 25.47 202 SER B N 1
ATOM 8744 C CA . SER B 1 202 ? -2.071 13.601 18.535 1.00 23.20 202 SER B CA 1
ATOM 8745 C C . SER B 1 202 ? -2.197 14.785 19.479 1.00 31.32 202 SER B C 1
ATOM 8746 O O . SER B 1 202 ? -2.872 15.765 19.155 1.00 32.81 202 SER B O 1
ATOM 8754 N N . GLY B 1 203 ? -1.570 14.686 20.646 1.00 32.58 203 GLY B N 1
ATOM 8755 C CA . GLY B 1 203 ? -1.558 15.787 21.588 1.00 37.42 203 GLY B CA 1
ATOM 8756 C C . GLY B 1 203 ? -2.166 15.458 22.939 1.00 42.94 203 GLY B C 1
ATOM 8757 O O . GLY B 1 203 ? -2.588 14.332 23.204 1.00 36.14 203 GLY B O 1
ATOM 8761 N N . PRO B 1 204 ? -2.208 16.448 23.829 1.00 54.46 204 PRO B N 1
ATOM 8762 C CA . PRO B 1 204 ? -2.751 16.217 25.174 1.00 45.56 204 PRO B CA 1
ATOM 8763 C C . PRO B 1 204 ? -4.138 15.594 25.151 1.00 33.37 204 PRO B C 1
ATOM 8764 O O . PRO B 1 204 ? -5.042 16.065 24.459 1.00 43.04 204 PRO B O 1
ATOM 8775 N N . GLY B 1 205 ? -4.306 14.521 25.934 1.00 32.53 205 GLY B N 1
ATOM 8776 C CA . GLY B 1 205 ? -5.571 13.830 26.044 1.00 29.25 205 GLY B CA 1
ATOM 8777 C C . GLY B 1 205 ? -5.753 12.695 25.062 1.00 31.41 205 GLY B C 1
ATOM 8778 O O . GLY B 1 205 ? -6.767 11.985 25.135 1.00 32.40 205 GLY B O 1
ATOM 8782 N N . PHE B 1 206 ? -4.807 12.504 24.150 1.00 30.81 206 PHE B N 1
ATOM 8783 C CA . PHE B 1 206 ? -4.867 11.447 23.159 1.00 24.52 206 PHE B CA 1
ATOM 8784 C C . PHE B 1 206 ? -3.759 10.440 23.408 1.00 24.47 206 PHE B C 1
ATOM 8785 O O . PHE B 1 206 ? -2.748 10.739 24.043 1.00 27.33 206 PHE B O 1
ATOM 8802 N N . GLY B 1 207 ? -3.951 9.242 22.868 1.00 26.41 207 GLY B N 1
ATOM 8803 C CA . GLY B 1 207 ? -2.911 8.232 22.862 1.00 26.26 207 GLY B CA 1
ATOM 8804 C C . GLY B 1 207 ? -1.830 8.537 21.830 1.00 26.34 207 GLY B C 1
ATOM 8805 O O . GLY B 1 207 ? -1.755 9.624 21.253 1.00 26.41 207 GLY B O 1
ATOM 8809 N N . ASN B 1 208 ? -0.982 7.543 21.589 1.00 19.78 208 ASN B N 1
ATOM 8810 C CA . ASN B 1 208 ? 0.143 7.707 20.679 1.00 21.84 208 ASN B CA 1
ATOM 8811 C C . ASN B 1 208 ? 0.087 6.763 19.481 1.00 21.97 208 ASN B C 1
ATOM 8812 O O . ASN B 1 208 ? 1.057 6.675 18.726 1.00 26.89 208 ASN B O 1
ATOM 8823 N N . GLU B 1 209 ? -1.025 6.073 19.271 1.00 18.67 209 GLU B N 1
ATOM 8824 C CA . GLU B 1 209 ? -1.142 5.121 18.181 1.00 18.22 209 GLU B CA 1
ATOM 8825 C C . GLU B 1 209 ? -1.489 5.850 16.883 1.00 17.97 209 GLU B C 1
ATOM 8826 O O . GLU B 1 209 ? -2.083 6.933 16.878 1.00 18.33 209 GLU B O 1
ATOM 8838 N N . ASP B 1 210 ? -1.124 5.244 15.765 1.00 15.92 210 ASP B N 1
ATOM 8839 C CA . ASP B 1 210 ? -1.649 5.720 14.482 1.00 15.68 210 ASP B CA 1
ATOM 8840 C C . ASP B 1 210 ? -3.169 5.620 14.505 1.00 14.95 210 ASP B C 1
ATOM 8841 O O . ASP B 1 210 ? -3.739 4.708 15.114 1.00 17.06 210 ASP B O 1
ATOM 8850 N N . ASP B 1 211 ? -3.840 6.564 13.849 1.00 14.88 211 ASP B N 1
ATOM 8851 C CA . ASP B 1 211 ? -5.289 6.480 13.711 1.00 14.77 211 ASP B CA 1
ATOM 8852 C C . ASP B 1 211 ? -5.747 6.179 12.299 1.00 13.74 211 ASP B C 1
ATOM 8853 O O . ASP B 1 211 ? -6.959 6.073 12.061 1.00 14.24 211 ASP B O 1
ATOM 8862 N N . MET B 1 212 ? -4.812 5.944 11.383 1.00 13.25 212 MET B N 1
ATOM 8863 C CA . MET B 1 212 ? -5.084 5.374 10.068 1.00 12.24 212 MET B CA 1
ATOM 8864 C C . MET B 1 212 ? -3.956 4.425 9.716 1.00 11.88 212 MET B C 1
ATOM 8865 O O . MET B 1 212 ? -2.786 4.796 9.850 1.00 13.83 212 MET B O 1
ATOM 8879 N N . LEU B 1 213 ? -4.307 3.250 9.201 1.00 11.11 213 LEU B N 1
ATOM 8880 C CA . LEU B 1 213 ? -3.344 2.255 8.755 1.00 11.02 213 LEU B CA 1
ATOM 8881 C C . LEU B 1 213 ? -3.818 1.657 7.447 1.00 11.88 213 LEU B C 1
ATOM 8882 O O . LEU B 1 213 ? -4.984 1.280 7.326 1.00 11.97 213 LEU B O 1
ATOM 8898 N N . PHE B 1 214 ? -2.908 1.553 6.471 1.00 12.35 214 PHE B N 1
ATOM 8899 C CA . PHE B 1 214 ? -3.209 1.033 5.139 1.00 10.86 214 PHE B CA 1
ATOM 8900 C C . PHE B 1 214 ? -2.175 -0.012 4.778 1.00 11.51 214 PHE B C 1
ATOM 8901 O O . PHE B 1 214 ? -1.015 0.321 4.503 1.00 12.22 214 PHE B O 1
ATOM 8918 N N . MET B 1 215 ? -2.581 -1.274 4.814 1.00 11.56 215 MET B N 1
ATOM 8919 C CA . MET B 1 215 ? -1.710 -2.414 4.599 1.00 11.66 215 MET B CA 1
ATOM 8920 C C . MET B 1 215 ? -1.976 -3.044 3.239 1.00 11.72 215 MET B C 1
ATOM 8921 O O . MET B 1 215 ? -3.121 -3.141 2.801 1.00 12.18 215 MET B O 1
ATOM 8935 N N . THR B 1 216 ? -0.925 -3.522 2.595 1.00 12.80 216 THR B N 1
ATOM 8936 C CA A THR B 1 216 ? -1.075 -4.342 1.399 0.34 13.44 216 THR B CA 1
ATOM 8937 C CA B THR B 1 216 ? -1.045 -4.309 1.368 0.66 13.84 216 THR B CA 1
ATOM 8938 C C . THR B 1 216 ? -0.244 -5.593 1.543 1.00 14.15 216 THR B C 1
ATOM 8939 O O . THR B 1 216 ? 0.910 -5.545 1.984 1.00 15.24 216 THR B O 1
ATOM 8960 N N . LEU B 1 217 ? -0.839 -6.725 1.169 1.00 12.68 217 LEU B N 1
ATOM 8961 C CA . LEU B 1 217 ? -0.211 -8.032 1.264 1.00 13.12 217 LEU B CA 1
ATOM 8962 C C . LEU B 1 217 ? -0.079 -8.661 -0.115 1.00 14.11 217 LEU B C 1
ATOM 8963 O O . LEU B 1 217 ? -0.989 -8.572 -0.946 1.00 12.85 217 LEU B O 1
ATOM 8979 N N . GLU B 1 218 ? 1.047 -9.325 -0.353 1.00 13.00 218 GLU B N 1
ATOM 8980 C CA . GLU B 1 218 ? 1.258 -10.093 -1.566 1.00 12.24 218 GLU B CA 1
ATOM 8981 C C . GLU B 1 218 ? 1.588 -11.520 -1.169 1.00 13.39 218 GLU B C 1
ATOM 8982 O O . GLU B 1 218 ? 2.507 -11.747 -0.380 1.00 13.53 218 GLU B O 1
ATOM 8994 N N . PHE B 1 219 ? 0.863 -12.473 -1.724 1.00 13.42 219 PHE B N 1
ATOM 8995 C CA . PHE B 1 219 ? 1.002 -13.870 -1.364 1.00 13.85 219 PHE B CA 1
ATOM 8996 C C . PHE B 1 219 ? 1.755 -14.644 -2.445 1.00 14.80 219 PHE B C 1
ATOM 8997 O O . PHE B 1 219 ? 1.696 -14.286 -3.625 1.00 14.88 219 PHE B O 1
ATOM 9014 N N . PRO B 1 220 ? 2.439 -15.736 -2.088 1.00 14.33 220 PRO B N 1
ATOM 9015 C CA . PRO B 1 220 ? 3.199 -16.507 -3.089 1.00 16.12 220 PRO B CA 1
ATOM 9016 C C . PRO B 1 220 ? 2.368 -17.047 -4.227 1.00 17.15 220 PRO B C 1
ATOM 9017 O O . PRO B 1 220 ? 2.915 -17.285 -5.310 1.00 20.93 220 PRO B O 1
ATOM 9028 N N . SER B 1 221 ? 1.081 -17.300 -4.010 1.00 16.40 221 SER B N 1
ATOM 9029 C CA . SER B 1 221 ? 0.218 -17.780 -5.080 1.00 18.56 221 SER B CA 1
ATOM 9030 C C . SER B 1 221 ? -0.085 -16.711 -6.106 1.00 16.87 221 SER B C 1
ATOM 9031 O O . SER B 1 221 ? -0.674 -17.027 -7.148 1.00 19.36 221 SER B O 1
ATOM 9039 N N . GLY B 1 222 ? 0.269 -15.465 -5.827 1.00 14.87 222 GLY B N 1
ATOM 9040 C CA . GLY B 1 222 ? -0.109 -14.344 -6.644 1.00 15.58 222 GLY B CA 1
ATOM 9041 C C . GLY B 1 222 ? -1.313 -13.586 -6.125 1.00 14.10 222 GLY B C 1
ATOM 9042 O O . GLY B 1 222 ? -1.597 -12.491 -6.615 1.00 16.27 222 GLY B O 1
ATOM 9046 N N . LYS B 1 223 ? -2.017 -14.129 -5.142 1.00 14.69 223 LYS B N 1
ATOM 9047 C CA . LYS B 1 223 ? -3.153 -13.421 -4.577 1.00 14.31 223 LYS B CA 1
ATOM 9048 C C . LYS B 1 223 ? -2.685 -12.172 -3.844 1.00 14.28 223 LYS B C 1
ATOM 9049 O O . LYS B 1 223 ? -1.527 -12.057 -3.413 1.00 13.59 223 LYS B O 1
ATOM 9068 N N . LEU B 1 224 ? -3.590 -11.198 -3.751 1.00 13.31 224 LEU B N 1
ATOM 9069 C CA . LEU B 1 224 ? -3.283 -9.875 -3.219 1.00 12.15 224 LEU B CA 1
ATOM 9070 C C . LEU B 1 224 ? -4.314 -9.501 -2.166 1.00 12.60 224 LEU B C 1
ATOM 9071 O O . LEU B 1 224 ? -5.451 -9.978 -2.196 1.00 13.66 224 LEU B O 1
ATOM 9087 N N . ALA B 1 225 ? -3.934 -8.645 -1.214 1.00 12.47 225 ALA B N 1
ATOM 9088 C CA . ALA B 1 225 ? -4.928 -8.155 -0.257 1.00 12.91 225 ALA B CA 1
ATOM 9089 C C . ALA B 1 225 ? -4.601 -6.743 0.171 1.00 12.80 225 ALA B C 1
ATOM 9090 O O . ALA B 1 225 ? -3.433 -6.342 0.213 1.00 12.63 225 ALA B O 1
ATOM 9097 N N . THR B 1 226 ? -5.650 -5.987 0.485 1.00 11.98 226 THR B N 1
ATOM 9098 C CA . THR B 1 226 ? -5.510 -4.688 1.132 1.00 12.59 226 THR B CA 1
ATOM 9099 C C . THR B 1 226 ? -6.334 -4.697 2.418 1.00 12.47 226 THR B C 1
ATOM 9100 O O . THR B 1 226 ? -7.405 -5.304 2.481 1.00 12.78 226 THR B O 1
ATOM 9111 N N . LEU B 1 227 ? -5.843 -4.020 3.439 1.00 11.85 227 LEU B N 1
ATOM 9112 C CA . LEU B 1 227 ? -6.493 -3.990 4.755 1.00 11.23 227 LEU B CA 1
ATOM 9113 C C . LEU B 1 227 ? -6.329 -2.583 5.302 1.00 12.54 227 LEU B C 1
ATOM 9114 O O . LEU B 1 227 ? -5.225 -2.024 5.258 1.00 14.09 227 LEU B O 1
ATOM 9130 N N . GLU B 1 228 ? -7.415 -1.993 5.768 1.00 12.32 228 GLU B N 1
ATOM 9131 C CA . GLU B 1 228 ? -7.388 -0.661 6.351 1.00 12.45 228 GLU B CA 1
ATOM 9132 C C . GLU B 1 228 ? -8.002 -0.688 7.738 1.00 11.53 228 GLU B C 1
ATOM 9133 O O . GLU B 1 228 ? -8.968 -1.413 7.989 1.00 12.47 228 GLU B O 1
ATOM 9145 N N . TRP B 1 229 ? -7.458 0.135 8.628 1.00 11.55 229 TRP B N 1
ATOM 9146 C CA . TRP B 1 229 ? -8.035 0.342 9.941 1.00 12.36 229 TRP B CA 1
ATOM 9147 C C . TRP B 1 229 ? -7.916 1.807 10.302 1.00 12.86 229 TRP B C 1
ATOM 9148 O O . TRP B 1 229 ? -6.973 2.489 9.901 1.00 12.48 229 TRP B O 1
ATOM 9169 N N . GLY B 1 230 ? -8.831 2.277 11.129 1.00 12.62 230 GLY B N 1
ATOM 9170 C CA . GLY B 1 230 ? -8.515 3.465 11.895 1.00 15.30 230 GLY B CA 1
ATOM 9171 C C . GLY B 1 230 ? -9.703 4.055 12.612 1.00 13.08 230 GLY B C 1
ATOM 9172 O O . GLY B 1 230 ? -10.840 3.583 12.521 1.00 13.42 230 GLY B O 1
ATOM 9176 N N . SER B 1 231 ? -9.392 5.155 13.286 1.00 13.26 231 SER B N 1
ATOM 9177 C CA . SER B 1 231 ? -10.324 5.860 14.145 1.00 12.56 231 SER B CA 1
ATOM 9178 C C . SER B 1 231 ? -10.448 7.330 13.767 1.00 13.83 231 SER B C 1
ATOM 9179 O O . SER B 1 231 ? -10.997 8.117 14.537 1.00 14.96 231 SER B O 1
ATOM 9187 N N . ALA B 1 232 ? -9.973 7.706 12.591 1.00 13.14 232 ALA B N 1
ATOM 9188 C CA . ALA B 1 232 ? -10.069 9.073 12.110 1.00 14.02 232 ALA B CA 1
ATOM 9189 C C . ALA B 1 232 ? -10.863 9.151 10.811 1.00 13.78 232 ALA B C 1
ATOM 9190 O O . ALA B 1 232 ? -10.625 10.051 9.991 1.00 14.75 232 ALA B O 1
ATOM 9197 N N . PHE B 1 233 ? -11.826 8.240 10.622 1.00 13.76 233 PHE B N 1
ATOM 9198 C CA . PHE B 1 233 ? -12.618 8.160 9.391 1.00 12.19 233 PHE B CA 1
ATOM 9199 C C . PHE B 1 233 ? -14.040 8.613 9.660 1.00 14.31 233 PHE B C 1
ATOM 9200 O O . PHE B 1 233 ? -14.781 7.933 10.368 1.00 14.94 233 PHE B O 1
ATOM 9217 N N . ASN B 1 234 ? -14.447 9.732 9.072 1.00 13.25 234 ASN B N 1
ATOM 9218 C CA . ASN B 1 234 ? -15.838 10.161 9.138 1.00 13.09 234 ASN B CA 1
ATOM 9219 C C . ASN B 1 234 ? -16.701 9.537 8.040 1.00 13.47 234 ASN B C 1
ATOM 9220 O O . ASN B 1 234 ? -17.880 9.902 7.908 1.00 15.52 234 ASN B O 1
ATOM 9231 N N . TRP B 1 235 ? -16.139 8.615 7.264 1.00 14.28 235 TRP B N 1
ATOM 9232 C CA . TRP B 1 235 ? -16.881 7.745 6.353 1.00 12.71 235 TRP B CA 1
ATOM 9233 C C . TRP B 1 235 ? -16.702 6.325 6.876 1.00 14.43 235 TRP B C 1
ATOM 9234 O O . TRP B 1 235 ? -15.687 5.685 6.581 1.00 14.60 235 TRP B O 1
ATOM 9255 N N . PRO B 1 236 ? -17.641 5.794 7.653 1.00 13.91 236 PRO B N 1
ATOM 9256 C CA . PRO B 1 236 ? -17.383 4.518 8.338 1.00 14.91 236 PRO B CA 1
ATOM 9257 C C . PRO B 1 236 ? -17.647 3.318 7.434 1.00 13.56 236 PRO B C 1
ATOM 9258 O O . PRO B 1 236 ? -18.633 3.274 6.692 1.00 16.48 236 PRO B O 1
ATOM 9269 N N . GLU B 1 237 ? -16.761 2.327 7.523 1.00 13.28 237 GLU B N 1
ATOM 9270 C CA . GLU B 1 237 ? -16.939 1.068 6.815 1.00 13.59 237 GLU B CA 1
ATOM 9271 C C . GLU B 1 237 ? -16.295 -0.020 7.643 1.00 13.09 237 GLU B C 1
ATOM 9272 O O . GLU B 1 237 ? -15.292 0.203 8.307 1.00 14.20 237 GLU B O 1
ATOM 9284 N N . HIS B 1 238 ? -16.856 -1.215 7.572 1.00 12.21 238 HIS B N 1
ATOM 9285 C CA . HIS B 1 238 ? -16.299 -2.345 8.305 1.00 12.56 238 HIS B CA 1
ATOM 9286 C C . HIS B 1 238 ? -16.709 -3.602 7.552 1.00 12.91 238 HIS B C 1
ATOM 9287 O O . HIS B 1 238 ? -17.881 -3.995 7.583 1.00 12.38 238 HIS B O 1
ATOM 9301 N N . TYR B 1 239 ? -15.756 -4.214 6.865 1.00 11.27 239 TYR B N 1
ATOM 9302 C CA . TYR B 1 239 ? -16.087 -5.337 5.993 1.00 11.66 239 TYR B CA 1
ATOM 9303 C C . TYR B 1 239 ? -14.877 -6.195 5.681 1.00 11.74 239 TYR B C 1
ATOM 9304 O O . TYR B 1 239 ? -13.723 -5.792 5.868 1.00 12.57 239 TYR B O 1
ATOM 9322 N N . VAL B 1 240 ? -15.175 -7.384 5.140 1.00 12.38 240 VAL B N 1
ATOM 9323 C CA . VAL B 1 240 ? -14.214 -8.226 4.443 1.00 12.01 240 VAL B CA 1
ATOM 9324 C C . VAL B 1 240 ? -14.828 -8.536 3.079 1.00 12.36 240 VAL B C 1
ATOM 9325 O O . VAL B 1 240 ? -15.976 -8.994 3.013 1.00 14.62 240 VAL B O 1
ATOM 9338 N N . ILE B 1 241 ? -14.081 -8.301 2.003 1.00 11.84 241 ILE B N 1
ATOM 9339 C CA . ILE B 1 241 ? -14.496 -8.663 0.647 1.00 13.28 241 ILE B CA 1
ATOM 9340 C C . ILE B 1 241 ? -13.544 -9.728 0.144 1.00 12.80 241 ILE B C 1
ATOM 9341 O O . ILE B 1 241 ? -12.329 -9.604 0.312 1.00 13.26 241 ILE B O 1
ATOM 9357 N N . ILE B 1 242 ? -14.080 -10.772 -0.494 1.00 12.73 242 ILE B N 1
ATOM 9358 C CA . ILE B 1 242 ? -13.275 -11.776 -1.180 1.00 12.33 242 ILE B CA 1
ATOM 9359 C C . ILE B 1 242 ? -13.667 -11.757 -2.647 1.00 13.40 242 ILE B C 1
ATOM 9360 O O . ILE B 1 242 ? -14.843 -11.958 -2.982 1.00 12.99 242 ILE B O 1
ATOM 9376 N N . ASN B 1 243 ? -12.694 -11.537 -3.522 1.00 13.49 243 ASN B N 1
ATOM 9377 C CA . ASN B 1 243 ? -12.923 -11.490 -4.964 1.00 13.34 243 ASN B CA 1
ATOM 9378 C C . ASN B 1 243 ? -12.388 -12.749 -5.625 1.00 13.32 243 ASN B C 1
ATOM 9379 O O . ASN B 1 243 ? -11.219 -13.102 -5.451 1.00 14.22 243 ASN B O 1
ATOM 9390 N N . GLY B 1 244 ? -13.251 -13.418 -6.389 1.00 13.70 244 GLY B N 1
ATOM 9391 C CA . GLY B 1 244 ? -12.872 -14.583 -7.153 1.00 14.02 244 GLY B CA 1
ATOM 9392 C C . GLY B 1 244 ? -13.121 -14.434 -8.652 1.00 14.61 244 GLY B C 1
ATOM 9393 O O . GLY B 1 244 ? -13.669 -13.442 -9.129 1.00 14.35 244 GLY B O 1
ATOM 9397 N N . THR B 1 245 ? -12.707 -15.461 -9.391 1.00 15.77 245 THR B N 1
ATOM 9398 C CA . THR B 1 245 ? -12.889 -15.401 -10.833 1.00 15.34 245 THR B CA 1
ATOM 9399 C C . THR B 1 245 ? -14.353 -15.507 -11.244 1.00 15.75 245 THR B C 1
ATOM 9400 O O . THR B 1 245 ? -14.727 -15.003 -12.307 1.00 19.52 245 THR B O 1
ATOM 9411 N N . LYS B 1 246 ? -15.199 -16.152 -10.437 1.00 15.28 246 LYS B N 1
ATOM 9412 C CA . LYS B 1 246 ? -16.588 -16.369 -10.816 1.00 15.63 246 LYS B CA 1
ATOM 9413 C C . LYS B 1 246 ? -17.574 -15.511 -10.052 1.00 16.96 246 LYS B C 1
ATOM 9414 O O . LYS B 1 246 ? -18.723 -15.379 -10.478 1.00 19.02 246 LYS B O 1
ATOM 9433 N N . GLY B 1 247 ? -17.150 -14.905 -8.951 1.00 14.24 247 GLY B N 1
ATOM 9434 C CA . GLY B 1 247 ? -18.022 -14.055 -8.170 1.00 16.17 247 GLY B CA 1
ATOM 9435 C C . GLY B 1 247 ? -17.230 -13.456 -7.035 1.00 13.70 247 GLY B C 1
ATOM 9436 O O . GLY B 1 247 ? -16.012 -13.628 -6.958 1.00 13.99 247 GLY B O 1
ATOM 9440 N N . SER B 1 248 ? -17.940 -12.749 -6.155 1.00 14.33 248 SER B N 1
ATOM 9441 C CA . SER B 1 248 ? -17.324 -12.129 -4.994 1.00 12.85 248 SER B CA 1
ATOM 9442 C C . SER B 1 248 ? -18.263 -12.253 -3.815 1.00 14.81 248 SER B C 1
ATOM 9443 O O . SER B 1 248 ? -19.479 -12.393 -3.969 1.00 15.00 248 SER B O 1
ATOM 9451 N N . ILE B 1 249 ? -17.671 -12.174 -2.624 1.00 13.07 249 ILE B N 1
ATOM 9452 C CA . ILE B 1 249 ? -18.389 -12.195 -1.355 1.00 13.18 249 ILE B CA 1
ATOM 9453 C C . ILE B 1 249 ? -18.045 -10.936 -0.579 1.00 12.99 249 ILE B C 1
ATOM 9454 O O . ILE B 1 249 ? -16.875 -10.551 -0.495 1.00 13.79 249 ILE B O 1
ATOM 9470 N N . LYS B 1 250 ? -19.046 -10.329 0.037 1.00 13.59 250 LYS B N 1
ATOM 9471 C CA . LYS B 1 250 ? -18.820 -9.276 1.024 1.00 12.59 250 LYS B CA 1
ATOM 9472 C C . LYS B 1 250 ? -19.430 -9.699 2.346 1.00 13.69 250 LYS B C 1
ATOM 9473 O O . LYS B 1 250 ? -20.596 -10.109 2.404 1.00 14.88 250 LYS B O 1
ATOM 9492 N N . ILE B 1 251 ? -18.631 -9.630 3.401 1.00 12.68 251 ILE B N 1
ATOM 9493 C CA . ILE B 1 251 ? -19.099 -9.792 4.772 1.00 12.81 251 ILE B CA 1
ATOM 9494 C C . ILE B 1 251 ? -19.083 -8.389 5.363 1.00 13.33 251 ILE B C 1
ATOM 9495 O O . ILE B 1 251 ? -18.018 -7.865 5.718 1.00 13.27 251 ILE B O 1
ATOM 9511 N N . ASP B 1 252 ? -20.232 -7.739 5.396 1.00 13.74 252 ASP B N 1
ATOM 9512 C CA . ASP B 1 252 ? -20.332 -6.345 5.815 1.00 13.63 252 ASP B CA 1
ATOM 9513 C C . ASP B 1 252 ? -20.757 -6.364 7.273 1.00 14.70 252 ASP B C 1
ATOM 9514 O O . ASP B 1 252 ? -21.835 -6.874 7.607 1.00 15.46 252 ASP B O 1
ATOM 9523 N N . MET B 1 253 ? -19.901 -5.858 8.153 1.00 14.26 253 MET B N 1
ATOM 9524 C CA A MET B 1 253 ? -20.258 -5.789 9.555 0.59 13.75 253 MET B CA 1
ATOM 9525 C CA B MET B 1 253 ? -20.224 -5.774 9.571 0.41 13.58 253 MET B CA 1
ATOM 9526 C C . MET B 1 253 ? -20.951 -4.490 9.927 1.00 14.55 253 MET B C 1
ATOM 9527 O O . MET B 1 253 ? -21.697 -4.460 10.917 1.00 17.31 253 MET B O 1
ATOM 9554 N N . GLN B 1 254 ? -20.725 -3.435 9.158 1.00 15.41 254 GLN B N 1
ATOM 9555 C CA . GLN B 1 254 ? -21.330 -2.133 9.424 1.00 17.36 254 GLN B CA 1
ATOM 9556 C C . GLN B 1 254 ? -22.806 -2.132 9.052 1.00 16.95 254 GLN B C 1
ATOM 9557 O O . GLN B 1 254 ? -23.671 -1.895 9.909 1.00 19.69 254 GLN B O 1
ATOM 9571 N N . GLU B 1 255 ? -23.113 -2.389 7.780 1.00 16.99 255 GLU B N 1
ATOM 9572 C CA . GLU B 1 255 ? -24.494 -2.512 7.312 1.00 15.66 255 GLU B CA 1
ATOM 9573 C C . GLU B 1 255 ? -24.725 -4.013 7.263 1.00 17.22 255 GLU B C 1
ATOM 9574 O O . GLU B 1 255 ? -24.623 -4.657 6.224 1.00 18.02 255 GLU B O 1
ATOM 9586 N N . THR B 1 256 ? -24.958 -4.574 8.434 1.00 16.56 256 THR B N 1
ATOM 9587 C CA . THR B 1 256 ? -24.600 -5.964 8.705 1.00 16.13 256 THR B CA 1
ATOM 9588 C C . THR B 1 256 ? -25.326 -6.940 7.789 1.00 16.18 256 THR B C 1
ATOM 9589 O O . THR B 1 256 ? -26.555 -7.090 7.864 1.00 17.99 256 THR B O 1
ATOM 9600 N N . ALA B 1 257 ? -24.564 -7.624 6.945 1.00 15.22 257 ALA B N 1
ATOM 9601 C CA . ALA B 1 257 ? -25.120 -8.534 5.947 1.00 15.02 257 ALA B CA 1
ATOM 9602 C C . ALA B 1 257 ? -23.995 -9.209 5.186 1.00 14.64 257 ALA B C 1
ATOM 9603 O O . ALA B 1 257 ? -22.977 -8.570 4.876 1.00 14.82 257 ALA B O 1
ATOM 9610 N N . GLY B 1 258 ? -24.190 -10.480 4.844 1.00 15.42 258 GLY B N 1
ATOM 9611 C CA . GLY B 1 258 ? -23.351 -11.140 3.857 1.00 14.80 258 GLY B CA 1
ATOM 9612 C C . GLY B 1 258 ? -23.987 -11.079 2.479 1.00 16.25 258 GLY B C 1
ATOM 9613 O O . GLY B 1 258 ? -25.208 -11.201 2.336 1.00 16.28 258 GLY B O 1
ATOM 9617 N N . SER B 1 259 ? -23.142 -10.895 1.462 1.00 15.80 259 SER B N 1
ATOM 9618 C CA . SER B 1 259 ? -23.573 -10.834 0.072 1.00 14.35 259 SER B CA 1
ATOM 9619 C C . SER B 1 259 ? -22.705 -11.768 -0.751 1.00 16.33 259 SER B C 1
ATOM 9620 O O . SER B 1 259 ? -21.472 -11.706 -0.670 1.00 15.73 259 SER B O 1
ATOM 9628 N N . LEU B 1 260 ? -23.352 -12.624 -1.539 1.00 16.62 260 LEU B N 1
ATOM 9629 C CA . LEU B 1 260 ? -22.701 -13.490 -2.521 1.00 16.09 260 LEU B CA 1
ATOM 9630 C C . LEU B 1 260 ? -23.146 -12.977 -3.883 1.00 18.65 260 LEU B C 1
ATOM 9631 O O . LEU B 1 260 ? -24.338 -13.039 -4.209 1.00 18.20 260 LEU B O 1
ATOM 9647 N N . ARG B 1 261 ? -22.204 -12.444 -4.669 1.00 16.58 261 ARG B N 1
ATOM 9648 C CA . ARG B 1 261 ? -22.497 -11.803 -5.950 1.00 17.08 261 ARG B CA 1
ATOM 9649 C C . ARG B 1 261 ? -21.927 -12.653 -7.081 1.00 17.56 261 ARG B C 1
ATOM 9650 O O . ARG B 1 261 ? -20.708 -12.826 -7.182 1.00 17.84 261 ARG B O 1
ATOM 9671 N N . ILE B 1 262 ? -22.811 -13.221 -7.901 1.00 20.32 262 ILE B N 1
ATOM 9672 C CA . ILE B 1 262 ? -22.423 -14.088 -9.015 1.00 22.25 262 ILE B CA 1
ATOM 9673 C C . ILE B 1 262 ? -23.268 -13.688 -10.206 1.00 37.32 262 ILE B C 1
ATOM 9674 O O . ILE B 1 262 ? -24.494 -13.603 -10.095 1.00 26.86 262 ILE B O 1
ATOM 9690 N N . GLY B 1 263 ? -22.619 -13.450 -11.342 1.00 41.86 263 GLY B N 1
ATOM 9691 C CA . GLY B 1 263 ? -23.339 -12.991 -12.516 1.00 46.08 263 GLY B CA 1
ATOM 9692 C C . GLY B 1 263 ? -24.166 -11.754 -12.250 1.00 43.01 263 GLY B C 1
ATOM 9693 O O . GLY B 1 263 ? -25.290 -11.639 -12.752 1.00 54.67 263 GLY B O 1
ATOM 9697 N N . GLY B 1 264 ? -23.642 -10.827 -11.454 1.00 39.22 264 GLY B N 1
ATOM 9698 C CA . GLY B 1 264 ? -24.382 -9.622 -11.142 1.00 41.05 264 GLY B CA 1
ATOM 9699 C C . GLY B 1 264 ? -25.652 -9.818 -10.341 1.00 44.67 264 GLY B C 1
ATOM 9700 O O . GLY B 1 264 ? -26.398 -8.853 -10.161 1.00 50.51 264 GLY B O 1
ATOM 9704 N N . GLN B 1 265 ? -25.940 -11.034 -9.875 1.00 33.30 265 GLN B N 1
ATOM 9705 C CA . GLN B 1 265 ? -27.035 -11.276 -8.944 1.00 32.59 265 GLN B CA 1
ATOM 9706 C C . GLN B 1 265 ? -26.446 -11.455 -7.552 1.00 20.16 265 GLN B C 1
ATOM 9707 O O . GLN B 1 265 ? -25.414 -12.102 -7.391 1.00 24.51 265 GLN B O 1
ATOM 9721 N N . THR B 1 266 ? -27.117 -10.907 -6.543 1.00 24.40 266 THR B N 1
ATOM 9722 C CA . THR B 1 266 ? -26.602 -10.937 -5.179 1.00 23.68 266 THR B CA 1
ATOM 9723 C C . THR B 1 266 ? -27.560 -11.731 -4.305 1.00 22.50 266 THR B C 1
ATOM 9724 O O . THR B 1 266 ? -28.775 -11.508 -4.351 1.00 29.28 266 THR B O 1
ATOM 9735 N N . LYS B 1 267 ? -27.018 -12.698 -3.570 1.00 22.25 267 LYS B N 1
ATOM 9736 C CA . LYS B 1 267 ? -27.762 -13.496 -2.611 1.00 22.33 267 LYS B CA 1
ATOM 9737 C C . LYS B 1 267 ? -27.291 -13.145 -1.203 1.00 21.22 267 LYS B C 1
ATOM 9738 O O . LYS B 1 267 ? -26.086 -13.026 -0.945 1.00 22.46 267 LYS B O 1
ATOM 9757 N N . HIS B 1 268 ? -28.238 -12.966 -0.303 1.00 19.91 268 HIS B N 1
ATOM 9758 C CA . HIS B 1 268 ? -27.949 -12.598 1.072 1.00 18.44 268 HIS B CA 1
ATOM 9759 C C . HIS B 1 268 ? -27.637 -13.821 1.930 1.00 19.11 268 HIS B C 1
ATOM 9760 O O . HIS B 1 268 ? -28.204 -14.901 1.747 1.00 20.98 268 HIS B O 1
ATOM 9774 N N . PHE B 1 269 ? -26.738 -13.632 2.895 1.00 16.69 269 PHE B N 1
ATOM 9775 C CA . PHE B 1 269 ? -26.522 -14.603 3.956 1.00 16.65 269 PHE B CA 1
ATOM 9776 C C . PHE B 1 269 ? -26.202 -13.855 5.244 1.00 17.34 269 PHE B C 1
ATOM 9777 O O . PHE B 1 269 ? -25.924 -12.650 5.236 1.00 16.97 269 PHE B O 1
ATOM 9794 N N . LEU B 1 270 ? -26.281 -14.570 6.362 1.00 17.02 270 LEU B N 1
ATOM 9795 C CA . LEU B 1 270 ? -26.142 -13.948 7.673 1.00 15.86 270 LEU B CA 1
ATOM 9796 C C . LEU B 1 270 ? -24.675 -13.822 8.081 1.00 17.69 270 LEU B C 1
ATOM 9797 O O . LEU B 1 270 ? -23.867 -14.727 7.855 1.00 16.54 270 LEU B O 1
ATOM 9813 N N . VAL B 1 271 ? -24.334 -12.703 8.713 1.00 16.67 271 VAL B N 1
ATOM 9814 C CA . VAL B 1 271 ? -23.030 -12.578 9.351 1.00 16.29 271 VAL B CA 1
ATOM 9815 C C . VAL B 1 271 ? -23.014 -13.323 10.677 1.00 16.10 271 VAL B C 1
ATOM 9816 O O . VAL B 1 271 ? -22.063 -14.048 10.992 1.00 16.88 271 VAL B O 1
ATOM 9829 N N . HIS B 1 272 ? -24.066 -13.157 11.473 1.00 16.89 272 HIS B N 1
ATOM 9830 C CA . HIS B 1 272 ? -24.154 -13.737 12.800 1.00 17.23 272 HIS B CA 1
ATOM 9831 C C . HIS B 1 272 ? -25.215 -14.845 12.793 1.00 18.91 272 HIS B C 1
ATOM 9832 O O . HIS B 1 272 ? -25.507 -15.402 11.743 1.00 20.24 272 HIS B O 1
ATOM 9846 N N . GLU B 1 273 ? -25.736 -15.211 13.974 1.00 20.14 273 GLU B N 1
ATOM 9847 C CA . GLU B 1 273 ? -26.479 -16.469 14.072 1.00 23.22 273 GLU B CA 1
ATOM 9848 C C . GLU B 1 273 ? -27.874 -16.390 13.479 1.00 23.99 273 GLU B C 1
ATOM 9849 O O . GLU B 1 273 ? -28.407 -17.405 13.015 1.00 23.34 273 GLU B O 1
ATOM 9861 N N . THR B 1 274 ? -28.502 -15.223 13.542 1.00 19.85 274 THR B N 1
ATOM 9862 C CA . THR B 1 274 ? -29.865 -15.049 13.088 1.00 18.65 274 THR B CA 1
ATOM 9863 C C . THR B 1 274 ? -29.995 -13.660 12.490 1.00 22.20 274 THR B C 1
ATOM 9864 O O . THR B 1 274 ? -29.158 -12.780 12.712 1.00 19.06 274 THR B O 1
ATOM 9875 N N . GLN B 1 275 ? -31.071 -13.459 11.743 1.00 23.14 275 GLN B N 1
ATOM 9876 C CA . GLN B 1 275 ? -31.316 -12.128 11.203 1.00 19.41 275 GLN B CA 1
ATOM 9877 C C . GLN B 1 275 ? -31.483 -11.101 12.312 1.00 22.28 275 GLN B C 1
ATOM 9878 O O . GLN B 1 275 ? -31.080 -9.947 12.139 1.00 20.61 275 GLN B O 1
ATOM 9892 N N . GLU B 1 276 ? -32.074 -11.496 13.447 1.00 21.58 276 GLU B N 1
ATOM 9893 C CA . GLU B 1 276 ? -32.175 -10.597 14.592 1.00 21.17 276 GLU B CA 1
ATOM 9894 C C . GLU B 1 276 ? -30.800 -10.113 15.029 1.00 20.99 276 GLU B C 1
ATOM 9895 O O . GLU B 1 276 ? -30.610 -8.924 15.303 1.00 21.02 276 GLU B O 1
ATOM 9907 N N . GLU B 1 277 ? -29.823 -11.014 15.089 1.00 19.67 277 GLU B N 1
ATOM 9908 C CA . GLU B 1 277 ? -28.476 -10.605 15.498 1.00 18.69 277 GLU B CA 1
ATOM 9909 C C . GLU B 1 277 ? -27.881 -9.614 14.509 1.00 19.72 277 GLU B C 1
ATOM 9910 O O . GLU B 1 277 ? -27.296 -8.598 14.901 1.00 19.74 277 GLU B O 1
ATOM 9922 N N . ASP B 1 278 ? -28.007 -9.897 13.215 1.00 18.06 278 ASP B N 1
ATOM 9923 C CA . ASP B 1 278 ? -27.480 -8.973 12.210 1.00 17.70 278 ASP B CA 1
ATOM 9924 C C . ASP B 1 278 ? -28.198 -7.634 12.289 1.00 18.29 278 ASP B C 1
ATOM 9925 O O . ASP B 1 278 ? -27.562 -6.574 12.232 1.00 18.76 278 ASP B O 1
ATOM 9934 N N . ASP B 1 279 ? -29.530 -7.662 12.412 1.00 19.04 279 ASP B N 1
ATOM 9935 C CA . ASP B 1 279 ? -30.305 -6.427 12.414 1.00 19.65 279 ASP B CA 1
ATOM 9936 C C . ASP B 1 279 ? -29.954 -5.580 13.624 1.00 20.93 279 ASP B C 1
ATOM 9937 O O . ASP B 1 279 ? -29.849 -4.348 13.528 1.00 21.04 279 ASP B O 1
ATOM 9946 N N A ASP B 1 280 ? -29.768 -6.219 14.779 0.46 19.88 280 ASP B N 1
ATOM 9947 N N B ASP B 1 280 ? -29.802 -6.220 14.781 0.54 19.96 280 ASP B N 1
ATOM 9948 C CA A ASP B 1 280 ? -29.438 -5.481 15.993 0.46 20.95 280 ASP B CA 1
ATOM 9949 C CA B ASP B 1 280 ? -29.419 -5.498 15.988 0.54 20.89 280 ASP B CA 1
ATOM 9950 C C A ASP B 1 280 ? -28.013 -4.938 15.947 0.46 21.78 280 ASP B C 1
ATOM 9951 C C B ASP B 1 280 ? -28.041 -4.876 15.819 0.54 21.68 280 ASP B C 1
ATOM 9952 O O A ASP B 1 280 ? -27.742 -3.870 16.502 0.46 22.01 280 ASP B O 1
ATOM 9953 O O B ASP B 1 280 ? -27.828 -3.701 16.136 0.54 19.54 280 ASP B O 1
ATOM 9970 N N . ARG B 1 281 ? -27.093 -5.636 15.281 1.00 19.81 281 ARG B N 1
ATOM 9971 C CA . ARG B 1 281 ? -25.763 -5.070 15.088 1.00 18.59 281 ARG B CA 1
ATOM 9972 C C . ARG B 1 281 ? -25.840 -3.854 14.184 1.00 21.03 281 ARG B C 1
ATOM 9973 O O . ARG B 1 281 ? -25.247 -2.809 14.480 1.00 20.34 281 ARG B O 1
ATOM 9995 N N . ARG B 1 282 ? -26.619 -3.948 13.107 1.00 18.20 282 ARG B N 1
ATOM 9996 C CA . ARG B 1 282 ? -26.716 -2.828 12.178 1.00 19.24 282 ARG B CA 1
ATOM 9997 C C . ARG B 1 282 ? -27.366 -1.622 12.844 1.00 23.55 282 ARG B C 1
ATOM 9998 O O . ARG B 1 282 ? -26.892 -0.487 12.688 1.00 23.71 282 ARG B O 1
ATOM 10019 N N . LYS B 1 283 ? -28.457 -1.845 13.581 1.00 21.63 283 LYS B N 1
ATOM 10020 C CA . LYS B 1 283 ? -29.136 -0.745 14.260 1.00 25.58 283 LYS B CA 1
ATOM 10021 C C . LYS B 1 283 ? -28.192 -0.050 15.228 1.00 29.44 283 LYS B C 1
ATOM 10022 O O . LYS B 1 283 ? -28.167 1.186 15.312 1.00 29.80 283 LYS B O 1
ATOM 10041 N N . GLY B 1 284 ? -27.394 -0.829 15.958 1.00 24.51 284 GLY B N 1
ATOM 10042 C CA . GLY B 1 284 ? -26.477 -0.242 16.917 1.00 25.38 284 GLY B CA 1
ATOM 10043 C C . GLY B 1 284 ? -25.372 0.551 16.259 1.00 30.28 284 GLY B C 1
ATOM 10044 O O . GLY B 1 284 ? -24.925 1.565 16.794 1.00 29.59 284 GLY B O 1
ATOM 10048 N N . ASN B 1 285 ? -24.917 0.116 15.087 1.00 25.08 285 ASN B N 1
ATOM 10049 C CA . ASN B 1 285 ? -23.924 0.906 14.375 1.00 25.30 285 ASN B CA 1
ATOM 10050 C C . ASN B 1 285 ? -24.512 2.241 13.939 1.00 38.93 285 ASN B C 1
ATOM 10051 O O . ASN B 1 285 ? -23.810 3.258 13.926 1.00 40.02 285 ASN B O 1
ATOM 10062 N N . MET B 1 286 ? -25.792 2.250 13.559 1.00 43.47 286 MET B N 1
ATOM 10063 C CA . MET B 1 286 ? -26.438 3.498 13.160 1.00 52.00 286 MET B CA 1
ATOM 10064 C C . MET B 1 286 ? -26.640 4.416 14.358 1.00 59.34 286 MET B C 1
ATOM 10065 O O . MET B 1 286 ? -26.452 5.633 14.252 1.00 57.38 286 MET B O 1
ATOM 10069 N N . THR B 1 287 ? -27.016 3.851 15.501 1.00 63.74 287 THR B N 1
ATOM 10070 C CA . THR B 1 287 ? -27.253 4.622 16.719 1.00 66.08 287 THR B CA 1
ATOM 10071 C C . THR B 1 287 ? -25.971 5.301 17.194 1.00 63.10 287 THR B C 1
ATOM 10072 O O . THR B 1 287 ? -24.872 4.956 16.755 1.00 63.61 287 THR B O 1
ATOM 10083 N N . LYS B 1 302 ? -23.599 -4.337 28.446 1.00 58.47 302 LYS B N 1
ATOM 10084 C CA . LYS B 1 302 ? -23.329 -3.591 27.225 1.00 43.86 302 LYS B CA 1
ATOM 10085 C C . LYS B 1 302 ? -22.635 -4.460 26.176 1.00 41.43 302 LYS B C 1
ATOM 10086 O O . LYS B 1 302 ? -21.993 -3.950 25.263 1.00 47.79 302 LYS B O 1
ATOM 10104 N N . THR B 1 303 ? -22.748 -5.773 26.320 1.00 26.79 303 THR B N 1
ATOM 10105 C CA . THR B 1 303 ? -22.298 -6.684 25.272 1.00 23.79 303 THR B CA 1
ATOM 10106 C C . THR B 1 303 ? -23.442 -6.868 24.292 1.00 22.43 303 THR B C 1
ATOM 10107 O O . THR B 1 303 ? -24.522 -7.313 24.700 1.00 24.90 303 THR B O 1
ATOM 10118 N N . PRO B 1 304 ? -23.267 -6.544 23.020 1.00 22.12 304 PRO B N 1
ATOM 10119 C CA . PRO B 1 304 ? -24.363 -6.731 22.070 1.00 21.34 304 PRO B CA 1
ATOM 10120 C C . PRO B 1 304 ? -24.638 -8.205 21.831 1.00 21.54 304 PRO B C 1
ATOM 10121 O O . PRO B 1 304 ? -23.780 -9.074 22.028 1.00 20.92 304 PRO B O 1
ATOM 10132 N N . LEU B 1 305 ? -25.864 -8.471 21.376 1.00 22.04 305 LEU B N 1
ATOM 10133 C CA . LEU B 1 305 ? -26.331 -9.841 21.207 1.00 22.76 305 LEU B CA 1
ATOM 10134 C C . LEU B 1 305 ? -25.363 -10.671 20.363 1.00 20.71 305 LEU B C 1
ATOM 10135 O O . LEU B 1 305 ? -25.020 -11.806 20.728 1.00 21.25 305 LEU B O 1
ATOM 10151 N N . TRP B 1 306 ? -24.919 -10.124 19.224 1.00 19.10 306 TRP B N 1
ATOM 10152 C CA . TRP B 1 306 ? -24.064 -10.893 18.321 1.00 17.79 306 TRP B CA 1
ATOM 10153 C C . TRP B 1 306 ? -22.793 -11.351 19.023 1.00 18.90 306 TRP B C 1
ATOM 10154 O O . TRP B 1 306 ? -22.324 -12.480 18.814 1.00 19.67 306 TRP B O 1
ATOM 10175 N N . LEU B 1 307 ? -22.235 -10.504 19.884 1.00 18.36 307 LEU B N 1
ATOM 10176 C CA . LEU B 1 307 ? -20.985 -10.841 20.537 1.00 17.90 307 LEU B CA 1
ATOM 10177 C C . LEU B 1 307 ? -21.224 -11.778 21.703 1.00 17.48 307 LEU B C 1
ATOM 10178 O O . LEU B 1 307 ? -20.432 -12.692 21.932 1.00 18.17 307 LEU B O 1
ATOM 10194 N N . ALA B 1 308 ? -22.334 -11.589 22.423 1.00 18.60 308 ALA B N 1
ATOM 10195 C CA . ALA B 1 308 ? -22.682 -12.514 23.490 1.00 18.89 308 ALA B CA 1
ATOM 10196 C C . ALA B 1 308 ? -22.795 -13.927 22.943 1.00 17.66 308 ALA B C 1
ATOM 10197 O O . ALA B 1 308 ? -22.245 -14.878 23.512 1.00 20.84 308 ALA B O 1
ATOM 10204 N N . SER B 1 309 ? -23.469 -14.079 21.802 1.00 18.37 309 SER B N 1
ATOM 10205 C CA . SER B 1 309 ? -23.625 -15.407 21.218 1.00 20.34 309 SER B CA 1
ATOM 10206 C C . SER B 1 309 ? -22.276 -16.004 20.848 1.00 19.66 309 SER B C 1
ATOM 10207 O O . SER B 1 309 ? -22.062 -17.213 21.007 1.00 22.54 309 SER B O 1
ATOM 10215 N N . LEU B 1 310 ? -21.350 -15.172 20.369 1.00 18.97 310 LEU B N 1
ATOM 10216 C CA . LEU B 1 310 ? -20.025 -15.662 19.995 1.00 20.09 310 LEU B CA 1
ATOM 10217 C C . LEU B 1 310 ? -19.217 -16.082 21.211 1.00 18.63 310 LEU B C 1
ATOM 10218 O O . LEU B 1 310 ? -18.494 -17.079 21.156 1.00 18.67 310 LEU B O 1
ATOM 10234 N N . ILE B 1 311 ? -19.309 -15.328 22.316 1.00 18.14 311 ILE B N 1
ATOM 10235 C CA . ILE B 1 311 ? -18.597 -15.718 23.534 1.00 17.96 311 ILE B CA 1
ATOM 10236 C C . ILE B 1 311 ? -19.129 -17.049 24.045 1.00 18.57 311 ILE B C 1
ATOM 10237 O O . ILE B 1 311 ? -18.363 -17.938 24.438 1.00 20.71 311 ILE B O 1
ATOM 10253 N N . ARG B 1 312 ? -20.449 -17.215 24.015 1.00 19.46 312 ARG B N 1
ATOM 10254 C CA . ARG B 1 312 ? -21.033 -18.490 24.403 1.00 21.65 312 ARG B CA 1
ATOM 10255 C C . ARG B 1 312 ? -20.480 -19.616 23.540 1.00 21.50 312 ARG B C 1
ATOM 10256 O O . ARG B 1 312 ? -20.102 -20.681 24.050 1.00 23.03 312 ARG B O 1
ATOM 10277 N N . LYS B 1 313 ? -20.404 -19.379 22.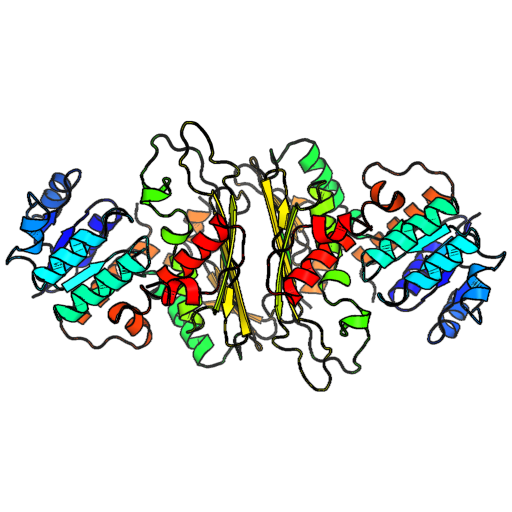234 1.00 21.21 313 LYS B N 1
ATOM 10278 C CA . LYS B 1 313 ? -19.970 -20.398 21.282 1.00 22.76 313 LYS B CA 1
ATOM 10279 C C . LYS B 1 313 ? -18.483 -20.699 21.429 1.00 20.82 313 LYS B C 1
ATOM 10280 O O . LYS B 1 313 ? -18.078 -21.868 21.402 1.00 22.50 313 LYS B O 1
ATOM 10299 N N . GLU B 1 314 ? -17.654 -19.662 21.576 1.00 19.24 314 GLU B N 1
ATOM 10300 C CA . GLU B 1 314 ? -16.215 -19.873 21.677 1.00 21.47 314 GLU B CA 1
ATOM 10301 C C . GLU B 1 314 ? -15.840 -20.558 22.989 1.00 20.85 314 GLU B C 1
ATOM 10302 O O . GLU B 1 314 ? -14.973 -21.436 23.006 1.00 20.42 314 GLU B O 1
ATOM 10314 N N . THR B 1 315 ? -16.464 -20.166 24.101 1.00 20.03 315 THR B N 1
ATOM 10315 C CA . THR B 1 315 ? -16.182 -20.847 25.368 1.00 18.03 315 THR B CA 1
ATOM 10316 C C . THR B 1 315 ? -16.683 -22.290 25.335 1.00 21.88 315 THR B C 1
ATOM 10317 O O . THR B 1 315 ? -16.044 -23.195 25.891 1.00 22.64 315 THR B O 1
ATOM 10328 N N . LEU B 1 316 ? -17.822 -22.530 24.684 1.00 20.87 316 LEU B N 1
ATOM 10329 C CA . LEU B 1 316 ? -18.303 -23.903 24.533 1.00 23.01 316 LEU B CA 1
ATOM 10330 C C . LEU B 1 316 ? -17.334 -24.734 23.703 1.00 23.94 316 LEU B C 1
ATOM 10331 O O . LEU B 1 316 ? -17.068 -25.897 24.031 1.00 24.46 316 LEU B O 1
ATOM 10347 N N . PHE B 1 317 ? -16.795 -24.159 22.629 1.00 20.96 317 PHE B N 1
ATOM 10348 C CA . PHE B 1 317 ? -15.791 -24.865 21.844 1.00 22.65 317 PHE B CA 1
ATOM 10349 C C . PHE B 1 317 ? -14.584 -25.227 22.704 1.00 23.79 317 PHE B C 1
ATOM 10350 O O . PHE B 1 317 ? -14.128 -26.374 22.701 1.00 23.30 317 PHE B O 1
ATOM 10367 N N . LEU B 1 318 ? -14.041 -24.255 23.436 1.00 20.89 318 LEU B N 1
ATOM 10368 C CA . LEU B 1 318 ? -12.908 -24.532 24.318 1.00 21.64 318 LEU B CA 1
ATOM 10369 C C . LEU B 1 318 ? -13.237 -25.662 25.282 1.00 22.38 318 LEU B C 1
ATOM 10370 O O . LEU B 1 318 ? -12.455 -26.604 25.446 1.00 23.99 318 LEU B O 1
ATOM 10386 N N . HIS B 1 319 ? -14.382 -25.554 25.960 1.00 21.86 319 HIS B N 1
ATOM 10387 C CA . HIS B 1 319 ? -14.755 -26.543 26.964 1.00 22.78 319 HIS B CA 1
ATOM 10388 C C . HIS B 1 319 ? -14.896 -27.924 26.339 1.00 24.96 319 HIS B C 1
ATOM 10389 O O . HIS B 1 319 ? -14.397 -28.915 26.885 1.00 25.50 319 HIS B O 1
ATOM 10403 N N . ASN B 1 320 ? -15.530 -28.004 25.165 1.00 24.10 320 ASN B N 1
ATOM 10404 C CA . ASN B 1 320 ? -15.691 -29.291 24.500 1.00 25.14 320 ASN B CA 1
ATOM 10405 C C . ASN B 1 320 ? -14.345 -29.884 24.101 1.00 26.39 320 ASN B C 1
ATOM 10406 O O . ASN B 1 320 ? -14.144 -31.105 24.194 1.00 27.42 320 ASN B O 1
ATOM 10417 N N . ILE B 1 321 ? -13.407 -29.045 23.659 1.00 26.54 321 ILE B N 1
ATOM 10418 C CA . ILE B 1 321 ? -12.077 -29.551 23.318 1.00 25.79 321 ILE B CA 1
ATOM 10419 C C . ILE B 1 321 ? -11.410 -30.131 24.557 1.00 27.32 321 ILE B C 1
ATOM 10420 O O . ILE B 1 321 ? -10.859 -31.240 24.525 1.00 29.62 321 ILE B O 1
ATOM 10436 N N . LEU B 1 322 ? -11.465 -29.398 25.676 1.00 24.57 322 LEU B N 1
ATOM 10437 C CA . LEU B 1 322 ? -10.846 -29.885 26.900 1.00 27.46 322 LEU B CA 1
ATOM 10438 C C . LEU B 1 322 ? -11.533 -31.131 27.434 1.00 28.79 322 LEU B C 1
ATOM 10439 O O . LEU B 1 322 ? -10.909 -31.885 28.187 1.00 32.35 322 LEU B O 1
ATOM 10455 N N . CYS B 1 323 ? -12.793 -31.359 27.068 1.00 27.83 323 CYS B N 1
ATOM 10456 C CA . CYS B 1 323 ? -13.506 -32.575 27.434 1.00 31.41 323 CYS B CA 1
ATOM 10457 C C . CYS B 1 323 ? -13.266 -33.716 26.453 1.00 36.06 323 CYS B C 1
ATOM 10458 O O . CYS B 1 323 ? -13.752 -34.827 26.694 1.00 38.17 323 CYS B O 1
ATOM 10466 N N . GLY B 1 324 ? -12.530 -33.477 25.369 1.00 33.49 324 GLY B N 1
ATOM 10467 C CA . GLY B 1 324 ? -12.080 -34.538 24.480 1.00 36.99 324 GLY B CA 1
ATOM 10468 C C . GLY B 1 324 ? -12.623 -34.485 23.066 1.00 41.65 324 GLY B C 1
ATOM 10469 O O . GLY B 1 324 ? -12.330 -35.397 22.280 1.00 37.72 324 GLY B O 1
ATOM 10473 N N . ALA B 1 325 ? -13.393 -33.475 22.680 1.00 35.78 325 ALA B N 1
ATOM 10474 C CA . ALA B 1 325 ? -13.934 -33.433 21.333 1.00 32.20 325 ALA B CA 1
ATOM 10475 C C . ALA B 1 325 ? -12.830 -33.169 20.317 1.00 37.90 325 ALA B C 1
ATOM 10476 O O . ALA B 1 325 ? -11.825 -32.518 20.611 1.00 38.98 325 ALA B O 1
ATOM 10483 N N . LYS B 1 326 ? -13.033 -33.679 19.112 1.00 44.82 326 LYS B N 1
ATOM 10484 C CA . LYS B 1 326 ? -12.136 -33.380 18.003 1.00 43.73 326 LYS B CA 1
ATOM 10485 C C . LYS B 1 326 ? -12.537 -32.047 17.377 1.00 42.56 326 LYS B C 1
ATOM 10486 O O . LYS B 1 326 ? -13.723 -31.831 17.108 1.00 36.95 326 LYS B O 1
ATOM 10490 N N . PRO B 1 327 ? -11.597 -31.132 17.139 1.00 42.19 327 PRO B N 1
ATOM 10491 C CA . PRO B 1 327 ? -11.962 -29.865 16.491 1.00 39.60 327 PRO B CA 1
ATOM 10492 C C . PRO B 1 327 ? -12.293 -30.068 15.025 1.00 45.27 327 PRO B C 1
ATOM 10493 O O . PRO B 1 327 ? -11.644 -30.849 14.327 1.00 39.35 327 PRO B O 1
ATOM 10504 N N . GLU B 1 328 ? -13.307 -29.348 14.557 1.00 37.94 328 GLU B N 1
ATOM 10505 C CA . GLU B 1 328 ? -13.557 -29.296 13.125 1.00 41.29 328 GLU B CA 1
ATOM 10506 C C . GLU B 1 328 ? -12.393 -28.607 12.420 1.00 45.49 328 GLU B C 1
ATOM 10507 O O . GLU B 1 328 ? -11.706 -27.754 12.991 1.00 34.67 328 GLU B O 1
ATOM 10519 N N . GLU B 1 329 ? -12.161 -29.011 11.168 1.00 45.20 329 GLU B N 1
ATOM 10520 C CA . GLU B 1 329 ? -11.015 -28.509 10.417 1.00 47.52 329 GLU B CA 1
ATOM 10521 C C . GLU B 1 329 ? -10.984 -26.985 10.380 1.00 39.15 329 GLU B C 1
ATOM 10522 O O . GLU B 1 329 ? -9.911 -26.387 10.252 1.00 41.62 329 GLU B O 1
ATOM 10526 N N . ASP B 1 330 ? -12.141 -26.338 10.511 1.00 32.94 330 ASP B N 1
ATOM 10527 C CA . ASP B 1 330 ? -12.178 -24.881 10.451 1.00 37.86 330 ASP B CA 1
ATOM 10528 C C . ASP B 1 330 ? -11.310 -24.266 11.547 1.00 30.84 330 ASP B C 1
ATOM 10529 O O . ASP B 1 330 ? -10.676 -23.228 11.339 1.00 34.46 330 ASP B O 1
ATOM 10538 N N . TYR B 1 331 ? -11.245 -24.914 12.712 1.00 30.67 331 TYR B N 1
ATOM 10539 C CA . TYR B 1 331 ? -10.679 -24.324 13.918 1.00 26.44 331 TYR B CA 1
ATOM 10540 C C . TYR B 1 331 ? -9.356 -24.948 14.356 1.00 22.01 331 TYR B C 1
ATOM 10541 O O . TYR B 1 331 ? -8.818 -24.564 15.400 1.00 25.00 331 TYR B O 1
ATOM 10559 N N . ILE B 1 332 ? -8.812 -25.897 13.597 1.00 24.89 332 ILE B N 1
ATOM 10560 C CA . ILE B 1 332 ? -7.593 -26.573 14.025 1.00 24.57 332 ILE B CA 1
ATOM 10561 C C . ILE B 1 332 ? -6.445 -25.583 14.212 1.00 23.02 332 ILE B C 1
ATOM 10562 O O . ILE B 1 332 ? -5.604 -25.764 15.102 1.00 22.88 332 ILE B O 1
ATOM 10578 N N . ASP B 1 333 ? -6.377 -24.544 13.387 1.00 22.65 333 ASP B N 1
ATOM 10579 C CA . ASP B 1 333 ? -5.269 -23.604 13.490 1.00 20.19 333 ASP B CA 1
ATOM 10580 C C . ASP B 1 333 ? -5.336 -22.756 14.751 1.00 21.11 333 ASP B C 1
ATOM 10581 O O . ASP B 1 333 ? -4.367 -22.044 15.054 1.00 19.36 333 ASP B O 1
ATOM 10590 N N . LEU B 1 334 ? -6.458 -22.786 15.475 1.00 20.92 334 LEU B N 1
ATOM 10591 C CA . LEU B 1 334 ? -6.550 -22.102 16.761 1.00 18.32 334 LEU B CA 1
ATOM 10592 C C . LEU B 1 334 ? -5.938 -22.904 17.894 1.00 20.06 334 LEU B C 1
ATOM 10593 O O . LEU B 1 334 ? -5.743 -22.358 18.987 1.00 19.44 334 LEU B O 1
ATOM 10609 N N . LEU B 1 335 ? -5.612 -24.170 17.645 1.00 19.23 335 LEU B N 1
ATOM 10610 C CA . LEU B 1 335 ? -5.129 -25.082 18.664 1.00 19.53 335 LEU B CA 1
ATOM 10611 C C . LEU B 1 335 ? -3.703 -25.547 18.441 1.00 24.11 335 LEU B C 1
ATOM 10612 O O . LEU B 1 335 ? -3.105 -26.102 19.364 1.00 27.08 335 LEU B O 1
ATOM 10628 N N . ASN B 1 336 ? -3.137 -25.327 17.261 1.00 23.02 336 ASN B N 1
ATOM 10629 C CA . ASN B 1 336 ? -1.786 -25.763 16.939 1.00 23.98 336 ASN B CA 1
ATOM 10630 C C . ASN B 1 336 ? -0.819 -24.592 16.855 1.00 27.06 336 ASN B C 1
ATOM 10631 O O . ASN B 1 336 ? 0.346 -24.779 16.487 1.00 31.17 336 ASN B O 1
ATOM 10642 N N . GLY B 1 337 ? -1.275 -23.391 17.197 1.00 23.91 337 GLY B N 1
ATOM 10643 C CA . GLY B 1 337 ? -0.424 -22.227 17.212 1.00 22.36 337 GLY B CA 1
ATOM 10644 C C . GLY B 1 337 ? -0.311 -21.513 15.892 1.00 19.24 337 GLY B C 1
ATOM 10645 O O . GLY B 1 337 ? 0.243 -20.414 15.853 1.00 20.60 337 GLY B O 1
ATOM 10649 N N . GLU B 1 338 ? -0.804 -22.110 14.806 1.00 20.57 338 GLU B N 1
ATOM 10650 C CA . GLU B 1 338 ? -0.530 -21.554 13.484 1.00 20.09 338 GLU B CA 1
ATOM 10651 C C . GLU B 1 338 ? -1.266 -20.243 13.249 1.00 18.74 338 GLU B C 1
ATOM 10652 O O . GLU B 1 338 ? -0.695 -19.300 12.694 1.00 19.09 338 GLU B O 1
ATOM 10664 N N . ALA B 1 339 ? -2.530 -20.143 13.655 1.00 18.17 339 ALA B N 1
ATOM 10665 C CA . ALA B 1 339 ? -3.248 -18.893 13.452 1.00 18.98 339 ALA B CA 1
ATOM 10666 C C . ALA B 1 339 ? -2.620 -17.764 14.252 1.00 18.00 339 ALA B C 1
ATOM 10667 O O . ALA B 1 339 ? -2.461 -16.648 13.744 1.00 18.00 339 ALA B O 1
ATOM 10674 N N . ALA B 1 340 ? -2.255 -18.037 15.502 1.00 18.26 340 ALA B N 1
ATOM 10675 C CA . ALA B 1 340 ? -1.654 -17.009 16.340 1.00 19.55 340 ALA B CA 1
ATOM 10676 C C . ALA B 1 340 ? -0.324 -16.557 15.767 1.00 17.81 340 ALA B C 1
ATOM 10677 O O . ALA B 1 340 ? -0.066 -15.352 15.617 1.00 18.81 340 ALA B O 1
ATOM 10684 N N . MET B 1 341 ? 0.547 -17.515 15.460 1.00 17.55 341 MET B N 1
ATOM 10685 C CA . MET B 1 341 ? 1.874 -17.154 14.997 1.00 17.97 341 MET B CA 1
ATOM 10686 C C . MET B 1 341 ? 1.794 -16.444 13.659 1.00 16.22 341 MET B C 1
ATOM 10687 O O . MET B 1 341 ? 2.501 -15.457 13.438 1.00 17.80 341 MET B O 1
ATOM 10701 N N . SER B 1 342 ? 0.909 -16.900 12.770 1.00 16.10 342 SER B N 1
ATOM 10702 C CA A SER B 1 342 ? 0.843 -16.289 11.445 0.65 15.54 342 SER B CA 1
ATOM 10703 C CA B SER B 1 342 ? 0.834 -16.293 11.445 0.35 15.96 342 SER B CA 1
ATOM 10704 C C . SER B 1 342 ? 0.254 -14.888 11.515 1.00 16.15 342 SER B C 1
ATOM 10705 O O . SER B 1 342 ? 0.696 -13.992 10.795 1.00 16.29 342 SER B O 1
ATOM 10720 N N . ALA B 1 343 ? -0.736 -14.674 12.372 1.00 15.91 343 ALA B N 1
ATOM 10721 C CA . ALA B 1 343 ? -1.298 -13.328 12.510 1.00 15.95 343 ALA B CA 1
ATOM 10722 C C . ALA B 1 343 ? -0.265 -12.356 13.076 1.00 15.19 343 ALA B C 1
ATOM 10723 O O . ALA B 1 343 ? -0.087 -11.237 12.558 1.00 16.26 343 ALA B O 1
ATOM 10730 N N . ILE B 1 344 ? 0.428 -12.768 14.144 1.00 15.44 344 ILE B N 1
ATOM 10731 C CA . ILE B 1 344 ? 1.405 -11.891 14.785 1.00 15.85 344 ILE B CA 1
ATOM 10732 C C . ILE B 1 344 ? 2.608 -11.668 13.869 1.00 14.22 344 ILE B C 1
ATOM 10733 O O . ILE B 1 344 ? 3.162 -10.567 13.815 1.00 15.40 344 ILE B O 1
ATOM 10749 N N . ALA B 1 345 ? 3.028 -12.701 13.129 1.00 14.66 345 ALA B N 1
ATOM 10750 C CA . ALA B 1 345 ? 4.140 -12.514 12.199 1.00 14.10 345 ALA B CA 1
ATOM 10751 C C . ALA B 1 345 ? 3.848 -11.411 11.187 1.00 13.85 345 ALA B C 1
ATOM 10752 O O . ALA B 1 345 ? 4.684 -10.538 10.943 1.00 14.60 345 ALA B O 1
ATOM 10759 N N . THR B 1 346 ? 2.675 -11.460 10.560 1.00 13.75 346 THR B N 1
ATOM 10760 C CA . THR B 1 346 ? 2.346 -10.446 9.568 1.00 13.10 346 THR B CA 1
ATOM 10761 C C . THR B 1 346 ? 2.224 -9.086 10.213 1.00 12.52 346 THR B C 1
ATOM 10762 O O . THR B 1 346 ? 2.665 -8.081 9.647 1.00 13.22 346 THR B O 1
ATOM 10773 N N . ALA B 1 347 ? 1.634 -9.033 11.409 1.00 13.47 347 ALA B N 1
ATOM 10774 C CA . ALA B 1 347 ? 1.543 -7.764 12.128 1.00 12.24 347 ALA B CA 1
ATOM 10775 C C . ALA B 1 347 ? 2.925 -7.201 12.433 1.00 13.86 347 ALA B C 1
ATOM 10776 O O . ALA B 1 347 ? 3.165 -5.992 12.287 1.00 14.19 347 ALA B O 1
ATOM 10783 N N . ASP B 1 348 ? 3.857 -8.062 12.854 1.00 13.81 348 ASP B N 1
ATOM 10784 C CA . ASP B 1 348 ? 5.216 -7.589 13.111 1.00 14.23 348 ASP B CA 1
ATOM 10785 C C . ASP B 1 348 ? 5.865 -7.061 11.828 1.00 14.22 348 ASP B C 1
ATOM 10786 O O . ASP B 1 348 ? 6.593 -6.059 11.840 1.00 15.46 348 ASP B O 1
ATOM 10795 N N . ALA B 1 349 ? 5.641 -7.751 10.713 1.00 13.98 349 ALA B N 1
ATOM 10796 C CA . ALA B 1 349 ? 6.207 -7.298 9.441 1.00 12.78 349 ALA B CA 1
ATOM 10797 C C . ALA B 1 349 ? 5.639 -5.941 9.040 1.00 12.66 349 ALA B C 1
ATOM 10798 O O . ALA B 1 349 ? 6.370 -5.061 8.575 1.00 14.09 349 ALA B O 1
ATOM 10805 N N . ALA B 1 350 ? 4.335 -5.756 9.237 1.00 13.35 350 ALA B N 1
ATOM 10806 C CA . ALA B 1 350 ? 3.707 -4.484 8.917 1.00 12.84 350 ALA B CA 1
ATOM 10807 C C . ALA B 1 350 ? 4.220 -3.375 9.819 1.00 14.04 350 ALA B C 1
ATOM 10808 O O . ALA B 1 350 ? 4.450 -2.244 9.370 1.00 13.78 350 ALA B O 1
ATOM 10815 N N . THR B 1 351 ? 4.431 -3.691 11.090 1.00 14.39 351 THR B N 1
ATOM 10816 C CA . THR B 1 351 ? 4.962 -2.708 12.018 1.00 15.38 351 THR B CA 1
ATOM 10817 C C . THR B 1 351 ? 6.352 -2.276 11.597 1.00 13.89 351 THR B C 1
ATOM 10818 O O . THR B 1 351 ? 6.681 -1.084 11.626 1.00 15.29 351 THR B O 1
ATOM 10829 N N . LEU B 1 352 ? 7.172 -3.224 11.148 1.00 14.38 352 LEU B N 1
ATOM 10830 C CA . LEU B 1 352 ? 8.495 -2.883 10.649 1.00 14.41 352 LEU B CA 1
ATOM 10831 C C . LEU B 1 352 ? 8.403 -2.035 9.390 1.00 14.58 352 LEU B C 1
ATOM 10832 O O . LEU B 1 352 ? 9.185 -1.093 9.203 1.00 14.59 352 LEU B O 1
ATOM 10848 N N . SER B 1 353 ? 7.477 -2.380 8.500 1.00 13.58 353 SER B N 1
ATOM 10849 C CA . SER B 1 353 ? 7.316 -1.634 7.262 1.00 12.54 353 SER B CA 1
ATOM 10850 C C . SER B 1 353 ? 6.951 -0.184 7.528 1.00 14.45 353 SER B C 1
ATOM 10851 O O . SER B 1 353 ? 7.492 0.731 6.895 1.00 13.93 353 SER B O 1
ATOM 10859 N N . ARG B 1 354 ? 6.041 0.034 8.475 1.00 13.98 354 ARG B N 1
ATOM 10860 C CA . ARG B 1 354 ? 5.659 1.382 8.868 1.00 15.34 354 ARG B CA 1
ATOM 10861 C C . ARG B 1 354 ? 6.821 2.116 9.523 1.00 15.98 354 ARG B C 1
ATOM 10862 O O . ARG B 1 354 ? 7.082 3.284 9.202 1.00 17.77 354 ARG B O 1
ATOM 10883 N N . SER B 1 355 ? 7.547 1.455 10.421 1.00 15.44 355 SER B N 1
ATOM 10884 C CA . SER B 1 355 ? 8.630 2.117 11.140 1.00 17.01 355 SER B CA 1
ATOM 10885 C C . SER B 1 355 ? 9.799 2.450 10.221 1.00 17.46 355 SER B C 1
ATOM 10886 O O . SER B 1 355 ? 10.461 3.485 10.399 1.00 18.65 355 SER B O 1
ATOM 10894 N N . GLN B 1 356 ? 10.081 1.595 9.233 1.00 16.26 356 GLN B N 1
ATOM 10895 C CA . GLN B 1 356 ? 11.290 1.716 8.433 1.00 15.77 356 GLN B CA 1
ATOM 10896 C C . GLN B 1 356 ? 11.022 2.198 7.015 1.00 15.10 356 GLN B C 1
ATOM 10897 O O . GLN B 1 356 ? 11.953 2.228 6.204 1.00 16.92 356 GLN B O 1
ATOM 10911 N N . ASP B 1 357 ? 9.782 2.584 6.696 1.00 14.83 357 ASP B N 1
ATOM 10912 C CA . ASP B 1 357 ? 9.456 3.206 5.406 1.00 14.94 357 ASP B CA 1
ATOM 10913 C C . ASP B 1 357 ? 9.874 2.309 4.246 1.00 13.60 357 ASP B C 1
ATOM 10914 O O . ASP B 1 357 ? 10.556 2.745 3.333 1.00 15.49 357 ASP B O 1
ATOM 10923 N N . ARG B 1 358 ? 9.472 1.037 4.304 1.00 13.53 358 ARG B N 1
ATOM 10924 C CA . ARG B 1 358 ? 9.886 0.114 3.258 1.00 13.92 358 ARG B CA 1
ATOM 10925 C C . ARG B 1 358 ? 8.939 -1.072 3.221 1.00 13.11 358 ARG B C 1
ATOM 10926 O O . ARG B 1 358 ? 8.246 -1.370 4.194 1.00 14.01 358 ARG B O 1
ATOM 10947 N N . LYS B 1 359 ? 8.940 -1.764 2.085 1.00 13.76 359 LYS B N 1
ATOM 10948 C CA . LYS B 1 359 ? 8.258 -3.049 2.022 1.00 12.83 359 LYS B CA 1
ATOM 10949 C C . LYS B 1 359 ? 9.077 -4.087 2.773 1.00 12.46 359 LYS B C 1
ATOM 10950 O O . LYS B 1 359 ? 10.307 -4.033 2.778 1.00 16.15 359 LYS B O 1
ATOM 10969 N N . VAL B 1 360 ? 8.393 -5.029 3.420 1.00 12.65 360 VAL B N 1
ATOM 10970 C CA . VAL B 1 360 ? 9.044 -6.017 4.292 1.00 12.70 360 VAL B CA 1
ATOM 10971 C C . VAL B 1 360 ? 8.727 -7.432 3.822 1.00 13.09 360 VAL B C 1
ATOM 10972 O O . VAL B 1 360 ? 7.565 -7.773 3.566 1.00 14.11 360 VAL B O 1
ATOM 10985 N N . LYS B 1 361 ? 9.757 -8.259 3.727 1.00 13.43 361 LYS B N 1
ATOM 10986 C CA . LYS B 1 361 ? 9.554 -9.684 3.460 1.00 12.80 361 LYS B CA 1
ATOM 10987 C C . LYS B 1 361 ? 9.217 -10.416 4.755 1.00 14.44 361 LYS B C 1
ATOM 10988 O O . LYS B 1 361 ? 9.868 -10.212 5.785 1.00 15.48 361 LYS B O 1
ATOM 11007 N N . ILE B 1 362 ? 8.195 -11.282 4.716 1.00 13.55 362 ILE B N 1
ATOM 11008 C CA . ILE B 1 362 ? 7.811 -12.018 5.917 1.00 14.87 362 ILE B CA 1
ATOM 11009 C C . ILE B 1 362 ? 8.964 -12.847 6.437 1.00 15.23 362 ILE B C 1
ATOM 11010 O O . ILE B 1 362 ? 9.042 -13.105 7.645 1.00 15.51 362 ILE B O 1
ATOM 11026 N N . SER B 1 363 ? 9.876 -13.273 5.566 1.00 14.71 363 SER B N 1
ATOM 11027 C CA . SER B 1 363 ? 11.033 -14.031 6.014 1.00 16.06 363 SER B CA 1
ATOM 11028 C C . SER B 1 363 ? 11.850 -13.260 7.046 1.00 16.78 363 SER B C 1
ATOM 11029 O O . SER B 1 363 ? 12.506 -13.893 7.886 1.00 19.26 363 SER B O 1
ATOM 11037 N N . GLU B 1 364 ? 11.843 -11.916 6.991 1.00 17.13 364 GLU B N 1
ATOM 11038 C CA . GLU B 1 364 ? 12.579 -11.117 7.971 1.00 19.65 364 GLU B CA 1
ATOM 11039 C C . GLU B 1 364 ? 12.064 -11.354 9.371 1.00 26.23 364 GLU B C 1
ATOM 11040 O O . GLU B 1 364 ? 12.821 -11.234 10.342 1.00 25.42 364 GLU B O 1
ATOM 11052 N N . ILE B 1 365 ? 10.787 -11.673 9.501 1.00 19.94 365 ILE B N 1
ATOM 11053 C CA . ILE B 1 365 ? 10.201 -11.940 10.808 1.00 20.25 365 ILE B CA 1
ATOM 11054 C C . ILE B 1 365 ? 10.350 -13.391 11.167 1.00 22.63 365 ILE B C 1
ATOM 11055 O O . ILE B 1 365 ? 10.799 -13.728 12.268 1.00 26.73 365 ILE B O 1
ATOM 11071 N N . ILE B 1 366 ? 9.960 -14.270 10.243 1.00 18.85 366 ILE B N 1
ATOM 11072 C CA . ILE B 1 366 ? 9.936 -15.684 10.502 1.00 20.23 366 ILE B CA 1
ATOM 11073 C C . ILE B 1 366 ? 11.359 -16.251 10.618 1.00 43.13 366 ILE B C 1
ATOM 11074 O O . ILE B 1 366 ? 11.539 -17.305 11.237 1.00 48.84 366 ILE B O 1
ATOM 11090 N N . LYS B 1 367 ? 12.383 -15.574 10.066 1.00 25.02 367 LYS B N 1
ATOM 11091 C CA . LYS B 1 367 ? 13.747 -16.112 10.041 1.00 31.16 367 LYS B CA 1
ATOM 11092 C C . LYS B 1 367 ? 14.726 -15.283 10.880 1.00 41.16 367 LYS B C 1
ATOM 11093 O O . LYS B 1 367 ? 15.926 -15.594 10.908 1.00 31.39 367 LYS B O 1
ATOM 11112 N N . HIS B 1 368 ? 14.245 -14.261 11.593 1.00 40.65 368 HIS B N 1
ATOM 11113 C CA . HIS B 1 368 ? 15.144 -13.311 12.253 1.00 35.55 368 HIS B CA 1
ATOM 11114 C C . HIS B 1 368 ? 16.097 -13.999 13.231 1.00 37.46 368 HIS B C 1
ATOM 11115 O O . HIS B 1 368 ? 17.289 -13.670 13.281 1.00 28.19 368 HIS B O 1
ATOM 11129 N N . THR B 1 369 ? 15.602 -14.940 14.028 1.00 27.75 369 THR B N 1
ATOM 11130 C CA . THR B 1 369 ? 16.454 -15.580 15.031 1.00 27.73 369 THR B CA 1
ATOM 11131 C C . THR B 1 369 ? 16.791 -17.015 14.621 1.00 32.72 369 THR B C 1
ATOM 11132 O O . THR B 1 369 ? 17.351 -17.789 15.400 1.00 35.92 369 THR B O 1
#

Secondary structure (DSSP, 8-state):
-EEEEEE--SHHHHHHHHHHTTSTTEEEEEEE-TTTHHHHHHHHT-EE-SSHHHHHT-TT-SEEEE-S-GGG-HHHHHHHHHTT-EEEEESSS-SSHHHHHHHHHHHHHHT--EEEE-GGGG-HHHHHHHHHHHHTTT-SEEEEEEEEEEE-PPPSS--GGG-HHHH-HHHHHTTHHHHHHHHHHT---SEEEEEEE-SS--STTS-SS-SEEEEEEE-TTS-EEEEEEESEEEEEEEEEEEEESSEEEEEETTTTEEEEEETTEEEEE-SSSSHHHHHHHHHHHH----HHHHHHHHHHHHHHHHHHTTPPPPGGGGGGTSSHHHHHHHHHHHHHHHHHHHTS-EEHHHHHTT-/-EEEEEE--SHHHHHHHHHHHTSTTEEEEEEE-TTTHHHHHHHHT-EE-SSHHHHHT-TT-SEEEE-S-GGG-HHHHHHHHHTT-EEEEESSS-SSHHHHHHHHHHHHHHT--EEEE-GGGG-HHHHHHHHHHHHTTT-SEEEEEEEEEEE-PPPSS--GGG-HHHH-HHHHHTTHHHHHHHHHHT---SEEEEEEE-SS--STTS-SS-SEEEEEEE-TTS-EEEEEEESEEEEEEEEEEEEESSEEEEEETTTTEEEEEETTEEEEE-SSSSHHHHHHHHHHHH----HHHHHHHHHHHHHHHHHHTTPPPPGGGGGGTSSHHHHHHHHHHHHHHHHHHHTS-EETHHHHT--

Nearest PDB structures (foldseek):
  6o15-assembly1_B  TM=1.002E+00  e=5.010E-80  Escherichia coli K-12
  6z3c-assembly1_BBB  TM=9.902E-01  e=9.672E-59  Mediterraneibacter gnavus
  3q2k-assembly1_E  TM=8.621E-01  e=1.883E-23  Bordetella pertussis Tohama I
  3q2i-assembly1_A  TM=7.939E-01  e=6.628E-24  Chromobacterium violaceum
  3e82-assembly2_D  TM=7.995E-01  e=3.480E-23  Klebsiella pneumoniae subsp. pneumoniae MGH 78578

InterPro domains:
  IPR000683 Gfo/Idh/MocA-like oxidoreductase, N-terminal [PF01408] (2-118)
  IPR004104 Gfo/Idh/MocA-like oxidoreductase, C-terminal [PF02894] (130-362)
  IPR036291 NAD(P)-binding domain superfamily [SSF51735] (2-146)
  IPR051450 Gfo/Idh/MocA Oxidoreductases [PTHR43377] (2-358)

Solvent-accessible surface area: 28498 Å² total; per-residue (Å²): 160,18,47,0,0,0,4,6,2,29,94,45,1,4,16,1,0,62,21,0,47,100,15,124,95,11,91,0,22,0,0,50,19,110,148,63,0,132,103,11,6,214,94,17,159,23,87,55,27,108,42,21,75,36,0,1,58,3,173,73,1,48,0,0,1,0,17,24,34,6,95,80,2,63,93,7,0,58,55,0,2,161,40,139,27,56,0,2,0,14,25,0,0,3,42,35,32,126,38,0,14,52,0,6,107,26,1,112,151,20,66,19,36,9,0,2,0,4,14,6,4,2,10,47,0,0,39,96,0,74,136,10,25,168,124,28,49,0,16,112,16,2,0,0,6,1,8,69,8,22,78,55,118,76,69,121,79,77,39,67,86,45,53,100,114,54,0,13,6,5,4,10,30,28,1,39,4,0,6,2,0,10,16,10,17,63,46,67,0,84,4,0,2,7,3,5,11,48,27,27,21,82,37,142,51,63,11,68,12,28,0,0,8,4,2,7,0,29,6,93,64,40,36,7,1,16,1,14,0,3,2,0,3,20,40,36,22,28,2,0,3,0,3,0,38,132,0,0,0,29,0,22,2,40,100,6,20,0,20,22,56,65,74,43,137,78,151,89,20,54,0,2,71,63,84,105,7,0,73,69,27,95,146,45,59,148,153,187,29,55,76,39,25,18,19,5,0,107,54,0,2,75,26,1,6,63,24,27,58,67,50,94,49,113,138,19,6,87,36,1,35,55,3,92,8,1,39,22,0,1,3,0,0,25,0,0,42,46,0,83,85,93,63,80,21,0,71,14,39,71,24,65,163,160,131,160,16,45,0,0,0,4,6,2,29,107,44,1,4,22,1,0,73,23,0,45,97,16,126,99,10,90,0,21,0,0,48,18,109,149,61,0,130,104,11,6,213,95,16,160,23,87,54,28,108,44,20,76,35,0,2,68,13,183,58,1,49,0,0,1,0,17,25,36,6,94,81,2,64,94,7,0,57,59,0,2,162,37,140,27,56,0,1,0,13,29,0,0,3,42,35,40,116,39,0,25,53,0,6,115,24,1,120,146,19,66,20,38,13,0,4,0,4,13,4,5,2,9,49,0,0,33,97,0,40,131,11,20,149,125,30,48,0,16,104,13,0,0,0,6,2,9,70,8,23,79,56,115,127,70,122,76,79,41,69,85,42,53,91,116,52,0,11,6,6,4,11,28,30,1,36,4,0,6,2,0,10,25,11,16,65,36,77,0,84,5,0,1,7,3,6,11,48,29,28,21,83,36,129,40,53,11,70,14,26,0,0,8,5,2,7,0,27,4,89,66,38,44,7,1,17,1,14,0,3,3,0,3,18,40,35,23,22,3,0,3,0,2,0,37,135,0,0,0,29,0,21,2,45,100,6,21,0,22,23,60,69,72,42,135,79,148,97,19,54,0,2,73,62,77,111,8,0,75,68,24,114,149,44,58,91,141,229,30,59,77,39,25,18,20,4,0,122,52,0,2,72,24,2,6,63,23,27,52,66,51,94,49,104,84,20,8,87,62,4,33,54,5,91,10,0,34,23,0,2,2,1,0,24,0,0,41,44,0,78,85,92,63,77,22,0,78,15,46,58,24,73,167,155,161

B-factor: mean 27.42, std 15.08, range [10.06, 136.02]

Sequence (710 aa):
MINYGVVGVGYFGAELARFMNMHDNAKITCVYDPENGENIARELQCINMSSLDALVSSKLVDCVIVATPNYLHKEPVIKAAKNKKHVFCEKPIALSYEDCVDMVKACKEAGVTFMAGHIMNFFNNGVQYARKLIKEGVIGEILSCCHTKRNGWENKQERLSWKKMKEQSGGHLYHHIHELDCVQHLLGEIPETVTMIGGNLAHSGPGFGNEDDMLFMTTLEFPSGKLATLEWGSAFNWPEHYVIINGTKGSIKIDMMQQETAGSLRIGGQTKKHFLVHETQEEDDDRRKGNMTKKTPLWLASLIRKETLFLHNILCGAKPEEDYIDLLNGEAAMSSAIATADAATLSRSQDRKVKISEIIKHTMINYGVVGVGYFGAELARFMNMHDNAKITCVYDPENGENIARELQCINMSSLDALVSSKLVDCVIVATPNYLHKEPVIKAAKNKKHVFCEKPIALSYEDCVDMVKACKEAGVTFMAGHIMNFFNNGVQYARKLIKEGVIGEILSCCHTKRNGWENKQERLSWKKMKEQSGGHLYHHIHELDCVQHLLGEIPETVTMIGGNLAHSGPGFGNEDDMLFMTTLEFPSGKLATLEWGSAFNWPEHYVIINGTKGSIKIDMMQETAGSLRIGGQTKHFLVHETQEEDDDDRRKGNMTKTPLWLASLIRKETLFLHNILCGAKPEEDYIDLLNGEAAMSSAIATADAATLSRSQDRKVKISEIIKHT

Radius of gyration: 29.21 Å; Cα contacts (8 Å, |Δi|>4): 1644; chains: 2; bounding box: 49×69×92 Å

Organism: Escherichia coli (strain K12) (NCBI:txid83333)

Foldseek 3Di:
DAEEEEEDCDPVSLLLQVLLCVDPPYAHAEYEDVPCRVVSCVVRVHYHDPDLLCRLQDPRHQEYEYDDFQAPQQPSLLSNLVNLHAYEYEFLNHQALVSLVVSLVSNVVSVHWYFYPLLLLVWPQLVVLLVCVVVQQQHAWAEKEWEQEEADDQDDDDDLCQACNGRVACCGVVLSQVLSRCLSVVFFFFKKAKAFAQDPQDDPSGYDHTFKMWMKGAHPVRHIYIYIYGRHDPPGFGWMKIHGPFWIWICGQQCGWIWTGGPRDIDIDGRADDPVQSVVSNVVSVPPQGPRVSVSSSVSSVQVVVVVVPDDDDPSRVCSTNSNSSSSSNLNSNQHVCNHVVVHMGGSCVRPVPD/DAEEEEEDCDPVRLLLQVLLCVDPPYAHAEYEDVPCRVVSCVVRVHYHDPDLLCRLQDPRHQEYEYDDFQAPQQPSLLSNLVNLHAYEYEFLNHQALVSLVSSLVSNVVSVHWYFYPLLLLVFPLLVVLLVCVVVQVQHAWAEKEWEQEEADDQDPDEDLCQACNGHVACCGVVLSQVLSRCLSNVFFFFKKAKAFAQDPQDDPRGYDHTFKMWMKGATPVRHIYIYIYGHHDHPGFGWMKIHGPFWIWICGQQCGWIWTAGPNDIDTDGRADDVVQSVQSNVVSVPVPRPRVSVSSSVSSVVVVVVVVPDDDDPSRVCRGNSNSSSSSSLSSVQHVCNHVVVHMGGSCCRVVVD

GO terms:
  GO:0005515 protein binding (F, IPI)
  GO:0016836 hydro-lyase activity (F, IDA)
  GO:0042803 protein homodimerization activity (F, IDA)
  GO:0019262 N-acetylneuraminate catabolic process (P, IMP)
  GO:0006974 DNA damage response (P, IEP)

CATH classification: 3.40.50.720 (+1 more: 3.30.360.10)